Protein AF-0000000068153179 (afdb_homodimer)

InterPro domains:
  IPR003680 Flavodoxin-like fold [PF02525] (4-180)
  IPR029039 Flavoprotein-like superfamily [G3DSA:3.40.50.360] (2-192)
  IPR029039 Flavoprotein-like superfamily [SSF52218] (1-192)
  IPR051545 NAD(P)H dehydrogenase (quinone) [PTHR10204] (4-185)

Radius of gyration: 21.14 Å; Cα contacts (8 Å, |Δi|>4): 783; chains: 2; bounding box: 57×64×40 Å

Nearest PDB structures (foldseek):
  3lcm-assembly1_B  TM=7.987E-01  e=3.434E-13  Streptococcus mutans UA159
  1zx1-assembly1_A  TM=8.176E-01  e=6.863E-12  Homo sapiens
  4m0c-assembly1_A  TM=7.648E-01  e=2.477E-11  Bacillus anthracis str. 'Ames Ancestor'
  4n9q-assembly1_A  TM=8.002E-01  e=1.291E-10  Pseudomonas aeruginosa PAO1
  3r6w-assembly1_A-2  TM=7.532E-01  e=9.507E-11  Pseudomonas aeruginosa

Sequence (386 aa):
MTRHIAIVQGHPDPARHHLLNAMADAYAEAATAAGHEVRRIEVARLEFPLLRTQEDFETGALPPGLEQAREDMRWAEHWVFLFPLWHGTMPALLKGFLEHIFRPGFAMEYKKGGFPKRLLAGRSARIIVTMGMPVLLYRWYFGAYGVRSFERSMLGFAGIKPIRENFYGLSFADEKKRSRWLDEMRDYGRRARMTRHIAIVQGHPDPARHHLLNAMADAYAEAATAAGHEVRRIEVARLEFPLLRTQEDFETGALPPGLEQAREDMRWAEHWVFLFPLWHGTMPALLKGFLEHIFRPGFAMEYKKGGFPKRLLAGRSARIIVTMGMPVLLYRWYFGAYGVRSFERSMLGFAGIKPIRENFYGLSFADEKKRSRWLDEMRDYGRRAR

Organism: Rhizobium meliloti (strain 1021) (NCBI:txid266834)

Structure (mmCIF, N/CA/C/O backbone):
data_AF-0000000068153179-model_v1
#
loop_
_entity.id
_entity.type
_entity.pdbx_description
1 polymer 'Dehydrogenase, FAD-dependent'
#
loop_
_atom_site.group_PDB
_atom_site.id
_atom_site.type_symbol
_atom_site.label_atom_id
_atom_site.label_alt_id
_atom_site.label_comp_id
_atom_site.label_asym_id
_atom_site.label_entity_id
_atom_site.label_seq_id
_atom_site.pdbx_PDB_ins_code
_atom_site.Cartn_x
_atom_site.Cartn_y
_atom_site.Cartn_z
_atom_site.occupancy
_atom_site.B_iso_or_equiv
_atom_site.auth_seq_id
_atom_site.auth_comp_id
_atom_site.auth_asym_id
_atom_site.auth_atom_id
_atom_site.pdbx_PDB_model_num
ATOM 1 N N . MET A 1 1 ? -1.975 -34.188 -8.547 1 76.06 1 MET A N 1
ATOM 2 C CA . MET A 1 1 ? -3.256 -33.594 -8.914 1 76.06 1 MET A CA 1
ATOM 3 C C . MET A 1 1 ? -3.053 -32.25 -9.609 1 76.06 1 MET A C 1
ATOM 5 O O . MET A 1 1 ? -2.168 -31.469 -9.242 1 76.06 1 MET A O 1
ATOM 9 N N . THR A 1 2 ? -3.645 -32.062 -10.727 1 91.44 2 THR A N 1
ATOM 10 C CA . THR A 1 2 ? -3.555 -30.859 -11.547 1 91.44 2 THR A CA 1
ATOM 11 C C . THR A 1 2 ? -4.195 -29.672 -10.836 1 91.44 2 THR A C 1
ATOM 13 O O . THR A 1 2 ? -5.309 -29.781 -10.32 1 91.44 2 THR A O 1
ATOM 16 N N . ARG A 1 3 ? -3.393 -28.656 -10.672 1 96.5 3 ARG A N 1
ATOM 17 C CA . ARG A 1 3 ? -3.91 -27.453 -10.047 1 96.5 3 ARG A CA 1
ATOM 18 C C . ARG A 1 3 ? -4.039 -26.312 -11.062 1 96.5 3 ARG A C 1
ATOM 20 O O . ARG A 1 3 ? -3.25 -26.234 -12 1 96.5 3 ARG A O 1
ATOM 27 N N . HIS A 1 4 ? -5.07 -25.531 -10.805 1 98.31 4 HIS A N 1
ATOM 28 C CA . HIS A 1 4 ? -5.215 -24.266 -11.516 1 98.31 4 HIS A CA 1
ATOM 29 C C . HIS A 1 4 ? -4.469 -23.141 -10.805 1 98.31 4 HIS A C 1
ATOM 31 O O . HIS A 1 4 ? -4.77 -22.828 -9.648 1 98.31 4 HIS A O 1
ATOM 37 N N . ILE A 1 5 ? -3.498 -22.547 -11.531 1 98.75 5 ILE A N 1
ATOM 38 C CA . ILE A 1 5 ? -2.611 -21.562 -10.914 1 98.75 5 ILE A CA 1
ATOM 39 C C . ILE A 1 5 ? -2.752 -20.219 -11.625 1 98.75 5 ILE A C 1
ATOM 41 O O . ILE A 1 5 ? -2.752 -20.156 -12.859 1 98.75 5 ILE A O 1
ATOM 45 N N . ALA A 1 6 ? -2.967 -19.188 -10.891 1 98.75 6 ALA A N 1
ATOM 46 C CA . ALA A 1 6 ? -2.859 -17.828 -11.414 1 98.75 6 ALA A CA 1
ATOM 47 C C . ALA A 1 6 ? -1.574 -17.156 -10.938 1 98.75 6 ALA A C 1
ATOM 49 O O . ALA A 1 6 ? -1.306 -17.094 -9.734 1 98.75 6 ALA A O 1
ATOM 50 N N . ILE A 1 7 ? -0.753 -16.719 -11.875 1 98.81 7 ILE A N 1
ATOM 51 C CA . ILE A 1 7 ? 0.442 -15.945 -11.57 1 98.81 7 ILE A CA 1
ATOM 52 C C . ILE A 1 7 ? 0.157 -14.461 -11.789 1 98.81 7 ILE A C 1
ATOM 54 O O . ILE A 1 7 ? -0.149 -14.031 -12.906 1 98.81 7 ILE A O 1
ATOM 58 N N . VAL A 1 8 ? 0.232 -13.711 -10.734 1 98.81 8 VAL A N 1
ATOM 59 C CA . VAL A 1 8 ? 0.073 -12.258 -10.789 1 98.81 8 VAL A CA 1
ATOM 60 C C . VAL A 1 8 ? 1.445 -11.594 -10.773 1 98.81 8 VAL A C 1
ATOM 62 O O . VAL A 1 8 ? 2.086 -11.5 -9.727 1 98.81 8 VAL A O 1
ATOM 65 N N . GLN A 1 9 ? 1.855 -11.18 -11.945 1 98.12 9 GLN A N 1
ATOM 66 C CA . GLN A 1 9 ? 3.076 -10.391 -12.078 1 98.12 9 GLN A CA 1
ATOM 67 C C . GLN A 1 9 ? 2.826 -8.93 -11.742 1 98.12 9 GLN A C 1
ATOM 69 O O . GLN A 1 9 ? 2.279 -8.18 -12.555 1 98.12 9 GLN A O 1
ATOM 74 N N . GLY A 1 10 ? 3.332 -8.508 -10.609 1 98 10 GLY A N 1
ATOM 75 C CA . GLY A 1 10 ? 2.975 -7.207 -10.062 1 98 10 GLY A CA 1
ATOM 76 C C . GLY A 1 10 ? 4.039 -6.148 -10.297 1 98 10 GLY A C 1
ATOM 77 O O . GLY A 1 10 ? 3.955 -5.047 -9.75 1 98 10 GLY A O 1
ATOM 78 N N . HIS A 1 11 ? 5.082 -6.52 -11.031 1 97.56 11 HIS A N 1
ATOM 79 C CA . HIS A 1 11 ? 6.055 -5.492 -11.383 1 97.56 11 HIS A CA 1
ATOM 80 C C . HIS A 1 11 ? 5.422 -4.41 -12.258 1 97.56 11 HIS A C 1
ATOM 82 O O . HIS A 1 11 ? 4.801 -4.719 -13.281 1 97.56 11 HIS A O 1
ATOM 88 N N . PRO A 1 12 ? 5.621 -3.166 -11.898 1 96.75 12 PRO A N 1
ATOM 89 C CA . PRO A 1 12 ? 4.906 -2.109 -12.617 1 96.75 12 PRO A CA 1
ATOM 90 C C . PRO A 1 12 ? 5.496 -1.83 -14 1 96.75 12 PRO A C 1
ATOM 92 O O . PRO A 1 12 ? 4.836 -1.229 -14.852 1 96.75 12 PRO A O 1
ATOM 95 N N . ASP A 1 13 ? 6.738 -2.162 -14.242 1 95.56 13 ASP A N 1
ATOM 96 C CA . ASP A 1 13 ? 7.402 -1.944 -15.523 1 95.56 13 ASP A CA 1
ATOM 97 C C . ASP A 1 13 ? 6.961 -2.982 -16.547 1 95.56 13 ASP A C 1
ATOM 99 O O . ASP A 1 13 ? 7.199 -4.18 -16.375 1 95.56 13 ASP A O 1
ATOM 103 N N . PRO A 1 14 ? 6.395 -2.488 -17.609 1 90.88 14 PRO A N 1
ATOM 104 C CA . PRO A 1 14 ? 5.914 -3.447 -18.609 1 90.88 14 PRO A CA 1
ATOM 105 C C . PRO A 1 14 ? 7.051 -4.082 -19.422 1 90.88 14 PRO A C 1
ATOM 107 O O . PRO A 1 14 ? 6.832 -5.066 -20.125 1 90.88 14 PRO A O 1
ATOM 110 N N . ALA A 1 15 ? 8.211 -3.516 -19.188 1 87 15 ALA A N 1
ATOM 111 C CA . ALA A 1 15 ? 9.344 -4.094 -19.906 1 87 15 ALA A CA 1
ATOM 112 C C . ALA A 1 15 ? 9.727 -5.453 -19.328 1 87 15 ALA A C 1
ATOM 114 O O . ALA A 1 15 ? 9.633 -5.664 -18.125 1 87 15 ALA A O 1
ATOM 115 N N . ARG A 1 16 ? 9.922 -6.5 -20.062 1 74.06 16 ARG A N 1
ATOM 116 C CA . ARG A 1 16 ? 10.133 -7.875 -19.625 1 74.06 16 ARG A CA 1
ATOM 117 C C . ARG A 1 16 ? 11.617 -8.164 -19.422 1 74.06 16 ARG A C 1
ATOM 119 O O . ARG A 1 16 ? 12.047 -9.312 -19.5 1 74.06 16 ARG A O 1
ATOM 126 N N . HIS A 1 17 ? 12.281 -7.234 -18.906 1 78.81 17 HIS A N 1
ATOM 127 C CA . HIS A 1 17 ? 13.711 -7.457 -18.719 1 78.81 17 HIS A CA 1
ATOM 128 C C . HIS A 1 17 ? 14.055 -7.613 -17.234 1 78.81 17 HIS A C 1
ATOM 130 O O . HIS A 1 17 ? 15.211 -7.84 -16.875 1 78.81 17 HIS A O 1
ATOM 136 N N . HIS A 1 18 ? 13.031 -7.844 -16.453 1 87.62 18 HIS A N 1
ATOM 137 C CA . HIS A 1 18 ? 13.266 -7.863 -15.023 1 87.62 18 HIS A CA 1
ATOM 138 C C . HIS A 1 18 ? 13.383 -9.289 -14.5 1 87.62 18 HIS A C 1
ATOM 140 O O . HIS A 1 18 ? 12.844 -10.219 -15.102 1 87.62 18 HIS A O 1
ATOM 146 N N . LEU A 1 19 ? 14.078 -9.406 -13.422 1 93.44 19 LEU A N 1
ATOM 147 C CA . LEU A 1 19 ? 14.258 -10.688 -12.758 1 93.44 19 LEU A CA 1
ATOM 148 C C . LEU A 1 19 ? 12.914 -11.32 -12.414 1 93.44 19 LEU A C 1
ATOM 150 O O . LEU A 1 19 ? 12.734 -12.531 -12.547 1 93.44 19 LEU A O 1
ATOM 154 N N . LEU A 1 20 ? 12 -10.539 -12.016 1 96 20 LEU A N 1
ATOM 155 C CA . LEU A 1 20 ? 10.695 -11.062 -11.609 1 96 20 LEU A CA 1
ATOM 156 C C . LEU A 1 20 ? 9.969 -11.688 -12.797 1 96 20 LEU A C 1
ATOM 158 O O . LEU A 1 20 ? 9.211 -12.648 -12.625 1 96 20 LEU A O 1
ATOM 162 N N . ASN A 1 21 ? 10.195 -11.141 -13.945 1 95.81 21 ASN A N 1
ATOM 163 C CA . ASN A 1 21 ? 9.633 -11.781 -15.125 1 95.81 21 ASN A CA 1
ATOM 164 C C . ASN A 1 21 ? 10.258 -13.156 -15.367 1 95.81 21 ASN A C 1
ATOM 166 O O . ASN A 1 21 ? 9.555 -14.125 -15.656 1 95.81 21 ASN A O 1
ATOM 170 N N . ALA A 1 22 ? 11.555 -13.211 -15.266 1 96.62 22 ALA A N 1
ATOM 171 C CA . ALA A 1 22 ? 12.25 -14.484 -15.422 1 96.62 22 ALA A CA 1
ATOM 172 C C . ALA A 1 22 ? 11.789 -15.492 -14.375 1 96.62 22 ALA A C 1
ATOM 174 O O . ALA A 1 22 ? 11.633 -16.688 -14.672 1 96.62 22 ALA A O 1
ATOM 175 N N . MET A 1 23 ? 11.562 -15.047 -13.188 1 97.94 23 MET A N 1
ATOM 176 C CA . MET A 1 23 ? 11.078 -15.898 -12.102 1 97.94 23 MET A CA 1
ATOM 177 C C . MET A 1 23 ? 9.68 -16.422 -12.398 1 97.94 23 MET A C 1
ATOM 179 O O . MET A 1 23 ? 9.406 -17.609 -12.227 1 97.94 23 MET A O 1
ATOM 183 N N . ALA A 1 24 ? 8.844 -15.539 -12.844 1 97.94 24 ALA A N 1
ATOM 184 C CA . ALA A 1 24 ? 7.496 -15.945 -13.227 1 97.94 24 ALA A CA 1
ATOM 185 C C . ALA A 1 24 ? 7.535 -16.984 -14.344 1 97.94 24 ALA A C 1
ATOM 187 O O . ALA A 1 24 ? 6.789 -17.969 -14.32 1 97.94 24 ALA A O 1
ATOM 188 N N . ASP A 1 25 ? 8.383 -16.75 -15.352 1 98 25 ASP A N 1
ATOM 189 C CA . ASP A 1 25 ? 8.531 -17.672 -16.469 1 98 25 ASP A CA 1
ATOM 190 C C . ASP A 1 25 ? 8.984 -19.047 -15.992 1 98 25 ASP A C 1
ATOM 192 O O . ASP A 1 25 ? 8.422 -20.062 -16.391 1 98 25 ASP A O 1
ATOM 196 N N . ALA A 1 26 ? 10 -19.047 -15.156 1 98.38 26 ALA A N 1
ATOM 197 C CA . ALA A 1 26 ? 10.539 -20.297 -14.633 1 98.38 26 ALA A CA 1
ATOM 198 C C . ALA A 1 26 ? 9.469 -21.062 -13.852 1 98.38 26 ALA A C 1
ATOM 200 O O . ALA A 1 26 ? 9.32 -22.281 -14.023 1 98.38 26 ALA A O 1
ATOM 201 N N . TYR A 1 27 ? 8.75 -20.359 -12.992 1 98.69 27 TYR A N 1
ATOM 202 C CA . TYR A 1 27 ? 7.656 -20.953 -12.242 1 98.69 27 TYR A CA 1
ATOM 203 C C . TYR A 1 27 ? 6.621 -21.562 -13.18 1 98.69 27 TYR A C 1
ATOM 205 O O . TYR A 1 27 ? 6.25 -22.734 -13.031 1 98.69 27 TYR A O 1
ATOM 213 N N . ALA A 1 28 ? 6.168 -20.781 -14.125 1 98.56 28 ALA A N 1
ATOM 214 C CA . ALA A 1 28 ? 5.094 -21.172 -15.031 1 98.56 28 ALA A CA 1
ATOM 215 C C . ALA A 1 28 ? 5.492 -22.391 -15.859 1 98.56 28 ALA A C 1
ATOM 217 O O . ALA A 1 28 ? 4.703 -23.312 -16.031 1 98.56 28 ALA A O 1
ATOM 218 N N . GLU A 1 29 ? 6.672 -22.344 -16.391 1 98.25 29 GLU A N 1
ATOM 219 C CA . GLU A 1 29 ? 7.176 -23.438 -17.219 1 98.25 29 GLU A CA 1
ATOM 220 C C . GLU A 1 29 ? 7.207 -24.75 -16.453 1 98.25 29 GLU A C 1
ATOM 222 O O . GLU A 1 29 ? 6.73 -25.781 -16.953 1 98.25 29 GLU A O 1
ATOM 227 N N . ALA A 1 30 ? 7.742 -24.672 -15.289 1 98.62 30 ALA A N 1
ATOM 228 C CA . ALA A 1 30 ? 7.859 -25.875 -14.477 1 98.62 30 ALA A CA 1
ATOM 229 C C . ALA A 1 30 ? 6.488 -26.375 -14.039 1 98.62 30 ALA A C 1
ATOM 231 O O . ALA A 1 30 ? 6.246 -27.578 -14.008 1 98.62 30 ALA A O 1
ATOM 232 N N . ALA A 1 31 ? 5.613 -25.469 -13.664 1 98.69 31 ALA A N 1
ATOM 233 C CA . ALA A 1 31 ? 4.254 -25.844 -13.281 1 98.69 31 ALA A CA 1
ATOM 234 C C . ALA A 1 31 ? 3.537 -26.547 -14.43 1 98.69 31 ALA A C 1
ATOM 236 O O . ALA A 1 31 ? 2.934 -27.609 -14.242 1 98.69 31 ALA A O 1
ATOM 237 N N . THR A 1 32 ? 3.623 -25.953 -15.602 1 98.5 32 THR A N 1
ATOM 238 C CA . THR A 1 32 ? 2.98 -26.531 -16.781 1 98.5 32 THR A CA 1
ATOM 239 C C . THR A 1 32 ? 3.562 -27.906 -17.109 1 98.5 32 THR A C 1
ATOM 241 O O . THR A 1 32 ? 2.822 -28.844 -17.391 1 98.5 32 THR A O 1
ATOM 244 N N . ALA A 1 33 ? 4.848 -28 -17.031 1 98.12 33 ALA A N 1
ATOM 245 C CA . ALA A 1 33 ? 5.523 -29.266 -17.297 1 98.12 33 ALA A CA 1
ATOM 246 C C . ALA A 1 33 ? 5.082 -30.344 -16.312 1 98.12 33 ALA A C 1
ATOM 248 O O . ALA A 1 33 ? 5.055 -31.531 -16.656 1 98.12 33 ALA A O 1
ATOM 249 N N . ALA A 1 34 ? 4.742 -29.922 -15.148 1 98.19 34 ALA A N 1
ATOM 250 C CA . ALA A 1 34 ? 4.316 -30.844 -14.109 1 98.19 34 ALA A CA 1
ATOM 251 C C . ALA A 1 34 ? 2.836 -31.188 -14.25 1 98.19 34 ALA A C 1
ATOM 253 O O . ALA A 1 34 ? 2.297 -31.969 -13.453 1 98.19 34 ALA A O 1
ATOM 254 N N . GLY A 1 35 ? 2.131 -30.531 -15.18 1 97.88 35 GLY A N 1
ATOM 255 C CA . GLY A 1 35 ? 0.755 -30.906 -15.469 1 97.88 35 GLY A CA 1
ATOM 256 C C . GLY A 1 35 ? -0.258 -29.906 -14.953 1 97.88 35 GLY A C 1
ATOM 257 O O . GLY A 1 35 ? -1.463 -30.078 -15.148 1 97.88 35 GLY A O 1
ATOM 258 N N . HIS A 1 36 ? 0.179 -28.859 -14.297 1 98.56 36 HIS A N 1
ATOM 259 C CA . HIS A 1 36 ? -0.723 -27.812 -13.812 1 98.56 36 HIS A CA 1
ATOM 260 C C . HIS A 1 36 ? -1.155 -26.891 -14.953 1 98.56 36 HIS A C 1
ATOM 262 O O . HIS A 1 36 ? -0.521 -26.875 -16.016 1 98.56 36 HIS A O 1
ATOM 268 N N . GLU A 1 37 ? -2.279 -26.281 -14.82 1 98.56 37 GLU A N 1
ATOM 269 C CA . GLU A 1 37 ? -2.715 -25.219 -15.719 1 98.56 37 GLU A CA 1
ATOM 270 C C . GLU A 1 37 ? -2.396 -23.844 -15.141 1 98.56 37 GLU A C 1
ATOM 272 O O . GLU A 1 37 ? -2.656 -23.578 -13.961 1 98.56 37 GLU A O 1
ATOM 277 N N . VAL A 1 38 ? -1.788 -23.047 -16 1 98.69 38 VAL A N 1
ATOM 278 C CA . VAL A 1 38 ? -1.307 -21.766 -15.508 1 98.69 38 VAL A CA 1
ATOM 279 C C . VAL A 1 38 ? -1.902 -20.641 -16.344 1 98.69 38 VAL A C 1
ATOM 281 O O . VAL A 1 38 ? -1.93 -20.703 -17.578 1 98.69 38 VAL A O 1
ATOM 284 N N . ARG A 1 39 ? -2.475 -19.641 -15.719 1 98.75 39 ARG A N 1
ATOM 285 C CA . ARG A 1 39 ? -2.838 -18.359 -16.328 1 98.75 39 ARG A CA 1
ATOM 286 C C . ARG A 1 39 ? -2.029 -17.219 -15.711 1 98.75 39 ARG A C 1
ATOM 288 O O . ARG A 1 39 ? -1.785 -17.203 -14.508 1 98.75 39 ARG A O 1
ATOM 295 N N . ARG A 1 40 ? -1.597 -16.328 -16.562 1 98.19 40 ARG A N 1
ATOM 296 C CA . ARG A 1 40 ? -0.732 -15.242 -16.125 1 98.19 40 ARG A CA 1
ATOM 297 C C . ARG A 1 40 ? -1.444 -13.898 -16.234 1 98.19 40 ARG A C 1
ATOM 299 O O . ARG A 1 40 ? -2.135 -13.633 -17.219 1 98.19 40 ARG A O 1
ATOM 306 N N . ILE A 1 41 ? -1.327 -13.133 -15.234 1 98.5 41 ILE A N 1
ATOM 307 C CA . ILE A 1 41 ? -1.833 -11.766 -15.18 1 98.5 41 ILE A CA 1
ATOM 308 C C . ILE A 1 41 ? -0.667 -10.789 -15.047 1 98.5 41 ILE A C 1
ATOM 310 O O . ILE A 1 41 ? 0.015 -10.766 -14.016 1 98.5 41 ILE A O 1
ATOM 314 N N . GLU A 1 42 ? -0.425 -10.07 -16.062 1 97.75 42 GLU A N 1
ATOM 315 C CA . GLU A 1 42 ? 0.595 -9.023 -16.016 1 97.75 42 GLU A CA 1
ATOM 316 C C . GLU A 1 42 ? -0.022 -7.664 -15.711 1 97.75 42 GLU A C 1
ATOM 318 O O . GLU A 1 42 ? -0.491 -6.973 -16.609 1 97.75 42 GLU A O 1
ATOM 323 N N . VAL A 1 43 ? 0.129 -7.227 -14.531 1 98.31 43 VAL A N 1
ATOM 324 C CA . VAL A 1 43 ? -0.579 -6.051 -14.039 1 98.31 43 VAL A CA 1
ATOM 325 C C . VAL A 1 43 ? -0.13 -4.812 -14.812 1 98.31 43 VAL A C 1
ATOM 327 O O . VAL A 1 43 ? -0.941 -3.938 -15.117 1 98.31 43 VAL A O 1
ATOM 330 N N . ALA A 1 44 ? 1.103 -4.789 -15.195 1 97.56 44 ALA A N 1
ATOM 331 C CA . ALA A 1 44 ? 1.689 -3.627 -15.867 1 97.56 44 ALA A CA 1
ATOM 332 C C . ALA A 1 44 ? 1.041 -3.391 -17.219 1 97.56 44 ALA A C 1
ATOM 334 O O . ALA A 1 44 ? 1.146 -2.297 -17.781 1 97.56 44 ALA A O 1
ATOM 335 N N . ARG A 1 45 ? 0.365 -4.371 -17.734 1 97.12 45 ARG A N 1
ATOM 336 C CA . ARG A 1 45 ? -0.18 -4.273 -19.078 1 97.12 45 ARG A CA 1
ATOM 337 C C . ARG A 1 45 ? -1.687 -4.035 -19.047 1 97.12 45 ARG A C 1
ATOM 339 O O . ARG A 1 45 ? -2.318 -3.881 -20.094 1 97.12 45 ARG A O 1
ATOM 346 N N . LEU A 1 46 ? -2.236 -3.988 -17.906 1 97.75 46 LEU A N 1
ATOM 347 C CA . LEU A 1 46 ? -3.672 -3.773 -17.75 1 97.75 46 LEU A CA 1
ATOM 348 C C . LEU A 1 46 ? -3.992 -2.285 -17.672 1 97.75 46 LEU A C 1
ATOM 350 O O . LEU A 1 46 ? -3.195 -1.503 -17.141 1 97.75 46 LEU A O 1
ATOM 354 N N . GLU A 1 47 ? -5.102 -1.967 -18.188 1 96.06 47 GLU A N 1
ATOM 355 C CA . GLU A 1 47 ? -5.594 -0.595 -18.094 1 96.06 47 GLU A CA 1
ATOM 356 C C . GLU A 1 47 ? -6.785 -0.499 -17.156 1 96.06 47 GLU A C 1
ATOM 358 O O . GLU A 1 47 ? -7.816 -1.136 -17.375 1 96.06 47 GLU A O 1
ATOM 363 N N . PHE A 1 48 ? -6.645 0.334 -16.125 1 97.44 48 PHE A N 1
ATOM 364 C CA . PHE A 1 48 ? -7.711 0.568 -15.156 1 97.44 48 PHE A CA 1
ATOM 365 C C . PHE A 1 48 ? -7.449 1.835 -14.352 1 97.44 48 PHE A C 1
ATOM 367 O O . PHE A 1 48 ? -6.297 2.191 -14.102 1 97.44 48 PHE A O 1
ATOM 374 N N . PRO A 1 49 ? -8.445 2.543 -13.992 1 96.62 49 PRO A N 1
ATOM 375 C CA . PRO A 1 49 ? -8.273 3.68 -13.086 1 96.62 49 PRO A CA 1
ATOM 376 C C . PRO A 1 49 ? -8.07 3.248 -11.633 1 96.62 49 PRO A C 1
ATOM 378 O O . PRO A 1 49 ? -8.414 2.123 -11.266 1 96.62 49 PRO A O 1
ATOM 381 N N . LEU A 1 50 ? -7.473 4.098 -10.805 1 97.5 50 LEU A N 1
ATOM 382 C CA . LEU A 1 50 ? -7.449 3.824 -9.375 1 97.5 50 LEU A CA 1
ATOM 383 C C . LEU A 1 50 ? -8.836 4.012 -8.766 1 97.5 50 LEU A C 1
ATOM 385 O O . LEU A 1 50 ? -9.586 4.906 -9.172 1 97.5 50 LEU A O 1
ATOM 389 N N . LEU A 1 51 ? -9.164 3.184 -7.855 1 96.69 51 LEU A N 1
ATOM 390 C CA . LEU A 1 51 ? -10.406 3.324 -7.105 1 96.69 51 LEU A CA 1
ATOM 391 C C . LEU A 1 51 ? -10.398 4.613 -6.285 1 96.69 51 LEU A C 1
ATOM 393 O O . LEU A 1 51 ? -9.406 4.938 -5.637 1 96.69 51 LEU A O 1
ATOM 397 N N . ARG A 1 52 ? -11.586 5.312 -6.305 1 95.06 52 ARG A N 1
ATOM 398 C CA . ARG A 1 52 ? -11.57 6.617 -5.652 1 95.06 52 ARG A CA 1
ATOM 399 C C . ARG A 1 52 ? -12.703 6.734 -4.637 1 95.06 52 ARG A C 1
ATOM 401 O O . ARG A 1 52 ? -12.594 7.469 -3.654 1 95.06 52 ARG A O 1
ATOM 408 N N . THR A 1 53 ? -13.781 6.027 -4.891 1 93.38 53 THR A N 1
ATOM 409 C CA . THR A 1 53 ? -14.953 6.27 -4.055 1 93.38 53 THR A CA 1
ATOM 410 C C . THR A 1 53 ? -15.445 4.969 -3.424 1 93.38 53 THR A C 1
ATOM 412 O O . THR A 1 53 ? -15.258 3.891 -3.988 1 93.38 53 THR A O 1
ATOM 415 N N . GLN A 1 54 ? -16.078 5.105 -2.354 1 89.69 54 GLN A N 1
ATOM 416 C CA . GLN A 1 54 ? -16.703 3.965 -1.699 1 89.69 54 GLN A CA 1
ATOM 417 C C . GLN A 1 54 ? -17.781 3.34 -2.596 1 89.69 54 GLN A C 1
ATOM 419 O O . GLN A 1 54 ? -17.922 2.117 -2.623 1 89.69 54 GLN A O 1
ATOM 424 N N . GLU A 1 55 ? -18.5 4.172 -3.256 1 91.44 55 GLU A N 1
ATOM 425 C CA . GLU A 1 55 ? -19.531 3.695 -4.164 1 91.44 55 GLU A CA 1
ATOM 426 C C . GLU A 1 55 ? -18.953 2.787 -5.242 1 91.44 55 GLU A C 1
ATOM 428 O O . GLU A 1 55 ? -19.5 1.717 -5.52 1 91.44 55 GLU A O 1
ATOM 433 N N . ASP A 1 56 ? -17.875 3.223 -5.801 1 92.31 56 ASP A N 1
ATOM 434 C CA . ASP A 1 56 ? -17.203 2.389 -6.793 1 92.31 56 ASP A CA 1
ATOM 435 C C . ASP A 1 56 ? -16.75 1.061 -6.188 1 92.31 56 ASP A C 1
ATOM 437 O O . ASP A 1 56 ? -16.859 0.012 -6.824 1 92.31 56 ASP A O 1
ATOM 441 N N . PHE A 1 57 ? -16.328 1.103 -5.012 1 92.19 57 PHE A N 1
ATOM 442 C CA . PHE A 1 57 ? -15.859 -0.091 -4.324 1 92.19 57 PHE A CA 1
ATOM 443 C C . PHE A 1 57 ? -17 -1.059 -4.059 1 92.19 57 PHE A C 1
ATOM 445 O O . PHE A 1 57 ? -16.891 -2.258 -4.316 1 92.19 57 PHE A O 1
ATOM 452 N N . GLU A 1 58 ? -18.047 -0.533 -3.623 1 90.31 58 GLU A N 1
ATOM 453 C CA . GLU A 1 58 ? -19.141 -1.37 -3.133 1 90.31 58 GLU A CA 1
ATOM 454 C C . GLU A 1 58 ? -20.016 -1.866 -4.285 1 90.31 58 GLU A C 1
ATOM 456 O O . GLU A 1 58 ? -20.438 -3.023 -4.293 1 90.31 58 GLU A O 1
ATOM 461 N N . THR A 1 59 ? -20.297 -0.924 -5.25 1 90.69 59 THR A N 1
ATOM 462 C CA . THR A 1 59 ? -21.359 -1.284 -6.18 1 90.69 59 THR A CA 1
ATOM 463 C C . THR A 1 59 ? -20.953 -0.995 -7.617 1 90.69 59 THR A C 1
ATOM 465 O O . THR A 1 59 ? -21.672 -1.322 -8.555 1 90.69 59 THR A O 1
ATOM 468 N N . GLY A 1 60 ? -19.828 -0.389 -7.777 1 92.06 60 GLY A N 1
ATOM 469 C CA . GLY A 1 60 ? -19.422 -0.036 -9.133 1 92.06 60 GLY A CA 1
ATOM 470 C C . GLY A 1 60 ? -19.078 -1.241 -9.984 1 92.06 60 GLY A C 1
ATOM 471 O O . GLY A 1 60 ? -18.75 -2.309 -9.453 1 92.06 60 GLY A O 1
ATOM 472 N N . ALA A 1 61 ? -19.188 -1.048 -11.273 1 93.88 61 ALA A N 1
ATOM 473 C CA . ALA A 1 61 ? -18.766 -2.094 -12.195 1 93.88 61 ALA A CA 1
ATOM 474 C C . ALA A 1 61 ? -17.234 -2.227 -12.211 1 93.88 61 ALA A C 1
ATOM 476 O O . ALA A 1 61 ? -16.531 -1.228 -12.109 1 93.88 61 ALA A O 1
ATOM 477 N N . LEU A 1 62 ? -16.812 -3.449 -12.289 1 95.56 62 LEU A N 1
ATOM 478 C CA . LEU A 1 62 ? -15.383 -3.674 -12.484 1 95.56 62 LEU A CA 1
ATOM 479 C C . LEU A 1 62 ? -14.914 -3.078 -13.805 1 95.56 62 LEU A C 1
ATOM 481 O O . LEU A 1 62 ? -15.57 -3.236 -14.828 1 95.56 62 LEU A O 1
ATOM 485 N N . PRO A 1 63 ? -13.797 -2.367 -13.781 1 96.69 63 PRO A N 1
ATOM 486 C CA . PRO A 1 63 ? -13.273 -1.915 -15.07 1 96.69 63 PRO A CA 1
ATOM 487 C C . PRO A 1 63 ? -13.102 -3.057 -16.078 1 96.69 63 PRO A C 1
ATOM 489 O O . PRO A 1 63 ? -12.609 -4.125 -15.719 1 96.69 63 PRO A O 1
ATOM 492 N N . PRO A 1 64 ? -13.492 -2.838 -17.312 1 97.06 64 PRO A N 1
ATOM 493 C CA . PRO A 1 64 ? -13.445 -3.906 -18.312 1 97.06 64 PRO A CA 1
ATOM 494 C C . PRO A 1 64 ? -12.062 -4.547 -18.438 1 97.06 64 PRO A C 1
ATOM 496 O O . PRO A 1 64 ? -11.945 -5.758 -18.641 1 97.06 64 PRO A O 1
ATOM 499 N N . GLY A 1 65 ? -11.047 -3.732 -18.297 1 97.44 65 GLY A N 1
ATOM 500 C CA . GLY A 1 65 ? -9.68 -4.223 -18.422 1 97.44 65 GLY A CA 1
ATOM 501 C C . GLY A 1 65 ? -9.305 -5.199 -17.328 1 97.44 65 GLY A C 1
ATOM 502 O O . GLY A 1 65 ? -8.289 -5.891 -17.422 1 97.44 65 GLY A O 1
ATOM 503 N N . LEU A 1 66 ? -10.164 -5.41 -16.297 1 98.12 66 LEU A N 1
ATOM 504 C CA . LEU A 1 66 ? -9.82 -6.242 -15.148 1 98.12 66 LEU A CA 1
ATOM 505 C C . LEU A 1 66 ? -10.703 -7.488 -15.102 1 98.12 66 LEU A C 1
ATOM 507 O O . LEU A 1 66 ? -10.508 -8.359 -14.25 1 98.12 66 LEU A O 1
ATOM 511 N N . GLU A 1 67 ? -11.672 -7.605 -15.969 1 97.06 67 GLU A N 1
ATOM 512 C CA . GLU A 1 67 ? -12.633 -8.703 -15.93 1 97.06 67 GLU A CA 1
ATOM 513 C C . GLU A 1 67 ? -11.938 -10.055 -16.094 1 97.06 67 GLU A C 1
ATOM 515 O O . GLU A 1 67 ? -12.18 -10.984 -15.328 1 97.06 67 GLU A O 1
ATOM 520 N N . GLN A 1 68 ? -11.109 -10.117 -17.109 1 98.06 68 GLN A N 1
ATOM 521 C CA . GLN A 1 68 ? -10.414 -11.375 -17.344 1 98.06 68 GLN A CA 1
ATOM 522 C C . GLN A 1 68 ? -9.508 -11.727 -16.156 1 98.06 68 GLN A C 1
ATOM 524 O O . GLN A 1 68 ? -9.422 -12.891 -15.766 1 98.06 68 GLN A O 1
ATOM 529 N N . ALA A 1 69 ? -8.82 -10.75 -15.648 1 98.44 69 ALA A N 1
ATOM 530 C CA . ALA A 1 69 ? -7.953 -10.984 -14.492 1 98.44 69 ALA A CA 1
ATOM 531 C C . ALA A 1 69 ? -8.75 -11.539 -13.312 1 98.44 69 ALA A C 1
ATOM 533 O O . ALA A 1 69 ? -8.312 -12.477 -12.648 1 98.44 69 ALA A O 1
ATOM 534 N N . ARG A 1 70 ? -9.875 -10.945 -13.031 1 97.06 70 ARG A N 1
ATOM 535 C CA . ARG A 1 70 ? -10.719 -11.43 -11.938 1 97.06 70 ARG A CA 1
ATOM 536 C C . ARG A 1 70 ? -11.18 -12.859 -12.195 1 97.06 70 ARG A C 1
ATOM 538 O O . ARG A 1 70 ? -11.195 -13.688 -11.281 1 97.06 70 ARG A O 1
ATOM 545 N N . GLU A 1 71 ? -11.555 -13.164 -13.398 1 97 71 GLU A N 1
ATOM 546 C CA . GLU A 1 71 ? -11.969 -14.508 -13.766 1 97 71 GLU A CA 1
ATOM 547 C C . GLU A 1 71 ? -10.828 -15.508 -13.578 1 97 71 GLU A C 1
ATOM 549 O O . GLU A 1 71 ? -11.039 -16.625 -13.109 1 97 71 GLU A O 1
ATOM 554 N N . ASP A 1 72 ? -9.656 -15.078 -14.008 1 98.44 72 ASP A N 1
ATOM 555 C CA . ASP A 1 72 ? -8.484 -15.93 -13.836 1 98.44 72 ASP A CA 1
ATOM 556 C C . ASP A 1 72 ? -8.234 -16.234 -12.359 1 98.44 72 ASP A C 1
ATOM 558 O O . ASP A 1 72 ? -7.922 -17.375 -12 1 98.44 72 ASP A O 1
ATOM 562 N N . MET A 1 73 ? -8.383 -15.281 -11.555 1 97.5 73 MET A N 1
ATOM 563 C CA . MET A 1 73 ? -8.133 -15.445 -10.125 1 97.5 73 MET A CA 1
ATOM 564 C C . MET A 1 73 ? -9.234 -16.281 -9.477 1 97.5 73 MET A C 1
ATOM 566 O O . MET A 1 73 ? -8.977 -17.047 -8.547 1 97.5 73 MET A O 1
ATOM 570 N N . ARG A 1 74 ? -10.406 -16.125 -9.953 1 95.31 74 ARG A N 1
ATOM 571 C CA . ARG A 1 74 ? -11.508 -16.969 -9.477 1 95.31 74 ARG A CA 1
ATOM 572 C C . ARG A 1 74 ? -11.289 -18.422 -9.875 1 95.31 74 ARG A C 1
ATOM 574 O O . ARG A 1 74 ? -11.555 -19.328 -9.078 1 95.31 74 ARG A O 1
ATOM 581 N N . TRP A 1 75 ? -10.789 -18.594 -11 1 96.81 75 TRP A N 1
ATOM 582 C CA . TRP A 1 75 ? -10.539 -19.906 -11.594 1 96.81 75 TRP A CA 1
ATOM 583 C C . TRP A 1 75 ? -9.445 -20.641 -10.836 1 96.81 75 TRP A C 1
ATOM 585 O O . TRP A 1 75 ? -9.531 -21.859 -10.641 1 96.81 75 TRP A O 1
ATOM 595 N N . ALA A 1 76 ? -8.523 -19.984 -10.32 1 97.88 76 ALA A N 1
ATOM 596 C CA . ALA A 1 76 ? -7.305 -20.578 -9.789 1 97.88 76 ALA A CA 1
ATOM 597 C C . ALA A 1 76 ? -7.52 -21.094 -8.367 1 97.88 76 ALA A C 1
ATOM 599 O O . ALA A 1 76 ? -8.25 -20.469 -7.586 1 97.88 76 ALA A O 1
ATOM 600 N N . GLU A 1 77 ? -6.848 -22.094 -8.023 1 97.56 77 GLU A N 1
ATOM 601 C CA . GLU A 1 77 ? -6.832 -22.688 -6.684 1 97.56 77 GLU A CA 1
ATOM 602 C C . GLU A 1 77 ? -5.586 -22.266 -5.914 1 97.56 77 GLU A C 1
ATOM 604 O O . GLU A 1 77 ? -5.52 -22.438 -4.691 1 97.56 77 GLU A O 1
ATOM 609 N N . HIS A 1 78 ? -4.609 -21.844 -6.676 1 98.38 78 HIS A N 1
ATOM 610 C CA . HIS A 1 78 ? -3.344 -21.359 -6.129 1 98.38 78 HIS A CA 1
ATOM 611 C C . HIS A 1 78 ? -2.902 -20.062 -6.809 1 98.38 78 HIS A C 1
ATOM 613 O O . HIS A 1 78 ? -2.891 -19.984 -8.039 1 98.38 78 HIS A O 1
ATOM 619 N N . TRP A 1 79 ? -2.619 -19.062 -5.98 1 98.56 79 TRP A N 1
ATOM 620 C CA . TRP A 1 79 ? -2.197 -17.766 -6.488 1 98.56 79 TRP A CA 1
ATOM 621 C C . TRP A 1 79 ? -0.715 -17.531 -6.215 1 98.56 79 TRP A C 1
ATOM 623 O O . TRP A 1 79 ? -0.231 -17.797 -5.113 1 98.56 79 TRP A O 1
ATOM 633 N N . VAL A 1 80 ? 0.018 -17.094 -7.18 1 98.81 80 VAL A N 1
ATOM 634 C CA . VAL A 1 80 ? 1.41 -16.672 -7.027 1 98.81 80 VAL A CA 1
ATOM 635 C C . VAL A 1 80 ? 1.545 -15.188 -7.32 1 98.81 80 VAL A C 1
ATOM 637 O O . VAL A 1 80 ? 1.221 -14.734 -8.422 1 98.81 80 VAL A O 1
ATOM 640 N N . PHE A 1 81 ? 1.95 -14.477 -6.359 1 98.88 81 PHE A N 1
ATOM 641 C CA . PHE A 1 81 ? 2.205 -13.047 -6.527 1 98.88 81 PHE A CA 1
ATOM 642 C C . PHE A 1 81 ? 3.701 -12.773 -6.598 1 98.88 81 PHE A C 1
ATOM 644 O O . PHE A 1 81 ? 4.465 -13.234 -5.746 1 98.88 81 PHE A O 1
ATOM 651 N N . LEU A 1 82 ? 4.141 -12.062 -7.602 1 98.62 82 LEU A N 1
ATOM 652 C CA . LEU A 1 82 ? 5.512 -11.57 -7.699 1 98.62 82 LEU A CA 1
ATOM 653 C C . LEU A 1 82 ? 5.543 -10.047 -7.773 1 98.62 82 LEU A C 1
ATOM 655 O O . LEU A 1 82 ? 4.855 -9.453 -8.602 1 98.62 82 LEU A O 1
ATOM 659 N N . PHE A 1 83 ? 6.32 -9.414 -6.914 1 98.44 83 PHE A N 1
ATOM 660 C CA . PHE A 1 83 ? 6.445 -7.969 -7.016 1 98.44 83 PHE A CA 1
ATOM 661 C C . PHE A 1 83 ? 7.711 -7.48 -6.316 1 98.44 83 PHE A C 1
ATOM 663 O O . PHE A 1 83 ? 8.25 -8.172 -5.449 1 98.44 83 PHE A O 1
ATOM 670 N N . PRO A 1 84 ? 8.242 -6.363 -6.773 1 97.38 84 PRO A N 1
ATOM 671 C CA . PRO A 1 84 ? 9.336 -5.727 -6.047 1 97.38 84 PRO A CA 1
ATOM 672 C C . PRO A 1 84 ? 8.867 -4.949 -4.82 1 97.38 84 PRO A C 1
ATOM 674 O O . PRO A 1 84 ? 7.715 -4.5 -4.777 1 97.38 84 PRO A O 1
ATOM 677 N N . LEU A 1 85 ? 9.75 -4.859 -3.92 1 97.31 85 LEU A N 1
ATOM 678 C CA . LEU A 1 85 ? 9.445 -4.023 -2.764 1 97.31 85 LEU A CA 1
ATOM 679 C C . LEU A 1 85 ? 9.68 -2.551 -3.08 1 97.31 85 LEU A C 1
ATOM 681 O O . LEU A 1 85 ? 10.797 -2.154 -3.416 1 97.31 85 LEU A O 1
ATOM 685 N N . TRP A 1 86 ? 8.688 -1.73 -3.039 1 96.88 86 TRP A N 1
ATOM 686 C CA . TRP A 1 86 ? 8.781 -0.28 -3.172 1 96.88 86 TRP A CA 1
ATOM 687 C C . TRP A 1 86 ? 8.391 0.41 -1.869 1 96.88 86 TRP A C 1
ATOM 689 O O . TRP A 1 86 ? 7.219 0.389 -1.475 1 96.88 86 TRP A O 1
ATOM 699 N N . HIS A 1 87 ? 9.367 0.998 -1.189 1 95.94 87 HIS A N 1
ATOM 700 C CA . HIS A 1 87 ? 9.18 1.667 0.092 1 95.94 87 HIS A CA 1
ATOM 701 C C . HIS A 1 87 ? 8.555 0.725 1.118 1 95.94 87 HIS A C 1
ATOM 703 O O . HIS A 1 87 ? 7.605 1.093 1.81 1 95.94 87 HIS A O 1
ATOM 709 N N . GLY A 1 88 ? 9.016 -0.494 1.062 1 96.88 88 GLY A N 1
ATOM 710 C CA . GLY A 1 88 ? 8.711 -1.452 2.111 1 96.88 88 GLY A CA 1
ATOM 711 C C . GLY A 1 88 ? 7.465 -2.268 1.834 1 96.88 88 GLY A C 1
ATOM 712 O O . GLY A 1 88 ? 7.07 -3.104 2.65 1 96.88 88 GLY A O 1
ATOM 713 N N . THR A 1 89 ? 6.77 -2.055 0.794 1 98.06 89 THR A N 1
ATOM 714 C CA . THR A 1 89 ? 5.566 -2.801 0.436 1 98.06 89 THR A CA 1
ATOM 715 C C . THR A 1 89 ? 5.406 -2.873 -1.08 1 98.06 89 THR A C 1
ATOM 717 O O . THR A 1 89 ? 6.348 -2.586 -1.823 1 98.06 89 THR A O 1
ATOM 720 N N . MET A 1 90 ? 4.27 -3.398 -1.585 1 98.69 90 MET A N 1
ATOM 721 C CA . MET A 1 90 ? 4.035 -3.574 -3.016 1 98.69 90 MET A CA 1
ATOM 722 C C . MET A 1 90 ? 3.889 -2.227 -3.715 1 98.69 90 MET A C 1
ATOM 724 O O . MET A 1 90 ? 3.539 -1.229 -3.082 1 98.69 90 MET A O 1
ATOM 728 N N . PRO A 1 91 ? 4.211 -2.197 -5.012 1 98.5 91 PRO A N 1
ATOM 729 C CA . PRO A 1 91 ? 4.008 -0.969 -5.785 1 98.5 91 PRO A CA 1
ATOM 730 C C . PRO A 1 91 ? 2.551 -0.512 -5.793 1 98.5 91 PRO A C 1
ATOM 732 O O . PRO A 1 91 ? 1.64 -1.342 -5.738 1 98.5 91 PRO A O 1
ATOM 735 N N . ALA A 1 92 ? 2.344 0.802 -5.918 1 98.69 92 ALA A N 1
ATOM 736 C CA . ALA A 1 92 ? 1.008 1.394 -5.93 1 98.69 92 ALA A CA 1
ATOM 737 C C . ALA A 1 92 ? 0.144 0.78 -7.027 1 98.69 92 ALA A C 1
ATOM 739 O O . ALA A 1 92 ? -1.062 0.592 -6.844 1 98.69 92 ALA A O 1
ATOM 740 N N . LEU A 1 93 ? 0.748 0.473 -8.141 1 98.56 93 LEU A N 1
ATOM 741 C CA . LEU A 1 93 ? -0.002 -0.097 -9.258 1 98.56 93 LEU A CA 1
ATOM 742 C C . LEU A 1 93 ? -0.613 -1.439 -8.875 1 98.56 93 LEU A C 1
ATOM 744 O O . LEU A 1 93 ? -1.8 -1.677 -9.109 1 98.56 93 LEU A O 1
ATOM 748 N N . LEU A 1 94 ? 0.223 -2.295 -8.289 1 98.75 94 LEU A N 1
ATOM 749 C CA . LEU A 1 94 ? -0.279 -3.592 -7.852 1 98.75 94 LEU A CA 1
ATOM 750 C C . LEU A 1 94 ? -1.354 -3.424 -6.781 1 98.75 94 LEU A C 1
ATOM 752 O O . LEU A 1 94 ? -2.373 -4.117 -6.805 1 98.75 94 LEU A O 1
ATOM 756 N N . LYS A 1 95 ? -1.116 -2.514 -5.832 1 98.69 95 LYS A N 1
ATOM 757 C CA . LYS A 1 95 ? -2.111 -2.234 -4.801 1 98.69 95 LYS A CA 1
ATOM 758 C C . LYS A 1 95 ? -3.434 -1.792 -5.418 1 98.69 95 LYS A C 1
ATOM 760 O O . LYS A 1 95 ? -4.504 -2.219 -4.977 1 98.69 95 LYS A O 1
ATOM 765 N N . GLY A 1 96 ? -3.357 -0.864 -6.379 1 98.5 96 GLY A N 1
ATOM 766 C CA . GLY A 1 96 ? -4.559 -0.421 -7.07 1 98.5 96 GLY A CA 1
ATOM 767 C C . GLY A 1 96 ? -5.305 -1.551 -7.754 1 98.5 96 GLY A C 1
ATOM 768 O O . GLY A 1 96 ? -6.535 -1.599 -7.715 1 98.5 96 GLY A O 1
ATOM 769 N N . PHE A 1 97 ? -4.574 -2.461 -8.391 1 98.69 97 PHE A N 1
ATOM 770 C CA . PHE A 1 97 ? -5.145 -3.65 -9.008 1 98.69 97 PHE A CA 1
ATOM 771 C C . PHE A 1 97 ? -5.902 -4.484 -7.988 1 98.69 97 PHE A C 1
ATOM 773 O O . PHE A 1 97 ? -7.062 -4.848 -8.211 1 98.69 97 PHE A O 1
ATOM 780 N N . LEU A 1 98 ? -5.297 -4.719 -6.859 1 98.25 98 LEU A N 1
ATOM 781 C CA . LEU A 1 98 ? -5.875 -5.578 -5.832 1 98.25 98 LEU A CA 1
ATOM 782 C C . LEU A 1 98 ? -7.086 -4.91 -5.184 1 98.25 98 LEU A C 1
ATOM 784 O O . LEU A 1 98 ? -8.031 -5.59 -4.781 1 98.25 98 LEU A O 1
ATOM 788 N N . GLU A 1 99 ? -7.059 -3.576 -5.062 1 97.69 99 GLU A N 1
ATOM 789 C CA . GLU A 1 99 ? -8.219 -2.852 -4.547 1 97.69 99 GLU A CA 1
ATOM 790 C C . GLU A 1 99 ? -9.453 -3.102 -5.406 1 97.69 99 GLU A C 1
ATOM 792 O O . GLU A 1 99 ? -10.562 -3.223 -4.883 1 97.69 99 GLU A O 1
ATOM 797 N N . HIS A 1 100 ? -9.242 -3.205 -6.699 1 97.38 100 HIS A N 1
ATOM 798 C CA . HIS A 1 100 ? -10.352 -3.498 -7.59 1 97.38 100 HIS A CA 1
ATOM 799 C C . HIS A 1 100 ? -10.773 -4.961 -7.484 1 97.38 100 HIS A C 1
ATOM 801 O O . HIS A 1 100 ? -11.969 -5.266 -7.422 1 97.38 100 HIS A O 1
ATOM 807 N N . ILE A 1 101 ? -9.836 -5.852 -7.48 1 96.81 101 ILE A N 1
ATOM 808 C CA . ILE A 1 101 ? -10.125 -7.281 -7.535 1 96.81 101 ILE A CA 1
ATOM 809 C C . ILE A 1 101 ? -10.812 -7.723 -6.242 1 96.81 101 ILE A C 1
ATOM 811 O O . ILE A 1 101 ? -11.781 -8.477 -6.281 1 96.81 101 ILE A O 1
ATOM 815 N N . PHE A 1 102 ? -10.305 -7.242 -5.074 1 95.56 102 PHE A N 1
ATOM 816 C CA . PHE A 1 102 ? -10.789 -7.684 -3.773 1 95.56 102 PHE A CA 1
ATOM 817 C C . PHE A 1 102 ? -11.984 -6.844 -3.326 1 95.56 102 PHE A C 1
ATOM 819 O O . PHE A 1 102 ? -12.102 -6.496 -2.15 1 95.56 102 PHE A O 1
ATOM 826 N N . ARG A 1 103 ? -12.836 -6.508 -4.211 1 92.62 103 ARG A N 1
ATOM 827 C CA . ARG A 1 103 ? -14.094 -5.836 -3.895 1 92.62 103 ARG A CA 1
ATOM 828 C C . ARG A 1 103 ? -15.125 -6.824 -3.363 1 92.62 103 ARG A C 1
ATOM 830 O O . ARG A 1 103 ? -14.969 -8.039 -3.518 1 92.62 103 ARG A O 1
ATOM 837 N N . PRO A 1 104 ? -16.125 -6.25 -2.695 1 87.38 104 PRO A N 1
ATOM 838 C CA . PRO A 1 104 ? -17.188 -7.141 -2.215 1 87.38 104 PRO A CA 1
ATOM 839 C C . PRO A 1 104 ? -17.75 -8.023 -3.32 1 87.38 104 PRO A C 1
ATOM 841 O O . PRO A 1 104 ? -17.938 -7.57 -4.453 1 87.38 104 PRO A O 1
ATOM 844 N N . GLY A 1 105 ? -18.047 -9.242 -2.945 1 86.94 105 GLY A N 1
ATOM 845 C CA . GLY A 1 105 ? -18.562 -10.211 -3.902 1 86.94 105 GLY A CA 1
ATOM 846 C C . GLY A 1 105 ? -17.484 -11.125 -4.461 1 86.94 105 GLY A C 1
ATOM 847 O O . GLY A 1 105 ? -17.797 -12.18 -5.031 1 86.94 105 GLY A O 1
ATOM 848 N N . PHE A 1 106 ? -16.266 -10.719 -4.348 1 90 106 PHE A N 1
ATOM 849 C CA . PHE A 1 106 ? -15.172 -11.57 -4.793 1 90 106 PHE A CA 1
ATOM 850 C C . PHE A 1 106 ? -14.516 -12.273 -3.613 1 90 106 PHE A C 1
ATOM 852 O O . PHE A 1 106 ? -14.609 -13.5 -3.484 1 90 106 PHE A O 1
ATOM 859 N N . ALA A 1 107 ? -14.008 -11.422 -2.682 1 78.69 107 ALA A N 1
ATOM 860 C CA . ALA A 1 107 ? -13.305 -11.992 -1.535 1 78.69 107 ALA A CA 1
ATOM 861 C C . ALA A 1 107 ? -14.273 -12.297 -0.395 1 78.69 107 ALA A C 1
ATOM 863 O O . ALA A 1 107 ? -14.125 -13.305 0.3 1 78.69 107 ALA A O 1
ATOM 864 N N . MET A 1 108 ? -15.195 -11.367 -0.231 1 75.69 108 MET A N 1
ATOM 865 C CA . MET A 1 108 ? -16.125 -11.477 0.896 1 75.69 108 MET A CA 1
ATOM 866 C C . MET A 1 108 ? -17.547 -11.203 0.451 1 75.69 108 MET A C 1
ATOM 868 O O . MET A 1 108 ? -17.781 -10.469 -0.508 1 75.69 108 MET A O 1
ATOM 872 N N . GLU A 1 109 ? -18.344 -11.906 0.993 1 75.38 109 GLU A N 1
ATOM 873 C CA . GLU A 1 109 ? -19.766 -11.641 0.844 1 75.38 109 GLU A CA 1
ATOM 874 C C . GLU A 1 109 ? -20.391 -11.172 2.16 1 75.38 109 GLU A C 1
ATOM 876 O O . GLU A 1 109 ? -20.297 -11.867 3.174 1 75.38 109 GLU A O 1
ATOM 881 N N . TYR A 1 110 ? -20.75 -9.867 2.154 1 63.12 110 TYR A N 1
ATOM 882 C CA . TYR A 1 110 ? -21.375 -9.289 3.348 1 63.12 110 TYR A CA 1
ATOM 883 C C . TYR A 1 110 ? -22.859 -9.602 3.402 1 63.12 110 TYR A C 1
ATOM 885 O O . TYR A 1 110 ? -23.562 -9.461 2.402 1 63.12 110 TYR A O 1
ATOM 893 N N . LYS A 1 111 ? -23.188 -10.555 4.23 1 60.78 111 LYS A N 1
ATOM 894 C CA . LYS A 1 111 ? -24.609 -10.797 4.469 1 60.78 111 LYS A CA 1
ATOM 895 C C . LYS A 1 111 ? -25.109 -9.992 5.664 1 60.78 111 LYS A C 1
ATOM 897 O O . LYS A 1 111 ? -24.344 -9.703 6.59 1 60.78 111 LYS A O 1
ATOM 902 N N . LYS A 1 112 ? -26.328 -9.5 5.531 1 57.34 112 LYS A N 1
ATOM 903 C CA . LYS A 1 112 ? -27 -8.812 6.633 1 57.34 112 LYS A CA 1
ATOM 904 C C . LYS A 1 112 ? -26.938 -9.633 7.918 1 57.34 112 LYS A C 1
ATOM 906 O O . LYS A 1 112 ? -27.359 -10.789 7.949 1 57.34 112 LYS A O 1
ATOM 911 N N . GLY A 1 113 ? -26.281 -9 8.977 1 56.81 113 GLY A N 1
ATOM 912 C CA . GLY A 1 113 ? -26.281 -9.508 10.336 1 56.81 113 GLY A CA 1
ATOM 913 C C . GLY A 1 113 ? -25.25 -10.586 10.586 1 56.81 113 GLY A C 1
ATOM 914 O O . GLY A 1 113 ? -25.141 -11.109 11.688 1 56.81 113 GLY A O 1
ATOM 915 N N . GLY A 1 114 ? -24.516 -11.047 9.578 1 56.94 114 GLY A N 1
ATOM 916 C CA . GLY A 1 114 ? -23.594 -12.133 9.844 1 56.94 114 GLY A CA 1
ATOM 917 C C . GLY A 1 114 ? -22.141 -11.789 9.516 1 56.94 114 GLY A C 1
ATOM 918 O O . GLY A 1 114 ? -21.859 -10.672 9.078 1 56.94 114 GLY A O 1
ATOM 919 N N . PHE A 1 115 ? -21.188 -12.656 10.016 1 66.38 115 PHE A N 1
ATOM 920 C CA . PHE A 1 115 ? -19.781 -12.555 9.641 1 66.38 115 PHE A CA 1
ATOM 921 C C . PHE A 1 115 ? -19.609 -12.734 8.133 1 66.38 115 PHE A C 1
ATOM 923 O O . PHE A 1 115 ? -20.281 -13.57 7.523 1 66.38 115 PHE A O 1
ATOM 930 N N . PRO A 1 116 ? -18.844 -11.836 7.578 1 71.19 116 PRO A N 1
ATOM 931 C CA . PRO A 1 116 ? -18.656 -11.984 6.133 1 71.19 116 PRO A CA 1
ATOM 932 C C . PRO A 1 116 ? -18.172 -13.375 5.738 1 71.19 116 PRO A C 1
ATOM 934 O O . PRO A 1 116 ? -17.344 -13.969 6.445 1 71.19 116 PRO A O 1
ATOM 937 N N . LYS A 1 117 ? -18.844 -13.992 4.801 1 78.38 117 LYS A N 1
ATOM 938 C CA . LYS A 1 117 ? -18.406 -15.281 4.262 1 78.38 117 LYS A CA 1
ATOM 939 C C . LYS A 1 117 ? -17.125 -15.125 3.438 1 78.38 117 LYS A C 1
ATOM 941 O O . LYS A 1 117 ? -17.047 -14.258 2.566 1 78.38 117 LYS A O 1
ATOM 946 N N . ARG A 1 118 ? -16.188 -16.016 3.746 1 84.25 118 ARG A N 1
ATOM 947 C CA . ARG A 1 118 ? -14.938 -16.031 3.002 1 84.25 118 ARG A CA 1
ATOM 948 C C . ARG A 1 118 ? -15.078 -16.828 1.711 1 84.25 118 ARG A C 1
ATOM 950 O O . ARG A 1 118 ? -15.094 -18.062 1.737 1 84.25 118 ARG A O 1
ATOM 957 N N . LEU A 1 119 ? -15.031 -16.109 0.614 1 85 119 LEU A N 1
ATOM 958 C CA . LEU A 1 119 ? -15.383 -16.734 -0.664 1 85 119 LEU A CA 1
ATOM 959 C C . LEU A 1 119 ? -14.164 -17.406 -1.288 1 85 119 LEU A C 1
ATOM 961 O O . LEU A 1 119 ? -14.289 -18.156 -2.262 1 85 119 LEU A O 1
ATOM 965 N N . LEU A 1 120 ? -13 -17.203 -0.632 1 91.38 120 LEU A N 1
ATOM 966 C CA . LEU A 1 120 ? -11.781 -17.703 -1.258 1 91.38 120 LEU A CA 1
ATOM 967 C C . LEU A 1 120 ? -11.133 -18.781 -0.399 1 91.38 120 LEU A C 1
ATOM 969 O O . LEU A 1 120 ? -9.992 -19.172 -0.645 1 91.38 120 LEU A O 1
ATOM 973 N N . ALA A 1 121 ? -11.906 -19.25 0.519 1 90.31 121 ALA A N 1
ATOM 974 C CA . ALA A 1 121 ? -11.422 -20.344 1.344 1 90.31 121 ALA A CA 1
ATOM 975 C C . ALA A 1 121 ? -11.086 -21.578 0.489 1 90.31 121 ALA A C 1
ATOM 977 O O . ALA A 1 121 ? -11.766 -21.844 -0.508 1 90.31 121 ALA A O 1
ATOM 978 N N . GLY A 1 122 ? -9.992 -22.25 0.912 1 92.5 122 GLY A N 1
A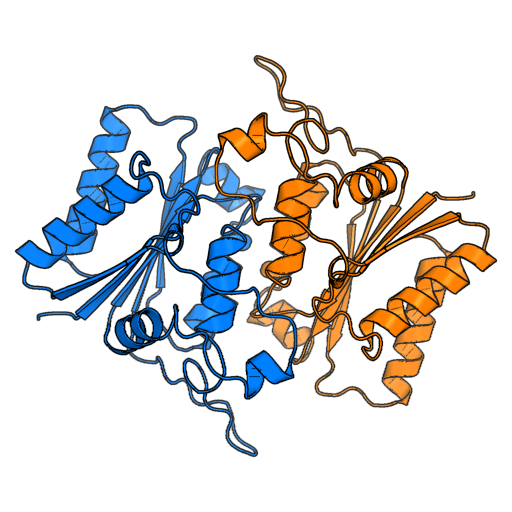TOM 979 C CA . GLY A 1 122 ? -9.57 -23.438 0.175 1 92.5 122 GLY A CA 1
ATOM 980 C C . GLY A 1 122 ? -8.438 -23.156 -0.8 1 92.5 122 GLY A C 1
ATOM 981 O O . GLY A 1 122 ? -7.777 -24.078 -1.272 1 92.5 122 GLY A O 1
ATOM 982 N N . ARG A 1 123 ? -8.25 -21.922 -1.086 1 96 123 ARG A N 1
ATOM 983 C CA . ARG A 1 123 ? -7.156 -21.516 -1.964 1 96 123 ARG A CA 1
ATOM 984 C C . ARG A 1 123 ? -5.875 -21.297 -1.169 1 96 123 ARG A C 1
ATOM 986 O O . ARG A 1 123 ? -5.918 -21.109 0.049 1 96 123 ARG A O 1
ATOM 993 N N . SER A 1 124 ? -4.77 -21.406 -1.858 1 98 124 SER A N 1
ATOM 994 C CA . SER A 1 124 ? -3.459 -21.125 -1.282 1 98 124 SER A CA 1
ATOM 995 C C . SER A 1 124 ? -2.729 -20.047 -2.076 1 98 124 SER A C 1
ATOM 997 O O . SER A 1 124 ? -3.133 -19.703 -3.191 1 98 124 SER A O 1
ATOM 999 N N . ALA A 1 125 ? -1.722 -19.484 -1.442 1 98.44 125 ALA A N 1
ATOM 1000 C CA . ALA A 1 125 ? -0.99 -18.422 -2.135 1 98.44 125 ALA A CA 1
ATOM 1001 C C . ALA A 1 125 ? 0.502 -18.5 -1.821 1 98.44 125 ALA A C 1
ATOM 1003 O O . ALA A 1 125 ? 0.898 -19 -0.765 1 98.44 125 ALA A O 1
ATOM 1004 N N . ARG A 1 126 ? 1.299 -18.109 -2.76 1 98.69 126 ARG A N 1
ATOM 1005 C CA . ARG A 1 126 ? 2.727 -17.844 -2.594 1 98.69 126 ARG A CA 1
ATOM 1006 C C . ARG A 1 126 ? 3.082 -16.422 -3.012 1 98.69 126 ARG A C 1
ATOM 1008 O O . ARG A 1 126 ? 2.666 -15.961 -4.074 1 98.69 126 ARG A O 1
ATOM 1015 N N . ILE A 1 127 ? 3.801 -15.758 -2.113 1 98.81 127 ILE A N 1
ATOM 1016 C CA . ILE A 1 127 ? 4.254 -14.391 -2.355 1 98.81 127 ILE A CA 1
ATOM 1017 C C . ILE A 1 127 ? 5.766 -14.375 -2.574 1 98.81 127 ILE A C 1
ATOM 1019 O O . ILE A 1 127 ? 6.527 -14.812 -1.707 1 98.81 127 ILE A O 1
ATOM 1023 N N . ILE A 1 128 ? 6.164 -13.898 -3.729 1 98.69 128 ILE A N 1
ATOM 1024 C CA . ILE A 1 128 ? 7.57 -13.805 -4.113 1 98.69 128 ILE A CA 1
ATOM 1025 C C . ILE A 1 128 ? 7.969 -12.336 -4.246 1 98.69 128 ILE A C 1
ATOM 1027 O O . ILE A 1 128 ? 7.457 -11.625 -5.113 1 98.69 128 ILE A O 1
ATOM 1031 N N . VAL A 1 129 ? 8.93 -11.922 -3.416 1 98.69 129 VAL A N 1
ATOM 1032 C CA . VAL A 1 129 ? 9.242 -10.5 -3.326 1 98.69 129 VAL A CA 1
ATOM 1033 C C . VAL A 1 129 ? 10.734 -10.281 -3.523 1 98.69 129 VAL A C 1
ATOM 1035 O O . VAL A 1 129 ? 11.555 -10.953 -2.891 1 98.69 129 VAL A O 1
ATOM 1038 N N . THR A 1 130 ? 11.086 -9.391 -4.434 1 97.44 130 THR A N 1
ATOM 1039 C CA . THR A 1 130 ? 12.477 -8.945 -4.562 1 97.44 130 THR A CA 1
ATOM 1040 C C . THR A 1 130 ? 12.672 -7.594 -3.889 1 97.44 130 THR A C 1
ATOM 1042 O O . THR A 1 130 ? 11.727 -6.812 -3.76 1 97.44 130 THR A O 1
ATOM 1045 N N . MET A 1 131 ? 13.883 -7.371 -3.436 1 96.44 131 MET A N 1
ATOM 1046 C CA . MET A 1 131 ? 14.148 -6.125 -2.721 1 96.44 131 MET A CA 1
ATOM 1047 C C . MET A 1 131 ? 15.602 -5.703 -2.889 1 96.44 131 MET A C 1
ATOM 1049 O O . MET A 1 131 ? 16.469 -6.539 -3.16 1 96.44 131 MET A O 1
ATOM 1053 N N . GLY A 1 132 ? 15.797 -4.363 -2.762 1 92.88 132 GLY A N 1
ATOM 1054 C CA . GLY A 1 132 ? 17.141 -3.826 -2.904 1 92.88 132 GLY A CA 1
ATOM 1055 C C . GLY A 1 132 ? 17.953 -3.9 -1.626 1 92.88 132 GLY A C 1
ATOM 1056 O O . GLY A 1 132 ? 19.109 -3.475 -1.593 1 92.88 132 GLY A O 1
ATOM 1057 N N . MET A 1 133 ? 17.5 -4.406 -0.575 1 92.94 133 MET A N 1
ATOM 1058 C CA . MET A 1 133 ? 18.156 -4.527 0.72 1 92.94 133 MET A CA 1
ATOM 1059 C C . MET A 1 133 ? 18.281 -5.988 1.134 1 92.94 133 MET A C 1
ATOM 1061 O O . MET A 1 133 ? 17.594 -6.855 0.591 1 92.94 133 MET A O 1
ATOM 1065 N N . PRO A 1 134 ? 19.234 -6.273 2.059 1 95.12 134 PRO A N 1
ATOM 1066 C CA . PRO A 1 134 ? 19.297 -7.645 2.57 1 95.12 134 PRO A CA 1
ATOM 1067 C C . PRO A 1 134 ? 17.984 -8.086 3.211 1 95.12 134 PRO A C 1
ATOM 1069 O O . PRO A 1 134 ? 17.359 -7.316 3.938 1 95.12 134 PRO A O 1
ATOM 1072 N N . VAL A 1 135 ? 17.625 -9.344 3.004 1 97 135 VAL A N 1
ATOM 1073 C CA . VAL A 1 135 ? 16.375 -9.906 3.463 1 97 135 VAL A CA 1
ATOM 1074 C C . VAL A 1 135 ? 16.281 -9.812 4.984 1 97 135 VAL A C 1
ATOM 1076 O O . VAL A 1 135 ? 15.227 -9.477 5.535 1 97 135 VAL A O 1
ATOM 1079 N N . LEU A 1 136 ? 17.375 -10.078 5.676 1 96.44 136 LEU A N 1
ATOM 1080 C CA . LEU A 1 136 ? 17.375 -10.07 7.133 1 96.44 136 LEU A CA 1
ATOM 1081 C C . LEU A 1 136 ? 17.078 -8.672 7.672 1 96.44 136 LEU A C 1
ATOM 1083 O O . LEU A 1 136 ? 16.406 -8.531 8.703 1 96.44 136 LEU A O 1
ATOM 1087 N N . LEU A 1 137 ? 17.594 -7.648 6.988 1 95.38 137 LEU A N 1
ATOM 1088 C CA . LEU A 1 137 ? 17.281 -6.277 7.371 1 95.38 137 LEU A CA 1
ATOM 1089 C C . LEU A 1 137 ? 15.797 -6 7.238 1 95.38 137 LEU A C 1
ATOM 1091 O O . LEU A 1 137 ? 15.188 -5.402 8.133 1 95.38 137 LEU A O 1
ATOM 1095 N N . TYR A 1 138 ? 15.188 -6.484 6.156 1 96.88 138 TYR A N 1
ATOM 1096 C CA . TYR A 1 138 ? 13.758 -6.281 5.938 1 96.88 138 TYR A CA 1
ATOM 1097 C C . TYR A 1 138 ? 12.938 -7.023 6.984 1 96.88 138 TYR A C 1
ATOM 1099 O O . TYR A 1 138 ? 11.984 -6.469 7.539 1 96.88 138 TYR A O 1
ATOM 1107 N N . ARG A 1 139 ? 13.312 -8.219 7.316 1 96.88 139 ARG A N 1
ATOM 1108 C CA . ARG A 1 139 ? 12.539 -9.055 8.227 1 96.88 139 ARG A CA 1
ATOM 1109 C C . ARG A 1 139 ? 12.656 -8.555 9.664 1 96.88 139 ARG A C 1
ATOM 1111 O O . ARG A 1 139 ? 11.656 -8.477 10.383 1 96.88 139 ARG A O 1
ATOM 1118 N N . TRP A 1 140 ? 13.828 -8.117 10.031 1 94.81 140 TRP A N 1
ATOM 1119 C CA . TRP A 1 140 ? 14.023 -7.875 11.461 1 94.81 140 TRP A CA 1
ATOM 1120 C C . TRP A 1 140 ? 13.961 -6.387 11.773 1 94.81 140 TRP A C 1
ATOM 1122 O O . TRP A 1 140 ? 13.359 -5.98 12.773 1 94.81 140 TRP A O 1
ATOM 1132 N N . TYR A 1 141 ? 14.609 -5.566 10.93 1 92.5 141 TYR A N 1
ATOM 1133 C CA . TYR A 1 141 ? 14.594 -4.133 11.188 1 92.5 141 TYR A CA 1
ATOM 1134 C C . TYR A 1 141 ? 13.258 -3.52 10.781 1 92.5 141 TYR A C 1
ATOM 1136 O O . TYR A 1 141 ? 12.641 -2.785 11.555 1 92.5 141 TYR A O 1
ATOM 1144 N N . PHE A 1 142 ? 12.781 -3.922 9.625 1 94.56 142 PHE A N 1
ATOM 1145 C CA . PHE A 1 142 ? 11.562 -3.324 9.109 1 94.56 142 PHE A CA 1
ATOM 1146 C C . PHE A 1 142 ? 10.344 -4.164 9.484 1 94.56 142 PHE A C 1
ATOM 1148 O O . PHE A 1 142 ? 9.203 -3.74 9.281 1 94.56 142 PHE A O 1
ATOM 1155 N N . GLY A 1 143 ? 10.578 -5.418 10.047 1 96.38 143 GLY A N 1
ATOM 1156 C CA . GLY A 1 143 ? 9.508 -6.277 10.531 1 96.38 143 GLY A CA 1
ATOM 1157 C C . GLY A 1 143 ? 8.727 -6.949 9.422 1 96.38 143 GLY A C 1
ATOM 1158 O O . GLY A 1 143 ? 7.758 -7.664 9.68 1 96.38 143 GLY A O 1
ATOM 1159 N N . ALA A 1 144 ? 9.133 -6.652 8.172 1 98.12 144 ALA A N 1
ATOM 1160 C CA . ALA A 1 144 ? 8.414 -7.121 6.988 1 98.12 144 ALA A CA 1
ATOM 1161 C C . ALA A 1 144 ? 6.953 -6.695 7.023 1 98.12 144 ALA A C 1
ATOM 1163 O O . ALA A 1 144 ? 6.074 -7.422 6.551 1 98.12 144 ALA A O 1
ATOM 1164 N N . TYR A 1 145 ? 6.684 -5.582 7.594 1 98.31 145 TYR A N 1
ATOM 1165 C CA . TYR A 1 145 ? 5.324 -5.145 7.875 1 98.31 145 TYR A CA 1
ATOM 1166 C C . TYR A 1 145 ? 4.52 -5 6.59 1 98.31 145 TYR A C 1
ATOM 1168 O O . TYR A 1 145 ? 3.314 -5.262 6.57 1 98.31 145 TYR A O 1
ATOM 1176 N N . GLY A 1 146 ? 5.176 -4.566 5.523 1 98.25 146 GLY A N 1
ATOM 1177 C CA . GLY A 1 146 ? 4.477 -4.387 4.262 1 98.25 146 GLY A CA 1
ATOM 1178 C C . GLY A 1 146 ? 3.904 -5.68 3.707 1 98.25 146 GLY A C 1
ATOM 1179 O O . GLY A 1 146 ? 2.738 -5.73 3.314 1 98.25 146 GLY A O 1
ATOM 1180 N N . VAL A 1 147 ? 4.676 -6.734 3.709 1 98.62 147 VAL A N 1
ATOM 1181 C CA . VAL A 1 147 ? 4.238 -8.016 3.176 1 98.62 147 VAL A CA 1
ATOM 1182 C C . VAL A 1 147 ? 3.281 -8.688 4.16 1 98.62 147 VAL A C 1
ATOM 1184 O O . VAL A 1 147 ? 2.287 -9.297 3.756 1 98.62 147 VAL A O 1
ATOM 1187 N N . ARG A 1 148 ? 3.543 -8.5 5.453 1 98.25 148 ARG A N 1
ATOM 1188 C CA . ARG A 1 148 ? 2.654 -9.062 6.465 1 98.25 148 ARG A CA 1
ATOM 1189 C C . ARG A 1 148 ? 1.264 -8.438 6.379 1 98.25 148 ARG A C 1
ATOM 1191 O O . ARG A 1 148 ? 0.26 -9.117 6.605 1 98.25 148 ARG A O 1
ATOM 1198 N N . SER A 1 149 ? 1.263 -7.148 6.129 1 98.38 149 SER A N 1
ATOM 1199 C CA . SER A 1 149 ? -0.023 -6.484 5.945 1 98.38 149 SER A CA 1
ATOM 1200 C C . SER A 1 149 ? -0.815 -7.113 4.805 1 98.38 149 SER A C 1
ATOM 1202 O O . SER A 1 149 ? -2.01 -7.379 4.949 1 98.38 149 SER A O 1
ATOM 1204 N N . PHE A 1 150 ? -0.168 -7.375 3.684 1 98.44 150 PHE A N 1
ATOM 1205 C CA . PHE A 1 150 ? -0.79 -8.008 2.527 1 98.44 150 PHE A CA 1
ATOM 1206 C C . PHE A 1 150 ? -1.3 -9.398 2.881 1 98.44 150 PHE A C 1
ATOM 1208 O O . PHE A 1 150 ? -2.457 -9.734 2.609 1 98.44 150 PHE A O 1
ATOM 1215 N N . GLU A 1 151 ? -0.522 -10.172 3.576 1 98.19 151 GLU A N 1
ATOM 1216 C CA . GLU A 1 151 ? -0.86 -11.539 3.963 1 98.19 151 GLU A CA 1
ATOM 1217 C C . GLU A 1 151 ? -2.072 -11.57 4.891 1 98.19 151 GLU A C 1
ATOM 1219 O O . GLU A 1 151 ? -3.018 -12.328 4.66 1 98.19 151 GLU A O 1
ATOM 1224 N N . ARG A 1 152 ? -2.049 -10.711 5.801 1 96.44 152 ARG A N 1
ATOM 1225 C CA . ARG A 1 152 ? -3.047 -10.789 6.863 1 96.44 152 ARG A CA 1
ATOM 1226 C C . ARG A 1 152 ? -4.32 -10.047 6.473 1 96.44 152 ARG A C 1
ATOM 1228 O O . ARG A 1 152 ? -5.426 -10.578 6.621 1 96.44 152 ARG A O 1
ATOM 1235 N N . SER A 1 153 ? -4.188 -8.883 5.953 1 95.56 153 SER A N 1
ATOM 1236 C CA . SER A 1 153 ? -5.324 -7.984 5.801 1 95.56 153 SER A CA 1
ATOM 1237 C C . SER A 1 153 ? -6.07 -8.25 4.5 1 95.56 153 SER A C 1
ATOM 1239 O O . SER A 1 153 ? -7.219 -7.836 4.336 1 95.56 153 SER A O 1
ATOM 1241 N N . MET A 1 154 ? -5.438 -8.977 3.562 1 95.31 154 MET A N 1
ATOM 1242 C CA . MET A 1 154 ? -6.117 -9.258 2.301 1 95.31 154 MET A CA 1
ATOM 1243 C C . MET A 1 154 ? -6.277 -10.758 2.092 1 95.31 154 MET A C 1
ATOM 1245 O O . MET A 1 154 ? -7.395 -11.281 2.141 1 95.31 154 MET A O 1
ATOM 1249 N N . LEU A 1 155 ? -5.164 -11.461 2.021 1 96.94 155 LEU A N 1
ATOM 1250 C CA . LEU A 1 155 ? -5.219 -12.875 1.664 1 96.94 155 LEU A CA 1
ATOM 1251 C C . LEU A 1 155 ? -5.816 -13.703 2.799 1 96.94 155 LEU A C 1
ATOM 1253 O O . LEU A 1 155 ? -6.805 -14.406 2.602 1 96.94 155 LEU A O 1
ATOM 1257 N N . GLY A 1 156 ? -5.223 -13.547 3.982 1 94.94 156 GLY A N 1
ATOM 1258 C CA . GLY A 1 156 ? -5.746 -14.273 5.129 1 94.94 156 GLY A CA 1
ATOM 1259 C C . GLY A 1 156 ? -7.188 -13.922 5.449 1 94.94 156 GLY A C 1
ATOM 1260 O O . GLY A 1 156 ? -7.988 -14.805 5.77 1 94.94 156 GLY A O 1
ATOM 1261 N N . PHE A 1 157 ? -7.512 -12.664 5.348 1 91.44 157 PHE A N 1
ATOM 1262 C CA . PHE A 1 157 ? -8.867 -12.195 5.617 1 91.44 157 PHE A CA 1
ATOM 1263 C C . PHE A 1 157 ? -9.859 -12.828 4.652 1 91.44 157 PHE A C 1
ATOM 1265 O O . PHE A 1 157 ? -10.992 -13.125 5.027 1 91.44 157 PHE A O 1
ATOM 1272 N N . ALA A 1 158 ? -9.453 -13.086 3.447 1 92.44 158 ALA A N 1
ATOM 1273 C CA . ALA A 1 158 ? -10.305 -13.688 2.428 1 92.44 158 ALA A CA 1
ATOM 1274 C C . ALA A 1 158 ? -10.375 -15.203 2.596 1 92.44 158 ALA A C 1
ATOM 1276 O O . ALA A 1 158 ? -11.094 -15.883 1.857 1 92.44 158 ALA A O 1
ATOM 1277 N N . GLY A 1 159 ? -9.555 -15.766 3.506 1 93.25 159 GLY A N 1
ATOM 1278 C CA . GLY A 1 159 ? -9.617 -17.188 3.795 1 93.25 159 GLY A CA 1
ATOM 1279 C C . GLY A 1 159 ? -8.523 -17.984 3.115 1 93.25 159 GLY A C 1
ATOM 1280 O O . GLY A 1 159 ? -8.484 -19.219 3.215 1 93.25 159 GLY A O 1
ATOM 1281 N N . ILE A 1 160 ? -7.672 -17.344 2.451 1 96.06 160 ILE A N 1
ATOM 1282 C CA . ILE A 1 160 ? -6.598 -18.031 1.734 1 96.06 160 ILE A CA 1
ATOM 1283 C C . ILE A 1 160 ? -5.59 -18.594 2.732 1 96.06 160 ILE A C 1
ATOM 1285 O O . ILE A 1 160 ? -5.121 -17.875 3.621 1 96.06 160 ILE A O 1
ATOM 1289 N N . LYS A 1 161 ? -5.359 -19.844 2.59 1 95.81 161 LYS A N 1
ATOM 1290 C CA . LYS A 1 161 ? -4.398 -20.578 3.41 1 95.81 161 LYS A CA 1
ATOM 1291 C C . LYS A 1 161 ? -4.02 -21.906 2.76 1 95.81 161 LYS A C 1
ATOM 1293 O O . LYS A 1 161 ? -4.859 -22.562 2.135 1 95.81 161 LYS A O 1
ATOM 1298 N N . PRO A 1 162 ? -2.752 -22.266 2.844 1 97.75 162 PRO A N 1
ATOM 1299 C CA . PRO A 1 162 ? -1.627 -21.562 3.457 1 97.75 162 PRO A CA 1
ATOM 1300 C C . PRO A 1 162 ? -1.096 -20.422 2.584 1 97.75 162 PRO A C 1
ATOM 1302 O O . PRO A 1 162 ? -1.354 -20.391 1.378 1 97.75 162 PRO A O 1
ATOM 1305 N N . ILE A 1 163 ? -0.494 -19.469 3.217 1 98.31 163 ILE A N 1
ATOM 1306 C CA . ILE A 1 163 ? 0.238 -18.406 2.543 1 98.31 163 ILE A CA 1
ATOM 1307 C C . ILE A 1 163 ? 1.734 -18.562 2.807 1 98.31 163 ILE A C 1
ATOM 1309 O O . ILE A 1 163 ? 2.166 -18.594 3.963 1 98.31 163 ILE A O 1
ATOM 1313 N N . ARG A 1 164 ? 2.506 -18.672 1.768 1 98.25 164 ARG A N 1
ATOM 1314 C CA . ARG A 1 164 ? 3.957 -18.766 1.88 1 98.25 164 ARG A CA 1
ATOM 1315 C C . ARG A 1 164 ? 4.641 -17.578 1.223 1 98.25 164 ARG A C 1
ATOM 1317 O O . ARG A 1 164 ? 4.141 -17.031 0.236 1 98.25 164 ARG A O 1
ATOM 1324 N N . GLU A 1 165 ? 5.727 -17.188 1.785 1 97.94 165 GLU A N 1
ATOM 1325 C CA . GLU A 1 165 ? 6.438 -16.047 1.211 1 97.94 165 GLU A CA 1
ATOM 1326 C C . GLU A 1 165 ? 7.918 -16.375 1.009 1 97.94 165 GLU A C 1
ATOM 1328 O O . GLU A 1 165 ? 8.516 -17.109 1.799 1 97.94 165 GLU A O 1
ATOM 1333 N N . ASN A 1 166 ? 8.5 -15.852 -0.011 1 98.19 166 ASN A N 1
ATOM 1334 C CA . ASN A 1 166 ? 9.93 -15.883 -0.311 1 98.19 166 ASN A CA 1
ATOM 1335 C C . ASN A 1 166 ? 10.461 -14.492 -0.637 1 98.19 166 ASN A C 1
ATOM 1337 O O . ASN A 1 166 ? 9.914 -13.797 -1.489 1 98.19 166 ASN A O 1
ATOM 1341 N N . PHE A 1 167 ? 11.477 -14.156 0.089 1 97.94 167 PHE A N 1
ATOM 1342 C CA . PHE A 1 167 ? 12.125 -12.867 -0.105 1 97.94 167 PHE A CA 1
ATOM 1343 C C . PHE A 1 167 ? 13.484 -13.039 -0.778 1 97.94 167 PHE A C 1
ATOM 1345 O O . PHE A 1 167 ? 14.227 -13.961 -0.45 1 97.94 167 PHE A O 1
ATOM 1352 N N . TYR A 1 168 ? 13.789 -12.148 -1.7 1 97.62 168 TYR A N 1
ATOM 1353 C CA . TYR A 1 168 ? 15.055 -12.164 -2.42 1 97.62 168 TYR A CA 1
ATOM 1354 C C . TYR A 1 168 ? 15.703 -10.789 -2.414 1 97.62 168 TYR A C 1
ATOM 1356 O O . TYR A 1 168 ? 15.195 -9.852 -3.031 1 97.62 168 TYR A O 1
ATOM 1364 N N . GLY A 1 169 ? 16.875 -10.641 -1.73 1 96.38 169 GLY A N 1
ATOM 1365 C CA . GLY A 1 169 ? 17.625 -9.406 -1.674 1 96.38 169 GLY A CA 1
ATOM 1366 C C . GLY A 1 169 ? 18.609 -9.25 -2.826 1 96.38 169 GLY A C 1
ATOM 1367 O O . GLY A 1 169 ? 19.625 -9.938 -2.883 1 96.38 169 GLY A O 1
ATOM 1368 N N . LEU A 1 170 ? 18.453 -8.203 -3.682 1 88.38 170 LEU A N 1
ATOM 1369 C CA . LEU A 1 170 ? 19.203 -8.086 -4.93 1 88.38 170 LEU A CA 1
ATOM 1370 C C . LEU A 1 170 ? 20.531 -7.387 -4.699 1 88.38 170 LEU A C 1
ATOM 1372 O O . LEU A 1 170 ? 21.469 -7.551 -5.488 1 88.38 170 LEU A O 1
ATOM 1376 N N . SER A 1 171 ? 20.625 -6.594 -3.643 1 81.19 171 SER A N 1
ATOM 1377 C CA . SER A 1 171 ? 21.828 -5.801 -3.4 1 81.19 171 SER A CA 1
ATOM 1378 C C . SER A 1 171 ? 23.078 -6.684 -3.326 1 81.19 171 SER A C 1
ATOM 1380 O O . SER A 1 171 ? 24.188 -6.215 -3.564 1 81.19 171 SER A O 1
ATOM 1382 N N . PHE A 1 172 ? 22.891 -7.887 -3.295 1 78 172 PHE A N 1
ATOM 1383 C CA . PHE A 1 172 ? 24.062 -8.742 -3.125 1 78 172 PHE A CA 1
ATOM 1384 C C . PHE A 1 172 ? 24 -9.938 -4.066 1 78 172 PHE A C 1
ATOM 1386 O O . PHE A 1 172 ? 24.766 -10.891 -3.91 1 78 172 PHE A O 1
ATOM 1393 N N . ALA A 1 173 ? 23.172 -9.852 -5.047 1 84.44 173 ALA A N 1
ATOM 1394 C CA . ALA A 1 173 ? 22.953 -11.062 -5.832 1 84.44 173 ALA A CA 1
ATOM 1395 C C . ALA A 1 173 ? 23.875 -11.109 -7.039 1 84.44 173 ALA A C 1
ATOM 1397 O O . ALA A 1 173 ? 24.016 -10.117 -7.766 1 84.44 173 ALA A O 1
ATOM 1398 N N . ASP A 1 174 ? 24.609 -12.211 -7.203 1 91.56 174 ASP A N 1
ATOM 1399 C CA . ASP A 1 174 ? 25.375 -12.492 -8.414 1 91.56 174 ASP A CA 1
ATOM 1400 C C . ASP A 1 174 ? 24.641 -13.469 -9.32 1 91.56 174 ASP A C 1
ATOM 1402 O O . ASP A 1 174 ? 23.5 -13.844 -9.039 1 91.56 174 ASP A O 1
ATOM 1406 N N . GLU A 1 175 ? 25.266 -13.797 -10.453 1 93.06 175 GLU A N 1
ATOM 1407 C CA . GLU A 1 175 ? 24.625 -14.641 -11.453 1 93.06 175 GLU A CA 1
ATOM 1408 C C . GLU A 1 175 ? 24.312 -16.016 -10.891 1 93.06 175 GLU A C 1
ATOM 1410 O O . GLU A 1 175 ? 23.281 -16.609 -11.227 1 93.06 175 GLU A O 1
ATOM 1415 N N . LYS A 1 176 ? 25.234 -16.516 -10.156 1 94.75 176 LYS A N 1
ATOM 1416 C CA . LYS A 1 176 ? 25.016 -17.828 -9.547 1 94.75 176 LYS A CA 1
ATOM 1417 C C . LYS A 1 176 ? 23.797 -17.812 -8.633 1 94.75 176 LYS A C 1
ATOM 1419 O O . LYS A 1 176 ? 22.969 -18.734 -8.68 1 94.75 176 LYS A O 1
ATOM 1424 N N . LYS A 1 177 ? 23.719 -16.797 -7.793 1 94.25 177 LYS A N 1
ATOM 1425 C CA . LYS A 1 177 ? 22.578 -16.656 -6.891 1 94.25 177 LYS A CA 1
ATOM 1426 C C . LYS A 1 177 ? 21.266 -16.516 -7.668 1 94.25 177 LYS A C 1
ATOM 1428 O O . LYS A 1 177 ? 20.266 -17.141 -7.328 1 94.25 177 LYS A O 1
ATOM 1433 N N . ARG A 1 178 ? 21.266 -15.789 -8.711 1 95.44 178 ARG A N 1
ATOM 1434 C CA . ARG A 1 178 ? 20.078 -15.594 -9.531 1 95.44 178 ARG A CA 1
ATOM 1435 C C . ARG A 1 178 ? 19.641 -16.906 -10.18 1 95.44 178 ARG A C 1
ATOM 1437 O O . ARG A 1 178 ? 18.438 -17.188 -10.258 1 95.44 178 ARG A O 1
ATOM 1444 N N . SER A 1 179 ? 20.609 -17.641 -10.664 1 96.31 179 SER A N 1
ATOM 1445 C CA . SER A 1 179 ? 20.297 -18.953 -11.234 1 96.31 179 SER A CA 1
ATOM 1446 C C . SER A 1 179 ? 19.656 -19.859 -10.211 1 96.31 179 SER A C 1
ATOM 1448 O O . SER A 1 179 ? 18.703 -20.594 -10.531 1 96.31 179 SER A O 1
ATOM 1450 N N . ARG A 1 180 ? 20.125 -19.828 -9 1 97.06 180 ARG A N 1
ATOM 1451 C CA . ARG A 1 180 ? 19.531 -20.625 -7.918 1 97.06 180 ARG A CA 1
ATOM 1452 C C . ARG A 1 180 ? 18.109 -20.203 -7.641 1 97.06 180 ARG A C 1
ATOM 1454 O O . ARG A 1 180 ? 17.234 -21.047 -7.379 1 97.06 180 ARG A O 1
ATOM 1461 N N . TRP A 1 181 ? 17.875 -18.953 -7.688 1 97.62 181 TRP A N 1
ATOM 1462 C CA . TRP A 1 181 ? 16.531 -18.438 -7.465 1 97.62 181 TRP A CA 1
ATOM 1463 C C . TRP A 1 181 ? 15.578 -18.938 -8.547 1 97.62 181 TRP A C 1
ATOM 1465 O O . TRP A 1 181 ? 14.43 -19.281 -8.258 1 97.62 181 TRP A O 1
ATOM 1475 N N . LEU A 1 182 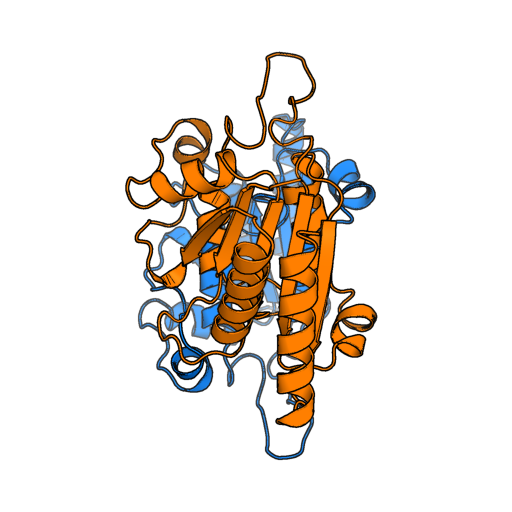? 16.047 -18.969 -9.742 1 97.88 182 LEU A N 1
ATOM 1476 C CA . LEU A 1 182 ? 15.227 -19.5 -10.828 1 97.88 182 LEU A CA 1
ATOM 1477 C C . LEU A 1 182 ? 14.938 -20.984 -10.633 1 97.88 182 LEU A C 1
ATOM 1479 O O . LEU A 1 182 ? 13.828 -21.438 -10.914 1 97.88 182 LEU A O 1
ATOM 1483 N N . ASP A 1 183 ? 15.891 -21.688 -10.141 1 98.19 183 ASP A N 1
ATOM 1484 C CA . ASP A 1 183 ? 15.68 -23.094 -9.836 1 98.19 183 ASP A CA 1
ATOM 1485 C C . ASP A 1 183 ? 14.641 -23.266 -8.727 1 98.19 183 ASP A C 1
ATOM 1487 O O . ASP A 1 183 ? 13.812 -24.172 -8.773 1 98.19 183 ASP A O 1
ATOM 1491 N N . GLU A 1 184 ? 14.68 -22.438 -7.746 1 98.31 184 GLU A N 1
ATOM 1492 C CA . GLU A 1 184 ? 13.672 -22.438 -6.691 1 98.31 184 GLU A CA 1
ATOM 1493 C C . GLU A 1 184 ? 12.273 -22.203 -7.258 1 98.31 184 GLU A C 1
ATOM 1495 O O . GLU A 1 184 ? 11.312 -22.859 -6.855 1 98.31 184 GLU A O 1
ATOM 1500 N N . MET A 1 185 ? 12.18 -21.266 -8.164 1 98.38 185 MET A N 1
ATOM 1501 C CA . MET A 1 185 ? 10.898 -21 -8.812 1 98.38 185 MET A CA 1
ATOM 1502 C C . MET A 1 185 ? 10.367 -22.25 -9.508 1 98.38 185 MET A C 1
ATOM 1504 O O . MET A 1 185 ? 9.172 -22.547 -9.43 1 98.38 185 MET A O 1
ATOM 1508 N N . ARG A 1 186 ? 11.266 -22.891 -10.219 1 98.44 186 ARG A N 1
ATOM 1509 C CA . ARG A 1 186 ? 10.875 -24.125 -10.906 1 98.44 186 ARG A CA 1
ATOM 1510 C C . ARG A 1 186 ? 10.375 -25.156 -9.914 1 98.44 186 ARG A C 1
ATOM 1512 O O . ARG A 1 186 ? 9.383 -25.844 -10.172 1 98.44 186 ARG A O 1
ATOM 1519 N N . ASP A 1 187 ? 11.055 -25.25 -8.812 1 98.31 187 ASP A N 1
ATOM 1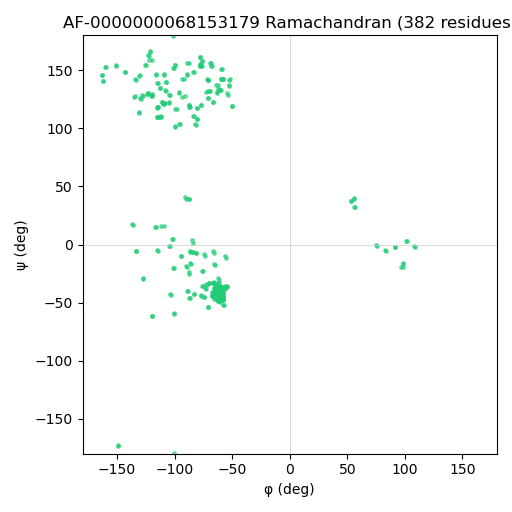520 C CA . ASP A 1 187 ? 10.625 -26.188 -7.781 1 98.31 187 ASP A CA 1
ATOM 1521 C C . ASP A 1 187 ? 9.242 -25.812 -7.25 1 98.31 187 ASP A C 1
ATOM 1523 O O . ASP A 1 187 ? 8.375 -26.688 -7.102 1 98.31 187 ASP A O 1
ATOM 1527 N N . TYR A 1 188 ? 9.039 -24.531 -6.926 1 98.12 188 TYR A N 1
ATOM 1528 C CA . TYR A 1 188 ? 7.734 -24.062 -6.465 1 98.12 188 TYR A CA 1
ATOM 1529 C C . TYR A 1 188 ? 6.66 -24.359 -7.504 1 98.12 188 TYR A C 1
ATOM 1531 O O . TYR A 1 188 ? 5.559 -24.797 -7.16 1 98.12 188 TYR A O 1
ATOM 1539 N N . GLY A 1 189 ? 6.969 -24.078 -8.742 1 98.06 189 GLY A N 1
ATOM 1540 C CA . GLY A 1 189 ? 6.031 -24.328 -9.828 1 98.06 189 GLY A CA 1
ATOM 1541 C C . GLY A 1 189 ? 5.629 -25.781 -9.938 1 98.06 189 GLY A C 1
ATOM 1542 O O . GLY A 1 189 ? 4.445 -26.094 -10.086 1 98.06 189 GLY A O 1
ATOM 1543 N N . ARG A 1 190 ? 6.633 -26.703 -9.859 1 97.5 190 ARG A N 1
ATOM 1544 C CA . ARG A 1 190 ? 6.371 -28.125 -9.953 1 97.5 190 ARG A CA 1
ATOM 1545 C C . ARG A 1 190 ? 5.434 -28.594 -8.844 1 97.5 190 ARG A C 1
ATOM 1547 O O . ARG A 1 190 ? 4.547 -29.422 -9.07 1 97.5 190 ARG A O 1
ATOM 1554 N N . ARG A 1 191 ? 5.59 -28.016 -7.703 1 96 191 ARG A N 1
ATOM 1555 C CA . ARG A 1 191 ? 4.855 -28.453 -6.523 1 96 191 ARG A CA 1
ATOM 1556 C C . ARG A 1 191 ? 3.52 -27.734 -6.406 1 96 191 ARG A C 1
ATOM 1558 O O . ARG A 1 191 ? 2.627 -28.172 -5.68 1 96 191 ARG A O 1
ATOM 1565 N N . ALA A 1 192 ? 3.42 -26.641 -7.082 1 94.06 192 ALA A N 1
ATOM 1566 C CA . ALA A 1 192 ? 2.234 -25.797 -7.008 1 94.06 192 ALA A CA 1
ATOM 1567 C C . ALA A 1 192 ? 1.896 -25.453 -5.559 1 94.06 192 ALA A C 1
ATOM 1569 O O . ALA A 1 192 ? 0.751 -25.594 -5.129 1 94.06 192 ALA A O 1
ATOM 1570 N N . ARG A 1 193 ? 2.852 -25.234 -4.77 1 85.62 193 ARG A N 1
ATOM 1571 C CA . ARG A 1 193 ? 2.66 -24.828 -3.379 1 85.62 193 ARG A CA 1
ATOM 1572 C C . ARG A 1 193 ? 3.74 -23.844 -2.936 1 85.62 193 ARG A C 1
ATOM 1574 O O . ARG A 1 193 ? 4.828 -23.812 -3.514 1 85.62 193 ARG A O 1
ATOM 1581 N N . MET B 1 1 ? 6.27 28.359 19.734 1 76.06 1 MET B N 1
ATOM 1582 C CA . MET B 1 1 ? 7.055 28.562 18.516 1 76.06 1 MET B CA 1
ATOM 1583 C C . MET B 1 1 ? 6.246 28.188 17.281 1 76.06 1 MET B C 1
ATOM 1585 O O . MET B 1 1 ? 5.5 27.203 17.297 1 76.06 1 MET B O 1
ATOM 1589 N N . THR B 1 2 ? 6.195 29.031 16.328 1 91.44 2 THR B N 1
ATOM 1590 C CA . THR B 1 2 ? 5.457 28.859 15.086 1 91.44 2 THR B CA 1
ATOM 1591 C C . THR B 1 2 ? 6.066 27.734 14.25 1 91.44 2 THR B C 1
ATOM 1593 O O . THR B 1 2 ? 7.285 27.672 14.062 1 91.44 2 THR B O 1
ATOM 1596 N N . ARG B 1 3 ? 5.211 26.766 13.945 1 96.56 3 ARG B N 1
ATOM 1597 C CA . ARG B 1 3 ? 5.672 25.656 13.117 1 96.56 3 ARG B CA 1
ATOM 1598 C C . ARG B 1 3 ? 5.047 25.719 11.727 1 96.56 3 ARG B C 1
ATOM 1600 O O . ARG B 1 3 ? 3.914 26.172 11.57 1 96.56 3 ARG B O 1
ATOM 1607 N N . HIS B 1 4 ? 5.867 25.266 10.789 1 98.31 4 HIS B N 1
ATOM 1608 C CA . HIS B 1 4 ? 5.363 25.016 9.445 1 98.31 4 HIS B CA 1
ATOM 1609 C C . HIS B 1 4 ? 4.801 23.609 9.32 1 98.31 4 HIS B C 1
ATOM 1611 O O . HIS B 1 4 ? 5.523 22.625 9.523 1 98.31 4 HIS B O 1
ATOM 1617 N N . ILE B 1 5 ? 3.492 23.531 8.977 1 98.75 5 ILE B N 1
ATOM 1618 C CA . ILE B 1 5 ? 2.799 22.25 8.977 1 98.75 5 ILE B CA 1
ATOM 1619 C C . ILE B 1 5 ? 2.275 21.953 7.574 1 98.75 5 ILE B C 1
ATOM 1621 O O . ILE B 1 5 ? 1.686 22.812 6.926 1 98.75 5 ILE B O 1
ATOM 1625 N N . ALA B 1 6 ? 2.561 20.797 7.074 1 98.75 6 ALA B N 1
ATOM 1626 C CA . ALA B 1 6 ? 1.914 20.297 5.871 1 98.75 6 ALA B CA 1
ATOM 1627 C C . ALA B 1 6 ? 0.884 19.219 6.215 1 98.75 6 ALA B C 1
ATOM 1629 O O . ALA B 1 6 ? 1.204 18.234 6.883 1 98.75 6 ALA B O 1
ATOM 1630 N N . ILE B 1 7 ? -0.354 19.453 5.828 1 98.81 7 ILE B N 1
ATOM 1631 C CA . ILE B 1 7 ? -1.412 18.453 5.957 1 98.81 7 ILE B CA 1
ATOM 1632 C C . ILE B 1 7 ? -1.605 17.734 4.625 1 98.81 7 ILE B C 1
ATOM 1634 O O . ILE B 1 7 ? -1.957 18.344 3.621 1 98.81 7 ILE B O 1
ATOM 1638 N N . VAL B 1 8 ? -1.349 16.453 4.621 1 98.81 8 VAL B N 1
ATOM 1639 C CA . VAL B 1 8 ? -1.571 15.609 3.457 1 98.81 8 VAL B CA 1
ATOM 1640 C C . VAL B 1 8 ? -2.891 14.859 3.609 1 98.81 8 VAL B C 1
ATOM 1642 O O . VAL B 1 8 ? -2.971 13.875 4.352 1 98.81 8 VAL B O 1
ATOM 1645 N N . GLN B 1 9 ? -3.883 15.367 2.928 1 98.12 9 GLN B N 1
ATOM 1646 C CA . GLN B 1 9 ? -5.172 14.68 2.857 1 98.12 9 GLN B CA 1
ATOM 1647 C C . GLN B 1 9 ? -5.141 13.562 1.825 1 98.12 9 GLN B C 1
ATOM 1649 O O . GLN B 1 9 ? -5.23 13.812 0.622 1 98.12 9 GLN B O 1
ATOM 1654 N N . GLY B 1 10 ? -5.145 12.344 2.309 1 98 10 GLY B N 1
ATOM 1655 C CA . GLY B 1 10 ? -4.891 11.195 1.449 1 98 10 GLY B CA 1
ATOM 1656 C C . GLY B 1 10 ? -6.152 10.445 1.07 1 98 10 GLY B C 1
ATOM 1657 O O . GLY B 1 10 ? -6.082 9.352 0.497 1 98 10 GLY B O 1
ATOM 1658 N N . HIS B 1 11 ? -7.301 10.977 1.469 1 97.62 11 HIS B N 1
ATOM 1659 C CA . HIS B 1 11 ? -8.531 10.359 0.998 1 97.62 11 HIS B CA 1
ATOM 1660 C C . HIS B 1 11 ? -8.648 10.453 -0.52 1 97.62 11 HIS B C 1
ATOM 1662 O O . HIS B 1 11 ? -8.523 11.531 -1.091 1 97.62 11 HIS B O 1
ATOM 1668 N N . PRO B 1 12 ? -8.945 9.344 -1.157 1 96.81 12 PRO B N 1
ATOM 1669 C CA . PRO B 1 12 ? -8.914 9.359 -2.621 1 96.81 12 PRO B CA 1
ATOM 1670 C C . PRO B 1 12 ? -10.125 10.055 -3.232 1 96.81 12 PRO B C 1
ATOM 1672 O O . PRO B 1 12 ? -10.094 10.445 -4.402 1 96.81 12 PRO B O 1
ATOM 1675 N N . ASP B 1 13 ? -11.227 10.156 -2.529 1 95.56 13 ASP B N 1
ATOM 1676 C CA . ASP B 1 13 ? -12.445 10.812 -3.012 1 95.56 13 ASP B CA 1
ATOM 1677 C C . ASP B 1 13 ? -12.305 12.328 -2.951 1 95.56 13 ASP B C 1
ATOM 1679 O O . ASP B 1 13 ? -12.156 12.898 -1.871 1 95.56 13 ASP B O 1
ATOM 1683 N N . PRO B 1 14 ? -12.43 12.938 -4.094 1 90.75 14 PRO B N 1
ATOM 1684 C CA . PRO B 1 14 ? -12.266 14.391 -4.098 1 90.75 14 PRO B CA 1
ATOM 1685 C C . PRO B 1 14 ? -13.461 15.125 -3.492 1 90.75 14 PRO B C 1
ATOM 1687 O O . PRO B 1 14 ? -13.383 16.328 -3.221 1 90.75 14 PRO B O 1
ATOM 1690 N N . ALA B 1 15 ? -14.484 14.328 -3.273 1 87 15 ALA B N 1
ATOM 1691 C CA . ALA B 1 15 ? -15.656 14.961 -2.674 1 87 15 ALA B CA 1
ATOM 1692 C C . ALA B 1 15 ? -15.391 15.32 -1.215 1 87 15 ALA B C 1
ATOM 1694 O O . ALA B 1 15 ? -14.711 14.586 -0.496 1 87 15 ALA B O 1
ATOM 1695 N N . ARG B 1 16 ? -15.664 16.484 -0.724 1 74.25 16 ARG B N 1
ATOM 1696 C CA . ARG B 1 16 ? -15.32 17 0.594 1 74.25 16 ARG B CA 1
ATOM 1697 C C . ARG B 1 16 ? -16.422 16.703 1.607 1 74.25 16 ARG B C 1
ATOM 1699 O O . ARG B 1 16 ? -16.578 17.438 2.586 1 74.25 16 ARG B O 1
ATOM 1706 N N . HIS B 1 17 ? -16.938 15.562 1.515 1 79.12 17 HIS B N 1
ATOM 1707 C CA . HIS B 1 17 ? -18.016 15.242 2.453 1 79.12 17 HIS B CA 1
ATOM 1708 C C . HIS B 1 17 ? -17.578 14.164 3.441 1 79.12 17 HIS B C 1
ATOM 1710 O O . HIS B 1 17 ? -18.359 13.773 4.316 1 79.12 17 HIS B O 1
ATOM 1716 N N . HIS B 1 18 ? -16.312 13.961 3.512 1 87.75 18 HIS B N 1
ATOM 1717 C CA . HIS B 1 18 ? -15.828 12.859 4.336 1 87.75 18 HIS B CA 1
ATOM 1718 C C . HIS B 1 18 ? -15.352 13.352 5.699 1 87.75 18 HIS B C 1
ATOM 1720 O O . HIS B 1 18 ? -14.969 14.516 5.836 1 87.75 18 HIS B O 1
ATOM 1726 N N . LEU B 1 19 ? -15.406 12.477 6.633 1 93.44 19 LEU B N 1
ATOM 1727 C CA . LEU B 1 19 ? -14.961 12.766 7.988 1 93.44 19 LEU B CA 1
ATOM 1728 C C . LEU B 1 19 ? -13.508 13.227 7.992 1 93.44 19 LEU B C 1
ATOM 1730 O O . LEU B 1 19 ? -13.141 14.148 8.734 1 93.44 19 LEU B O 1
ATOM 1734 N N . LEU B 1 20 ? -12.711 12.648 7.18 1 96.06 20 LEU B N 1
ATOM 1735 C CA . LEU B 1 20 ? -11.297 12.984 7.156 1 96.06 20 LEU B CA 1
ATOM 1736 C C . LEU B 1 20 ? -11.086 14.43 6.695 1 96.06 20 LEU B C 1
ATOM 1738 O O . LEU B 1 20 ? -10.133 15.086 7.121 1 96.06 20 LEU B O 1
ATOM 1742 N N . ASN B 1 21 ? -11.945 14.875 5.844 1 95.75 21 ASN B N 1
ATOM 1743 C CA . ASN B 1 21 ? -11.883 16.281 5.473 1 95.75 21 ASN B CA 1
ATOM 1744 C C . ASN B 1 21 ? -12.203 17.188 6.652 1 95.75 21 ASN B C 1
ATOM 1746 O O . ASN B 1 21 ? -11.516 18.188 6.887 1 95.75 21 ASN B O 1
ATOM 1750 N N . ALA B 1 22 ? -13.25 16.859 7.336 1 96.62 22 ALA B N 1
ATOM 1751 C CA . ALA B 1 22 ? -13.625 17.625 8.523 1 96.62 22 ALA B CA 1
ATOM 1752 C C . ALA B 1 22 ? -12.508 17.609 9.562 1 96.62 22 ALA B C 1
ATOM 1754 O O . ALA B 1 22 ? -12.242 18.625 10.211 1 96.62 22 ALA B O 1
ATOM 1755 N N . MET B 1 23 ? -11.859 16.5 9.711 1 97.94 23 MET B N 1
ATOM 1756 C CA . MET B 1 23 ? -10.742 16.359 10.648 1 97.94 23 MET B CA 1
ATOM 1757 C C . MET B 1 23 ? -9.57 17.234 10.227 1 97.94 23 MET B C 1
ATOM 1759 O O . MET B 1 23 ? -8.977 17.922 11.062 1 97.94 23 MET B O 1
ATOM 1763 N N . ALA B 1 24 ? -9.273 17.188 8.969 1 97.94 24 ALA B N 1
ATOM 1764 C CA . ALA B 1 24 ? -8.203 18.047 8.445 1 97.94 24 ALA B CA 1
ATOM 1765 C C . ALA B 1 24 ? -8.523 19.516 8.672 1 97.94 24 ALA B C 1
ATOM 1767 O O . ALA B 1 24 ? -7.652 20.297 9.055 1 97.94 24 ALA B O 1
ATOM 1768 N N . ASP B 1 25 ? -9.773 19.906 8.414 1 98 25 ASP B N 1
ATOM 1769 C CA . ASP B 1 25 ? -10.211 21.297 8.609 1 98 25 ASP B CA 1
ATOM 1770 C C . ASP B 1 25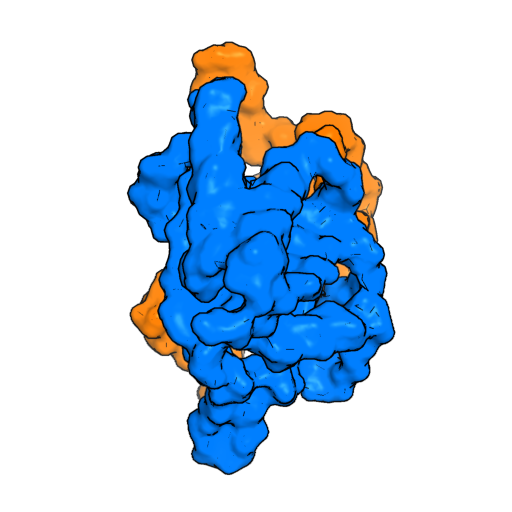 ? -10.055 21.719 10.07 1 98 25 ASP B C 1
ATOM 1772 O O . ASP B 1 25 ? -9.531 22.781 10.359 1 98 25 ASP B O 1
ATOM 1776 N N . ALA B 1 26 ? -10.531 20.859 10.953 1 98.38 26 ALA B N 1
ATOM 1777 C CA . ALA B 1 26 ? -10.453 21.156 12.383 1 98.38 26 ALA B CA 1
ATOM 1778 C C . ALA B 1 26 ? -9 21.312 12.828 1 98.38 26 ALA B C 1
ATOM 1780 O O . ALA B 1 26 ? -8.68 22.25 13.57 1 98.38 26 ALA B O 1
ATOM 1781 N N . TYR B 1 27 ? -8.148 20.406 12.391 1 98.69 27 TYR B N 1
ATOM 1782 C CA . TYR B 1 27 ? -6.727 20.484 12.695 1 98.69 27 TYR B CA 1
ATOM 1783 C C . TYR B 1 27 ? -6.145 21.797 12.195 1 98.69 27 TYR B C 1
ATOM 1785 O O . TYR B 1 27 ? -5.488 22.531 12.945 1 98.69 27 TYR B O 1
ATOM 1793 N N . ALA B 1 28 ? -6.379 22.094 10.938 1 98.56 28 ALA B N 1
ATOM 1794 C CA . ALA B 1 28 ? -5.793 23.266 10.281 1 98.56 28 ALA B CA 1
ATOM 1795 C C . ALA B 1 28 ? -6.246 24.562 10.953 1 98.56 28 ALA B C 1
ATOM 1797 O O . ALA B 1 28 ? -5.441 25.469 11.188 1 98.56 28 ALA B O 1
ATOM 1798 N N . GLU B 1 29 ? -7.5 24.641 11.219 1 98.25 29 GLU B N 1
ATOM 1799 C CA . GLU B 1 29 ? -8.07 25.844 11.844 1 98.25 29 GLU B CA 1
ATOM 1800 C C . GLU B 1 29 ? -7.43 26.109 13.203 1 98.25 29 GLU B C 1
ATOM 1802 O O . GLU B 1 29 ? -7.02 27.234 13.492 1 98.25 29 GLU B O 1
ATOM 1807 N N . ALA B 1 30 ? -7.363 25.078 13.961 1 98.62 30 ALA B N 1
ATOM 1808 C CA . ALA B 1 30 ? -6.805 25.219 15.305 1 98.62 30 ALA B CA 1
ATOM 1809 C C . ALA B 1 30 ? -5.312 25.547 15.242 1 98.62 30 ALA B C 1
ATOM 1811 O O . ALA B 1 30 ? -4.812 26.344 16.031 1 98.62 30 ALA B O 1
ATOM 1812 N N . ALA B 1 31 ? -4.605 24.891 14.352 1 98.75 31 ALA B N 1
ATOM 1813 C CA . ALA B 1 31 ? -3.18 25.156 14.18 1 98.75 31 ALA B CA 1
ATOM 1814 C C . ALA B 1 31 ? -2.941 26.609 13.797 1 98.75 31 ALA B C 1
ATOM 1816 O O . ALA B 1 31 ? -2.092 27.281 14.383 1 98.75 31 ALA B O 1
ATOM 1817 N N . THR B 1 32 ? -3.689 27.078 12.828 1 98.5 32 THR B N 1
ATOM 1818 C CA . THR B 1 32 ? -3.564 28.453 12.367 1 98.5 32 THR B CA 1
ATOM 1819 C C . THR B 1 32 ? -3.893 29.438 13.492 1 98.5 32 THR B C 1
ATOM 1821 O O . THR B 1 32 ? -3.178 30.422 13.688 1 98.5 32 THR B O 1
ATOM 1824 N N . ALA B 1 33 ? -4.926 29.141 14.203 1 98.19 33 ALA B N 1
ATOM 1825 C CA . ALA B 1 33 ? -5.34 30 15.32 1 98.19 33 ALA B CA 1
ATOM 1826 C C . ALA B 1 33 ? -4.25 30.062 16.391 1 98.19 33 ALA B C 1
ATOM 1828 O O . ALA B 1 33 ? -4.113 31.078 17.078 1 98.19 33 ALA B O 1
ATOM 1829 N N . ALA B 1 34 ? -3.508 29.016 16.469 1 98.25 34 ALA B N 1
ATOM 1830 C CA . ALA B 1 34 ? -2.443 28.938 17.469 1 98.25 34 ALA B CA 1
ATOM 1831 C C . ALA B 1 34 ? -1.167 29.609 16.953 1 98.25 34 ALA B C 1
ATOM 1833 O O . ALA B 1 34 ? -0.157 29.641 17.672 1 98.25 34 ALA B O 1
ATOM 1834 N N . GLY B 1 35 ? -1.16 30.016 15.688 1 97.88 35 GLY B N 1
ATOM 1835 C CA . GLY B 1 35 ? -0.038 30.781 15.172 1 97.88 35 GLY B CA 1
ATOM 1836 C C . GLY B 1 35 ? 0.83 30 14.203 1 97.88 35 GLY B C 1
ATOM 1837 O O . GLY B 1 35 ? 1.798 30.531 13.656 1 97.88 35 GLY B O 1
ATOM 1838 N N . HIS B 1 36 ? 0.526 28.75 13.977 1 98.56 36 HIS B N 1
ATOM 1839 C CA . HIS B 1 36 ? 1.276 27.938 13.023 1 98.56 36 HIS B CA 1
ATOM 1840 C C . HIS B 1 36 ? 0.9 28.281 11.586 1 98.56 36 HIS B C 1
ATOM 1842 O O . HIS B 1 36 ? -0.143 28.906 11.344 1 98.56 36 HIS B O 1
ATOM 1848 N N . GLU B 1 37 ? 1.784 28.062 10.68 1 98.56 37 GLU B N 1
ATOM 1849 C CA . GLU B 1 37 ? 1.487 28.141 9.25 1 98.56 37 GLU B CA 1
ATOM 1850 C C . GLU B 1 37 ? 1.168 26.766 8.672 1 98.56 37 GLU B C 1
ATOM 1852 O O . GLU B 1 37 ? 1.889 25.797 8.93 1 98.56 37 GLU B O 1
ATOM 1857 N N . VAL B 1 38 ? 0.052 26.75 7.961 1 98.69 38 VAL B N 1
ATOM 1858 C CA . VAL B 1 38 ? -0.423 25.453 7.484 1 98.69 38 VAL B CA 1
ATOM 1859 C C . VAL B 1 38 ? -0.569 25.484 5.965 1 98.69 38 VAL B C 1
ATOM 1861 O O . VAL B 1 38 ? -1.109 26.438 5.406 1 98.69 38 VAL B O 1
ATOM 1864 N N . ARG B 1 39 ? -0.016 24.531 5.273 1 98.75 39 ARG B N 1
ATOM 1865 C CA . ARG B 1 39 ? -0.286 24.234 3.869 1 98.75 39 ARG B CA 1
ATOM 1866 C C . ARG B 1 39 ? -0.953 22.875 3.707 1 98.75 39 ARG B C 1
ATOM 1868 O O . ARG B 1 39 ? -0.598 21.922 4.398 1 98.75 39 ARG B O 1
ATOM 1875 N N . ARG B 1 40 ? -1.929 22.844 2.822 1 98.19 40 ARG B N 1
ATOM 1876 C CA . ARG B 1 40 ? -2.709 21.609 2.643 1 98.19 40 ARG B CA 1
ATOM 1877 C C . ARG B 1 40 ? -2.459 21 1.267 1 98.19 40 ARG B C 1
ATOM 1879 O O . ARG B 1 40 ? -2.391 21.719 0.266 1 98.19 40 ARG B O 1
ATOM 1886 N N . ILE B 1 41 ? -2.256 19.766 1.259 1 98.5 41 ILE B N 1
ATOM 1887 C CA . ILE B 1 41 ? -2.111 18.969 0.047 1 98.5 41 ILE B CA 1
ATOM 1888 C C . ILE B 1 41 ? -3.27 17.969 -0.06 1 98.5 41 ILE B C 1
ATOM 1890 O O . ILE B 1 41 ? -3.371 17.031 0.737 1 98.5 41 ILE B O 1
ATOM 1894 N N . GLU B 1 42 ? -4.125 18.203 -0.977 1 97.75 42 GLU B N 1
ATOM 1895 C CA . GLU B 1 42 ? -5.215 17.281 -1.243 1 97.75 42 GLU B CA 1
ATOM 1896 C C . GLU B 1 42 ? -4.859 16.328 -2.381 1 97.75 42 GLU B C 1
ATOM 1898 O O . GLU B 1 42 ? -5.035 16.656 -3.555 1 97.75 42 GLU B O 1
ATOM 1903 N N . VAL B 1 43 ? -4.543 15.148 -2.049 1 98.31 43 VAL B N 1
ATOM 1904 C CA . VAL B 1 43 ? -3.977 14.195 -3 1 98.31 43 VAL B CA 1
ATOM 1905 C C . VAL B 1 43 ? -5.004 13.867 -4.082 1 98.31 43 VAL B C 1
ATOM 1907 O O . VAL B 1 43 ? -4.656 13.727 -5.254 1 98.31 43 VAL B O 1
ATOM 1910 N N . ALA B 1 44 ? -6.242 13.844 -3.727 1 97.56 44 ALA B N 1
ATOM 1911 C CA . ALA B 1 44 ? -7.316 13.453 -4.633 1 97.56 44 ALA B CA 1
ATOM 1912 C C . ALA B 1 44 ? -7.461 14.453 -5.777 1 97.56 44 ALA B C 1
ATOM 1914 O O . ALA B 1 44 ? -8.062 14.148 -6.809 1 97.56 44 ALA B O 1
ATOM 1915 N N . ARG B 1 45 ? -6.898 15.617 -5.609 1 97.12 45 ARG B N 1
ATOM 1916 C CA . ARG B 1 45 ? -7.09 16.672 -6.602 1 97.12 45 ARG B CA 1
ATOM 1917 C C . ARG B 1 45 ? -5.848 16.844 -7.469 1 97.12 45 ARG B C 1
ATOM 1919 O O . ARG B 1 45 ? -5.836 17.656 -8.391 1 97.12 45 ARG B O 1
ATOM 1926 N N . LEU B 1 46 ? -4.848 16.109 -7.207 1 97.81 46 LEU B N 1
ATOM 1927 C CA . LEU B 1 46 ? -3.604 16.188 -7.961 1 97.81 46 LEU B CA 1
ATOM 1928 C C . LEU B 1 46 ? -3.637 15.242 -9.164 1 97.81 46 LEU B C 1
ATOM 1930 O O . LEU B 1 46 ? -4.25 14.18 -9.102 1 97.81 46 LEU B O 1
ATOM 1934 N N . GLU B 1 47 ? -3.016 15.68 -10.172 1 96.19 47 GLU B N 1
ATOM 1935 C CA . GLU B 1 47 ? -2.871 14.852 -11.367 1 96.19 47 GLU B CA 1
ATOM 1936 C C . GLU B 1 47 ? -1.435 14.367 -11.531 1 96.19 47 GLU B C 1
ATOM 1938 O O . GLU B 1 47 ? -0.511 15.172 -11.656 1 96.19 47 GLU B O 1
ATOM 1943 N N . PHE B 1 48 ? -1.263 13.039 -11.57 1 97.44 48 PHE B N 1
ATOM 1944 C CA . PHE B 1 48 ? 0.046 12.43 -11.766 1 97.44 48 PHE B CA 1
ATOM 1945 C C . PHE B 1 48 ? -0.096 10.969 -12.172 1 97.44 48 PHE B C 1
ATOM 1947 O O . PHE B 1 48 ? -1.048 10.297 -11.773 1 97.44 48 PHE B O 1
ATOM 1954 N N . PRO B 1 49 ? 0.756 10.469 -12.984 1 96.56 49 PRO B N 1
ATOM 1955 C CA . PRO B 1 49 ? 0.774 9.039 -13.289 1 96.56 49 PRO B CA 1
ATOM 1956 C C . PRO B 1 49 ? 1.379 8.203 -12.164 1 96.56 49 PRO B C 1
ATOM 1958 O O . PRO B 1 49 ? 2.109 8.734 -11.32 1 96.56 49 PRO B O 1
ATOM 1961 N N . LEU B 1 50 ? 1.062 6.914 -12.094 1 97.5 50 LEU B N 1
ATOM 1962 C CA . LEU B 1 50 ? 1.782 6.035 -11.18 1 97.5 50 LEU B CA 1
ATOM 1963 C C . LEU B 1 50 ? 3.205 5.785 -11.672 1 97.5 50 LEU B C 1
ATOM 1965 O O . LEU B 1 50 ? 3.441 5.684 -12.875 1 97.5 50 LEU B O 1
ATOM 1969 N N . LEU B 1 51 ? 4.105 5.734 -10.773 1 96.69 51 LEU B N 1
ATOM 1970 C CA . LEU B 1 51 ? 5.484 5.375 -11.086 1 96.69 51 LEU B CA 1
ATOM 1971 C C . LEU B 1 51 ? 5.566 3.949 -11.633 1 96.69 51 LEU B C 1
ATOM 1973 O O . LEU B 1 51 ? 4.945 3.037 -11.078 1 96.69 51 LEU B O 1
ATOM 1977 N N . ARG B 1 52 ? 6.395 3.787 -12.711 1 95 52 ARG B N 1
ATOM 1978 C CA . ARG B 1 52 ? 6.383 2.471 -13.344 1 95 52 ARG B CA 1
ATOM 1979 C C . ARG B 1 52 ? 7.797 1.91 -13.461 1 95 52 ARG B C 1
ATOM 1981 O O . ARG B 1 52 ? 7.988 0.692 -13.461 1 95 52 ARG B O 1
ATOM 1988 N N . THR B 1 53 ? 8.766 2.795 -13.586 1 93.38 53 THR B N 1
ATOM 1989 C CA . THR B 1 53 ? 10.094 2.295 -13.906 1 93.38 53 THR B CA 1
ATOM 1990 C C . THR B 1 53 ? 11.117 2.775 -12.875 1 93.38 53 THR B C 1
ATOM 1992 O O . THR B 1 53 ? 10.945 3.834 -12.266 1 93.38 53 THR B O 1
ATOM 1995 N N . GLN B 1 54 ? 12.125 2.049 -12.75 1 89.69 54 GLN B N 1
ATOM 1996 C CA . GLN B 1 54 ? 13.242 2.445 -11.891 1 89.69 54 GLN B CA 1
ATOM 1997 C C . GLN B 1 54 ? 13.867 3.748 -12.375 1 89.69 54 GLN B C 1
ATOM 1999 O O . GLN B 1 54 ? 14.281 4.586 -11.562 1 89.69 54 GLN B O 1
ATOM 2004 N N . GLU B 1 55 ? 13.977 3.863 -13.648 1 91.44 55 GLU B N 1
ATOM 2005 C CA . GLU B 1 55 ? 14.539 5.074 -14.234 1 91.44 55 GLU B CA 1
ATOM 2006 C C . GLU B 1 55 ? 13.75 6.312 -13.82 1 91.44 55 GLU B C 1
ATOM 2008 O O . GLU B 1 55 ? 14.328 7.324 -13.43 1 91.44 55 GLU B O 1
ATOM 2013 N N . ASP B 1 56 ? 12.461 6.191 -13.891 1 92.25 56 ASP B N 1
ATOM 2014 C CA . ASP B 1 56 ? 11.625 7.301 -13.445 1 92.25 56 ASP B CA 1
ATOM 2015 C C . ASP B 1 56 ? 11.836 7.594 -11.969 1 92.25 56 ASP B C 1
ATOM 2017 O O . ASP B 1 56 ? 11.875 8.758 -11.555 1 92.25 56 ASP B O 1
ATOM 2021 N N . PHE B 1 57 ? 12.023 6.605 -11.227 1 92.06 57 PHE B N 1
ATOM 2022 C CA . PHE B 1 57 ? 12.227 6.746 -9.789 1 92.06 57 PHE B CA 1
ATOM 2023 C C . PHE B 1 57 ? 13.555 7.434 -9.492 1 92.06 57 PHE B C 1
ATOM 2025 O O . PHE B 1 57 ? 13.609 8.359 -8.68 1 92.06 57 PHE B O 1
ATOM 2032 N N . GLU B 1 58 ? 14.523 7.031 -10.164 1 90.19 58 GLU B N 1
ATOM 2033 C CA . GLU B 1 58 ? 15.875 7.461 -9.82 1 90.19 58 GLU B CA 1
ATOM 2034 C C . GLU B 1 58 ? 16.188 8.828 -10.43 1 90.19 58 GLU B C 1
ATOM 2036 O O . GLU B 1 58 ? 16.812 9.672 -9.781 1 90.19 58 GLU B O 1
ATOM 2041 N N . THR B 1 59 ? 15.758 8.992 -11.734 1 90.62 59 THR B N 1
ATOM 2042 C CA . THR B 1 59 ? 16.312 10.156 -12.422 1 90.62 59 THR B CA 1
ATOM 2043 C C . THR B 1 59 ? 15.211 10.922 -13.141 1 90.62 59 THR B C 1
ATOM 2045 O O . THR B 1 59 ? 15.461 11.992 -13.711 1 90.62 59 THR B O 1
ATOM 2048 N N . GLY B 1 60 ? 14.031 10.398 -13.133 1 91.88 60 GLY B N 1
ATOM 2049 C CA . GLY B 1 60 ? 12.969 11.078 -13.859 1 91.88 60 GLY B CA 1
ATOM 2050 C C . GLY B 1 60 ? 12.562 12.398 -13.227 1 91.88 60 GLY B C 1
ATOM 2051 O O . GLY B 1 60 ? 12.781 12.617 -12.039 1 91.88 60 GLY B O 1
ATOM 2052 N N . ALA B 1 61 ? 12.008 13.242 -14.047 1 93.69 61 ALA B N 1
ATOM 2053 C CA . ALA B 1 61 ? 11.453 14.492 -13.531 1 93.69 61 ALA B CA 1
ATOM 2054 C C . ALA B 1 61 ? 10.18 14.234 -12.727 1 93.69 61 ALA B C 1
ATOM 2056 O O . ALA B 1 61 ? 9.383 13.359 -13.07 1 93.69 61 ALA B O 1
ATOM 2057 N N . LEU B 1 62 ? 10.062 14.977 -11.664 1 95.5 62 LEU B N 1
ATOM 2058 C CA . LEU B 1 62 ? 8.812 14.938 -10.922 1 95.5 62 LEU B CA 1
ATOM 2059 C C . LEU B 1 62 ? 7.652 15.414 -11.789 1 95.5 62 LEU B C 1
ATOM 2061 O O . LEU B 1 62 ? 7.77 16.422 -12.484 1 95.5 62 LEU B O 1
ATOM 2065 N N . PRO B 1 63 ? 6.555 14.688 -11.781 1 96.69 63 PRO B N 1
ATOM 2066 C CA . PRO B 1 63 ? 5.398 15.227 -12.5 1 96.69 63 PRO B CA 1
ATOM 2067 C C . PRO B 1 63 ? 5.051 16.656 -12.078 1 96.69 63 PRO B C 1
ATOM 2069 O O . PRO B 1 63 ? 5.043 16.969 -10.883 1 96.69 63 PRO B O 1
ATOM 2072 N N . PRO B 1 64 ? 4.746 17.516 -13.039 1 97.06 64 PRO B N 1
ATOM 2073 C CA . PRO B 1 64 ? 4.48 18.922 -12.719 1 97.06 64 PRO B CA 1
ATOM 2074 C C . PRO B 1 64 ? 3.398 19.094 -11.656 1 97.06 64 PRO B C 1
ATOM 2076 O O . PRO B 1 64 ? 3.484 20 -10.82 1 97.06 64 PRO B O 1
ATOM 2079 N N . GLY B 1 65 ? 2.41 18.234 -11.703 1 97.44 65 GLY B N 1
ATOM 2080 C CA . GLY B 1 65 ? 1.306 18.328 -10.766 1 97.44 65 GLY B CA 1
ATOM 2081 C C . GLY B 1 65 ? 1.725 18.047 -9.328 1 97.44 65 GLY B C 1
ATOM 2082 O O . GLY B 1 65 ? 0.972 18.328 -8.398 1 97.44 65 GLY B O 1
ATOM 2083 N N . LEU B 1 66 ? 2.986 17.641 -9.078 1 98.12 66 LEU 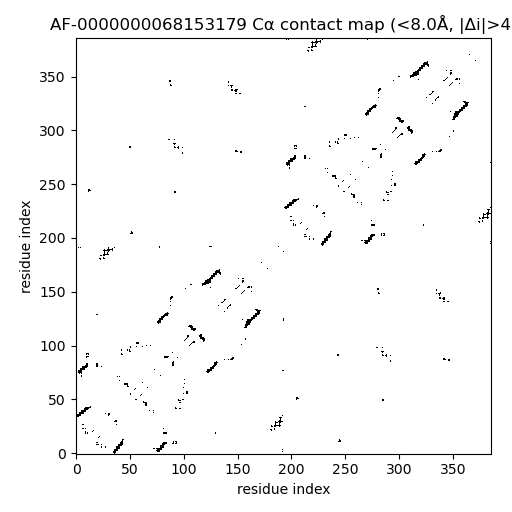B N 1
ATOM 2084 C CA . LEU B 1 66 ? 3.426 17.25 -7.742 1 98.12 66 LEU B CA 1
ATOM 2085 C C . LEU B 1 66 ? 4.488 18.203 -7.219 1 98.12 66 LEU B C 1
ATOM 2087 O O . LEU B 1 66 ? 4.926 18.094 -6.07 1 98.12 66 LEU B O 1
ATOM 2091 N N . GLU B 1 67 ? 4.938 19.141 -8.008 1 97.06 67 GLU B N 1
ATOM 2092 C CA . GLU B 1 67 ? 6.035 20.031 -7.629 1 97.06 67 GLU B CA 1
ATOM 2093 C C . GLU B 1 67 ? 5.676 20.859 -6.402 1 97.06 67 GLU B C 1
ATOM 2095 O O . GLU B 1 67 ? 6.453 20.938 -5.449 1 97.06 67 GLU B O 1
ATOM 2100 N N . GLN B 1 68 ? 4.508 21.453 -6.465 1 98.06 68 GLN B N 1
ATOM 2101 C CA . GLN B 1 68 ? 4.102 22.266 -5.324 1 98.06 68 GLN B CA 1
ATOM 2102 C C . GLN B 1 68 ? 3.963 21.422 -4.062 1 98.06 68 GLN B C 1
ATOM 2104 O O . GLN B 1 68 ? 4.34 21.859 -2.973 1 98.06 68 GLN B O 1
ATOM 2109 N N . ALA B 1 69 ? 3.387 20.25 -4.203 1 98.5 69 ALA B N 1
ATOM 2110 C CA . ALA B 1 69 ? 3.244 19.359 -3.061 1 98.5 69 ALA B CA 1
ATOM 2111 C C . ALA B 1 69 ? 4.602 19.031 -2.447 1 98.5 69 ALA B C 1
ATOM 2113 O O . ALA B 1 69 ? 4.758 19.031 -1.225 1 98.5 69 ALA B O 1
ATOM 2114 N N . ARG B 1 70 ? 5.559 18.703 -3.271 1 97.06 70 ARG B N 1
ATOM 2115 C CA . ARG B 1 70 ? 6.898 18.406 -2.773 1 97.06 70 ARG B CA 1
ATOM 2116 C C . ARG B 1 70 ? 7.504 19.609 -2.064 1 97.06 70 ARG B C 1
ATOM 2118 O O . ARG B 1 70 ? 8.133 19.469 -1.016 1 97.06 70 ARG B O 1
ATOM 2125 N N . GLU B 1 71 ? 7.336 20.766 -2.604 1 97 71 GLU B N 1
ATOM 2126 C CA . GLU B 1 71 ? 7.832 21.984 -1.986 1 97 71 GLU B CA 1
ATOM 2127 C C . GLU B 1 71 ? 7.172 22.219 -0.63 1 97 71 GLU B C 1
ATOM 2129 O O . GLU B 1 71 ? 7.836 22.641 0.324 1 97 71 GLU B O 1
ATOM 2134 N N . ASP B 1 72 ? 5.875 22 -0.61 1 98.44 72 ASP B N 1
ATOM 2135 C CA . ASP B 1 72 ? 5.148 22.156 0.647 1 98.44 72 ASP B CA 1
ATOM 2136 C C . ASP B 1 72 ? 5.691 21.203 1.713 1 98.44 72 ASP B C 1
ATOM 2138 O O . ASP B 1 72 ? 5.859 21.594 2.871 1 98.44 72 ASP B O 1
ATOM 2142 N N . MET B 1 73 ? 5.977 20.047 1.336 1 97.5 73 MET B N 1
ATOM 2143 C CA . MET B 1 73 ? 6.473 19.047 2.279 1 97.5 73 MET B CA 1
ATOM 2144 C C . MET B 1 73 ? 7.906 19.344 2.695 1 97.5 73 MET B C 1
ATOM 2146 O O . MET B 1 73 ? 8.297 19.094 3.838 1 97.5 73 MET B O 1
ATOM 2150 N N . ARG B 1 74 ? 8.648 19.859 1.812 1 95.31 74 ARG B N 1
ATOM 2151 C CA . ARG B 1 74 ? 10 20.312 2.148 1 95.31 74 ARG B CA 1
ATOM 2152 C C . ARG B 1 74 ? 9.969 21.469 3.127 1 95.31 74 ARG B C 1
ATOM 2154 O O . ARG B 1 74 ? 10.773 21.531 4.059 1 95.31 74 ARG B O 1
ATOM 2161 N N . TRP B 1 75 ? 9.055 22.297 2.926 1 96.81 75 TRP B N 1
ATOM 2162 C CA . TRP B 1 75 ? 8.867 23.516 3.715 1 96.81 75 TRP B CA 1
ATOM 2163 C C . TRP B 1 75 ? 8.461 23.172 5.145 1 96.81 75 TRP B C 1
ATOM 2165 O O . TRP B 1 75 ? 8.906 23.828 6.094 1 96.81 75 TRP B O 1
ATOM 2175 N N . ALA B 1 76 ? 7.758 22.156 5.336 1 97.88 76 ALA B N 1
ATOM 2176 C CA . ALA B 1 76 ? 7.098 21.875 6.605 1 97.88 76 ALA B CA 1
ATOM 2177 C C . ALA B 1 76 ? 8.062 21.188 7.578 1 97.88 76 ALA B C 1
ATOM 2179 O O . ALA B 1 76 ? 8.906 20.391 7.172 1 97.88 76 ALA B O 1
ATOM 2180 N N . GLU B 1 77 ? 7.879 21.438 8.805 1 97.56 77 GLU B N 1
ATOM 2181 C CA . GLU B 1 77 ? 8.633 20.828 9.906 1 97.56 77 GLU B CA 1
ATOM 2182 C C . GLU B 1 77 ? 7.832 19.703 10.562 1 97.56 77 GLU B C 1
ATOM 2184 O O . GLU B 1 77 ? 8.383 18.906 11.32 1 97.56 77 GLU B O 1
ATOM 2189 N N . HIS B 1 78 ? 6.547 19.766 10.328 1 98.38 78 HIS B N 1
ATOM 2190 C CA . HIS B 1 78 ? 5.613 18.766 10.836 1 98.38 78 HIS B CA 1
ATOM 2191 C C . HIS B 1 78 ? 4.621 18.344 9.758 1 98.38 78 HIS B C 1
ATOM 2193 O O . HIS B 1 78 ? 4.012 19.188 9.102 1 98.38 78 HIS B O 1
ATOM 2199 N N . TRP B 1 79 ? 4.539 17.047 9.562 1 98.56 79 TRP B N 1
ATOM 2200 C CA . TRP B 1 79 ? 3.641 16.484 8.562 1 98.56 79 TRP B CA 1
ATOM 2201 C C . TRP B 1 79 ? 2.449 15.789 9.211 1 98.56 79 TRP B C 1
ATOM 2203 O O . TRP B 1 79 ? 2.613 15.039 10.18 1 98.56 79 TRP B O 1
ATOM 2213 N N . VAL B 1 80 ? 1.271 16.047 8.766 1 98.88 80 VAL B N 1
ATOM 2214 C CA . VAL B 1 80 ? 0.06 15.359 9.188 1 98.88 80 VAL B CA 1
ATOM 2215 C C . VAL B 1 80 ? -0.538 14.594 8.008 1 98.88 80 VAL B C 1
ATOM 2217 O O . VAL B 1 80 ? -0.884 15.188 6.988 1 98.88 80 VAL B O 1
ATOM 2220 N N . PHE B 1 81 ? -0.605 13.336 8.141 1 98.88 81 PHE B N 1
ATOM 2221 C CA . PHE B 1 81 ? -1.229 12.492 7.129 1 98.88 81 PHE B CA 1
ATOM 2222 C C . PHE B 1 81 ? -2.605 12.023 7.59 1 98.88 81 PHE B C 1
ATOM 2224 O O . PHE B 1 81 ? -2.754 11.516 8.703 1 98.88 81 PHE B O 1
ATOM 2231 N N . LEU B 1 82 ? -3.609 12.203 6.785 1 98.62 82 LEU B N 1
ATOM 2232 C CA . LEU B 1 82 ? -4.938 11.648 7.023 1 98.62 82 LEU B CA 1
ATOM 2233 C C . LEU B 1 82 ? -5.352 10.734 5.879 1 98.62 82 LEU B C 1
ATOM 2235 O O . LEU B 1 82 ? -5.297 11.117 4.711 1 98.62 82 LEU B O 1
ATOM 2239 N N . PHE B 1 83 ? -5.766 9.516 6.195 1 98.44 83 PHE B N 1
ATOM 2240 C CA . PHE B 1 83 ? -6.254 8.641 5.137 1 98.44 83 PHE B CA 1
ATOM 2241 C C . PHE B 1 83 ? -7.109 7.523 5.719 1 98.44 83 PHE B C 1
ATOM 2243 O O . PHE B 1 83 ? -7.008 7.203 6.902 1 98.44 83 PHE B O 1
ATOM 2250 N N . PRO B 1 84 ? -8.039 7.02 4.914 1 97.38 84 PRO B N 1
ATOM 2251 C CA . PRO B 1 84 ? -8.781 5.824 5.316 1 97.38 84 PRO B CA 1
ATOM 2252 C C . PRO B 1 84 ? -7.977 4.539 5.125 1 97.38 84 PRO B C 1
ATOM 2254 O O . PRO B 1 84 ? -7.074 4.488 4.285 1 97.38 84 PRO B O 1
ATOM 2257 N N . LEU B 1 85 ? -8.336 3.605 5.918 1 97.31 85 LEU B N 1
ATOM 2258 C CA . LEU B 1 85 ? -7.723 2.295 5.723 1 97.31 85 LEU B CA 1
ATOM 2259 C C . LEU B 1 85 ? -8.406 1.535 4.594 1 97.31 85 LEU B C 1
ATOM 2261 O O . LEU B 1 85 ? -9.609 1.269 4.66 1 97.31 85 LEU B O 1
ATOM 2265 N N . TRP B 1 86 ? -7.734 1.212 3.549 1 96.88 86 TRP B N 1
ATOM 2266 C CA . TRP B 1 86 ? -8.203 0.361 2.459 1 96.88 86 TRP B CA 1
ATOM 2267 C C . TRP B 1 86 ? -7.418 -0.946 2.414 1 96.88 86 TRP B C 1
ATOM 2269 O O . TRP B 1 86 ? -6.23 -0.955 2.08 1 96.88 86 TRP B O 1
ATOM 2279 N N . HIS B 1 87 ? -8.078 -2.045 2.775 1 95.94 87 HIS B N 1
ATOM 2280 C CA . HIS B 1 87 ? -7.473 -3.369 2.832 1 95.94 87 HIS B CA 1
ATOM 2281 C C . HIS B 1 87 ? -6.25 -3.377 3.742 1 95.94 87 HIS B C 1
ATOM 2283 O O . HIS B 1 87 ? -5.195 -3.904 3.373 1 95.94 87 HIS B O 1
ATOM 2289 N N . GLY B 1 88 ? -6.383 -2.656 4.816 1 96.88 88 GLY B N 1
ATOM 2290 C CA . GLY B 1 88 ? -5.414 -2.742 5.898 1 96.88 88 GLY B CA 1
ATOM 2291 C C . GLY B 1 88 ? -4.285 -1.734 5.773 1 96.88 88 GLY B C 1
ATOM 2292 O O . GLY B 1 88 ? -3.373 -1.708 6.602 1 96.88 88 GLY B O 1
ATOM 2293 N N . THR B 1 89 ? -4.23 -0.952 4.773 1 98 89 THR B N 1
ATOM 2294 C CA . THR B 1 89 ? -3.197 0.061 4.582 1 98 89 THR B CA 1
ATOM 2295 C C . THR B 1 89 ? -3.754 1.26 3.816 1 98 89 THR B C 1
ATOM 2297 O O . THR B 1 89 ? -4.969 1.407 3.684 1 98 89 THR B O 1
ATOM 2300 N N . MET B 1 90 ? -2.896 2.23 3.432 1 98.69 90 MET B N 1
ATOM 2301 C CA . MET B 1 90 ? -3.324 3.449 2.75 1 98.69 90 MET B CA 1
ATOM 2302 C C . MET B 1 90 ? -3.838 3.137 1.35 1 98.69 90 MET B C 1
ATOM 2304 O O . MET B 1 90 ? -3.475 2.115 0.764 1 98.69 90 MET B O 1
ATOM 2308 N N . PRO B 1 91 ? -4.723 4 0.836 1 98.5 91 PRO B N 1
ATOM 2309 C CA . PRO B 1 91 ? -5.195 3.83 -0.54 1 98.5 91 PRO B CA 1
ATOM 2310 C C . PRO B 1 91 ? -4.062 3.879 -1.562 1 98.5 91 PRO B C 1
ATOM 2312 O O . PRO B 1 91 ? -3.07 4.582 -1.355 1 98.5 91 PRO B O 1
ATOM 2315 N N . ALA B 1 92 ? -4.25 3.178 -2.686 1 98.69 92 ALA B N 1
ATOM 2316 C CA . ALA B 1 92 ? -3.254 3.115 -3.752 1 98.69 92 ALA B CA 1
ATOM 2317 C C . ALA B 1 92 ? -2.887 4.512 -4.242 1 98.69 92 ALA B C 1
ATOM 2319 O O . ALA B 1 92 ? -1.729 4.777 -4.578 1 98.69 92 ALA B O 1
ATOM 2320 N N . LEU B 1 93 ? -3.855 5.395 -4.277 1 98.62 93 LEU B N 1
ATOM 2321 C CA . LEU B 1 93 ? -3.605 6.75 -4.754 1 98.62 93 LEU B CA 1
ATOM 2322 C C . LEU B 1 93 ? -2.594 7.461 -3.863 1 98.62 93 LEU B C 1
ATOM 2324 O O . LEU B 1 93 ? -1.639 8.062 -4.359 1 98.62 93 LEU B O 1
ATOM 2328 N N . LEU B 1 94 ? -2.834 7.379 -2.559 1 98.75 94 LEU B N 1
ATOM 2329 C CA . LEU B 1 94 ? -1.9 7.996 -1.624 1 98.75 94 LEU B CA 1
ATOM 2330 C C . LEU B 1 94 ? -0.522 7.352 -1.725 1 98.75 94 LEU B C 1
ATOM 2332 O O . LEU B 1 94 ? 0.497 8.047 -1.7 1 98.75 94 LEU B O 1
ATOM 2336 N N . LYS B 1 95 ? -0.491 6.016 -1.819 1 98.69 95 LYS B N 1
ATOM 2337 C CA . LYS B 1 95 ? 0.775 5.309 -1.984 1 98.69 95 LYS B CA 1
ATOM 2338 C C . LYS B 1 95 ? 1.512 5.785 -3.232 1 98.69 95 LYS B C 1
ATOM 2340 O O . LYS B 1 95 ? 2.729 5.98 -3.205 1 98.69 95 LYS B O 1
ATOM 2345 N N . GLY B 1 96 ? 0.78 5.883 -4.348 1 98.5 96 GLY B N 1
ATOM 2346 C CA . GLY B 1 96 ? 1.377 6.383 -5.574 1 98.5 96 GLY B CA 1
ATOM 2347 C C . GLY B 1 96 ? 1.955 7.781 -5.43 1 98.5 96 GLY B C 1
ATOM 2348 O O . GLY B 1 96 ? 3.031 8.07 -5.957 1 98.5 96 GLY B O 1
ATOM 2349 N N . PHE B 1 97 ? 1.243 8.664 -4.73 1 98.69 97 PHE B N 1
ATOM 2350 C CA . PHE B 1 97 ? 1.71 10.016 -4.43 1 98.69 97 PHE B CA 1
ATOM 2351 C C . PHE B 1 97 ? 3.031 9.969 -3.668 1 98.69 97 PHE B C 1
ATOM 2353 O O . PHE B 1 97 ? 3.996 10.633 -4.055 1 98.69 97 PHE B O 1
ATOM 2360 N N . LEU B 1 98 ? 3.107 9.148 -2.662 1 98.25 98 LEU B N 1
ATOM 2361 C CA . LEU B 1 98 ? 4.281 9.07 -1.801 1 98.25 98 LEU B CA 1
ATOM 2362 C C . LEU B 1 98 ? 5.461 8.445 -2.539 1 98.25 98 LEU B C 1
ATOM 2364 O O . LEU B 1 98 ? 6.613 8.805 -2.287 1 98.25 98 LEU B O 1
ATOM 2368 N N . GLU B 1 99 ? 5.18 7.5 -3.451 1 97.69 99 GLU B N 1
ATOM 2369 C CA . GLU B 1 99 ? 6.242 6.926 -4.273 1 97.69 99 GLU B CA 1
ATOM 2370 C C . GLU B 1 99 ? 6.953 8 -5.086 1 97.69 99 GLU B C 1
ATOM 2372 O O . GLU B 1 99 ? 8.172 7.949 -5.258 1 97.69 99 GLU B O 1
ATOM 2377 N N . HIS B 1 100 ? 6.195 8.969 -5.547 1 97.38 100 HIS B N 1
ATOM 2378 C CA . HIS B 1 100 ? 6.797 10.062 -6.293 1 97.38 100 HIS B CA 1
ATOM 2379 C C . HIS B 1 100 ? 7.543 11.016 -5.363 1 97.38 100 HIS B C 1
ATOM 2381 O O . HIS B 1 100 ? 8.664 11.438 -5.668 1 97.38 100 HIS B O 1
ATOM 2387 N N . ILE B 1 101 ? 6.953 11.367 -4.27 1 96.81 101 ILE B N 1
ATOM 2388 C CA . ILE B 1 101 ? 7.5 12.383 -3.379 1 96.81 101 ILE B CA 1
ATOM 2389 C C . ILE B 1 101 ? 8.797 11.875 -2.748 1 96.81 101 ILE B C 1
ATOM 2391 O O . ILE B 1 101 ? 9.781 12.609 -2.66 1 96.81 101 ILE B O 1
ATOM 2395 N N . PHE B 1 102 ? 8.797 10.586 -2.297 1 95.5 102 PHE B N 1
ATOM 2396 C CA . PHE B 1 102 ? 9.93 10.016 -1.563 1 95.5 102 PHE B CA 1
ATOM 2397 C C . PHE B 1 102 ? 10.953 9.43 -2.52 1 95.5 102 PHE B C 1
ATOM 2399 O O . PHE B 1 102 ? 11.523 8.367 -2.254 1 95.5 102 PHE B O 1
ATOM 2406 N N . ARG B 1 103 ? 11.188 10.062 -3.605 1 92.44 103 ARG B N 1
ATOM 2407 C CA . ARG B 1 103 ? 12.25 9.688 -4.531 1 92.44 103 ARG B CA 1
ATOM 2408 C C . ARG B 1 103 ? 13.609 10.164 -4.031 1 92.44 103 ARG B C 1
ATOM 2410 O O . ARG B 1 103 ? 13.68 11.016 -3.146 1 92.44 103 ARG B O 1
ATOM 2417 N N . PRO B 1 104 ? 14.641 9.539 -4.594 1 87.12 104 PRO B N 1
ATOM 2418 C CA . PRO B 1 104 ? 15.977 10 -4.195 1 87.12 104 PRO B CA 1
ATOM 2419 C C . PRO B 1 104 ? 16.156 11.508 -4.348 1 87.12 104 PRO B C 1
ATOM 2421 O O . PRO B 1 104 ? 15.672 12.094 -5.324 1 87.12 104 PRO B O 1
ATOM 2424 N N . GLY B 1 105 ? 16.844 12.07 -3.404 1 86.81 105 GLY B N 1
ATOM 2425 C CA . GLY B 1 105 ? 17.047 13.508 -3.404 1 86.81 105 GLY B CA 1
ATOM 2426 C C . GLY B 1 105 ? 16.094 14.258 -2.498 1 86.81 105 GLY B C 1
ATOM 2427 O O . GLY B 1 105 ? 16.328 15.422 -2.156 1 86.81 105 GLY B O 1
ATOM 2428 N N . PHE B 1 106 ? 15.016 13.625 -2.17 1 90.06 106 PHE B N 1
ATOM 2429 C CA . PHE B 1 106 ? 14.062 14.25 -1.255 1 90.06 106 PHE B CA 1
ATOM 2430 C C . PHE B 1 106 ? 14.227 13.695 0.154 1 90.06 106 PHE B C 1
ATOM 2432 O O . PHE B 1 106 ? 14.648 14.406 1.065 1 90.06 106 PHE B O 1
ATOM 2439 N N . ALA B 1 107 ? 14.039 12.352 0.237 1 78.88 107 ALA B N 1
ATOM 2440 C CA . ALA B 1 107 ? 14.109 11.719 1.553 1 78.88 107 ALA B CA 1
ATOM 2441 C C . ALA B 1 107 ? 15.531 11.289 1.88 1 78.88 107 ALA B C 1
ATOM 2443 O O . ALA B 1 107 ? 15.969 11.391 3.029 1 78.88 107 ALA B O 1
ATOM 2444 N N . MET B 1 108 ? 16.172 10.781 0.848 1 75.75 108 MET B N 1
ATOM 2445 C CA . MET B 1 108 ? 17.516 10.227 1.043 1 75.75 108 MET B CA 1
ATOM 2446 C C . MET B 1 108 ? 18.469 10.711 -0.043 1 75.75 108 MET B C 1
ATOM 2448 O O . MET B 1 108 ? 18.047 11 -1.165 1 75.75 108 MET B O 1
ATOM 2452 N N . GLU B 1 109 ? 19.562 10.945 0.376 1 75.69 109 GLU B N 1
ATOM 2453 C CA . GLU B 1 109 ? 20.641 11.219 -0.562 1 75.69 109 GLU B CA 1
ATOM 2454 C C . GLU B 1 109 ? 21.688 10.094 -0.55 1 75.69 109 GLU B C 1
ATOM 2456 O O . GLU B 1 109 ? 22.25 9.773 0.5 1 75.69 109 GLU B O 1
ATOM 2461 N N . TYR B 1 110 ? 21.703 9.344 -1.697 1 63.09 110 TYR B N 1
ATOM 2462 C CA . TYR B 1 110 ? 22.656 8.242 -1.819 1 63.09 110 TYR B CA 1
ATOM 2463 C C . TYR B 1 110 ? 24.031 8.75 -2.25 1 63.09 110 TYR B C 1
ATOM 2465 O O . TYR B 1 110 ? 24.125 9.57 -3.168 1 63.09 110 TYR B O 1
ATOM 2473 N N . LYS B 1 111 ? 24.906 8.789 -1.286 1 61.06 111 LYS B N 1
ATOM 2474 C CA . LYS B 1 111 ? 26.297 9.102 -1.647 1 61.06 111 LYS B CA 1
ATOM 2475 C C . LYS B 1 111 ? 27.094 7.824 -1.881 1 61.06 111 LYS B C 1
ATOM 2477 O O . LYS B 1 111 ? 26.812 6.781 -1.286 1 61.06 111 LYS B O 1
ATOM 2482 N N . LYS B 1 112 ? 27.969 7.887 -2.863 1 57.97 112 LYS B N 1
ATOM 2483 C CA . LYS B 1 112 ? 28.891 6.793 -3.145 1 57.97 112 LYS B CA 1
ATOM 2484 C C . LYS B 1 112 ? 29.609 6.344 -1.877 1 57.97 112 LYS B C 1
ATOM 2486 O O . LYS B 1 112 ? 30.266 7.148 -1.216 1 57.97 112 LYS B O 1
ATOM 2491 N N . GLY B 1 113 ? 29.375 5.012 -1.525 1 57.12 113 GLY B N 1
ATOM 2492 C CA . GLY B 1 113 ? 30.141 4.332 -0.486 1 57.12 113 GLY B CA 1
ATOM 2493 C C . GLY B 1 113 ? 29.609 4.602 0.91 1 57.12 113 GLY B C 1
ATOM 2494 O O . GLY B 1 113 ? 30.156 4.109 1.896 1 57.12 113 GLY B O 1
ATOM 2495 N N . GLY B 1 114 ? 28.625 5.469 1.084 1 57.41 114 GLY B N 1
ATOM 2496 C CA . GLY B 1 114 ? 28.203 5.762 2.445 1 57.41 114 GLY B CA 1
ATOM 2497 C C . GLY B 1 114 ? 26.75 5.457 2.691 1 57.41 114 GLY B C 1
ATOM 2498 O O . GLY B 1 114 ? 26.031 5.004 1.79 1 57.41 114 GLY B O 1
ATOM 2499 N N . PHE B 1 115 ? 26.359 5.41 4.031 1 66.38 115 PHE B N 1
ATOM 2500 C CA . PHE B 1 115 ? 24.969 5.316 4.422 1 66.38 115 PHE B CA 1
ATOM 2501 C C . PHE B 1 115 ? 24.172 6.504 3.896 1 66.38 115 PHE B C 1
ATOM 2503 O O . PHE B 1 115 ? 24.656 7.641 3.92 1 66.38 115 PHE B O 1
ATOM 2510 N N . PRO B 1 116 ? 23.031 6.176 3.316 1 71.75 116 PRO B N 1
ATOM 2511 C CA . PRO B 1 116 ? 22.25 7.297 2.799 1 71.75 116 PRO B CA 1
ATOM 2512 C C . PRO B 1 116 ? 21.969 8.359 3.857 1 71.75 116 PRO B C 1
ATOM 2514 O O . PRO B 1 116 ? 21.734 8.031 5.023 1 71.75 116 PRO B O 1
ATOM 2517 N N . LYS B 1 117 ? 22.234 9.594 3.545 1 78.56 117 LYS B N 1
ATOM 2518 C CA . LYS B 1 117 ? 21.922 10.711 4.434 1 78.56 117 LYS B CA 1
ATOM 2519 C C . LYS B 1 117 ? 20.406 10.93 4.52 1 78.56 117 LYS B C 1
ATOM 2521 O O . LYS B 1 117 ? 19.734 11 3.492 1 78.56 117 LYS B O 1
ATOM 2526 N N . ARG B 1 118 ? 19.953 11.055 5.754 1 84.5 118 ARG B N 1
ATOM 2527 C CA . ARG B 1 118 ? 18.547 11.336 6 1 84.5 118 ARG B CA 1
ATOM 2528 C C . ARG B 1 118 ? 18.25 12.828 5.879 1 84.5 118 ARG B C 1
ATOM 2530 O O . ARG B 1 118 ? 18.578 13.602 6.777 1 84.5 118 ARG B O 1
ATOM 2537 N N . LEU B 1 119 ? 17.531 13.156 4.844 1 85.12 119 LEU B N 1
ATOM 2538 C CA . LEU B 1 119 ? 17.359 14.57 4.5 1 85.12 119 LEU B CA 1
ATOM 2539 C C . LEU B 1 119 ? 16.188 15.18 5.258 1 85.12 119 LEU B C 1
ATOM 2541 O O . LEU B 1 119 ? 16.016 16.406 5.258 1 85.12 119 LEU B O 1
ATOM 2545 N N . LEU B 1 120 ? 15.469 14.305 5.973 1 91.62 120 LEU B N 1
ATOM 2546 C CA . LEU B 1 120 ? 14.25 14.805 6.602 1 91.62 120 LEU B CA 1
ATOM 2547 C C . LEU B 1 120 ? 14.344 14.711 8.117 1 91.62 120 LEU B C 1
ATOM 2549 O O . LEU B 1 120 ? 13.344 14.875 8.82 1 91.62 120 LEU B O 1
ATOM 2553 N N . ALA B 1 121 ? 15.547 14.523 8.555 1 90.44 121 ALA B N 1
ATOM 2554 C CA . ALA B 1 121 ? 15.773 14.516 10 1 90.44 121 ALA B CA 1
ATOM 2555 C C . ALA B 1 121 ? 15.367 15.844 10.625 1 90.44 121 ALA B C 1
ATOM 2557 O O . ALA B 1 121 ? 15.539 16.906 10.008 1 90.44 121 ALA B O 1
ATOM 2558 N N . GLY B 1 122 ? 14.789 15.719 11.844 1 92.56 122 GLY B N 1
ATOM 2559 C CA . GLY B 1 122 ? 14.352 16.922 12.539 1 92.56 122 GLY B CA 1
ATOM 2560 C C . GLY B 1 122 ? 12.867 17.203 12.375 1 92.56 122 GLY B C 1
ATOM 2561 O O . GLY B 1 122 ? 12.297 17.984 13.125 1 92.56 122 GLY B O 1
ATOM 2562 N N . ARG B 1 123 ? 12.289 16.562 11.438 1 96.06 123 ARG B N 1
ATOM 2563 C CA . ARG B 1 123 ? 10.852 16.703 11.219 1 96.06 123 ARG B CA 1
ATOM 2564 C C . ARG B 1 123 ? 10.078 15.68 12.039 1 96.06 123 ARG B C 1
ATOM 2566 O O . ARG B 1 123 ? 10.633 14.672 12.477 1 96.06 123 ARG B O 1
ATOM 2573 N N . SER B 1 124 ? 8.844 16 12.305 1 98 124 SER B N 1
ATOM 2574 C CA . SER B 1 124 ? 7.93 15.102 12.992 1 98 124 SER B CA 1
ATOM 2575 C C . SER B 1 124 ? 6.684 14.828 12.156 1 98 124 SER B C 1
ATOM 2577 O O . SER B 1 124 ? 6.434 15.523 11.164 1 98 124 SER B O 1
ATOM 2579 N N . ALA B 1 125 ? 5.988 13.766 12.523 1 98.44 125 ALA B N 1
ATOM 2580 C CA . ALA B 1 125 ? 4.797 13.43 11.75 1 98.44 125 ALA B CA 1
ATOM 2581 C C . ALA B 1 125 ? 3.686 12.898 12.648 1 98.44 125 ALA B C 1
ATOM 2583 O O . ALA B 1 125 ? 3.957 12.352 13.719 1 98.44 125 ALA B O 1
ATOM 2584 N N . ARG B 1 126 ? 2.482 13.156 12.273 1 98.69 126 ARG B N 1
ATOM 2585 C CA . ARG B 1 126 ? 1.283 12.547 12.836 1 98.69 126 ARG B CA 1
ATOM 2586 C C . ARG B 1 126 ? 0.458 11.859 11.75 1 98.69 126 ARG B C 1
ATOM 2588 O O . ARG B 1 126 ? 0.212 12.438 10.688 1 98.69 126 ARG B O 1
ATOM 2595 N N . ILE B 1 127 ? 0.096 10.617 12.039 1 98.81 127 ILE B N 1
ATOM 2596 C CA . ILE B 1 127 ? -0.716 9.812 11.125 1 98.81 127 ILE B CA 1
ATOM 2597 C C . ILE B 1 127 ? -2.111 9.617 11.719 1 98.81 127 ILE B C 1
ATOM 2599 O O . ILE B 1 127 ? -2.258 9.086 12.82 1 98.81 127 ILE B O 1
ATOM 2603 N N . ILE B 1 128 ? -3.102 10.07 10.984 1 98.69 128 ILE B N 1
ATOM 2604 C CA . ILE B 1 128 ? -4.504 9.969 11.383 1 98.69 128 ILE B CA 1
ATOM 2605 C C . ILE B 1 128 ? -5.242 9.039 10.422 1 98.69 128 ILE B C 1
ATOM 2607 O O . ILE B 1 128 ? -5.379 9.344 9.234 1 98.69 128 ILE B O 1
ATOM 2611 N N . VAL B 1 129 ? -5.773 7.945 10.977 1 98.62 129 VAL B N 1
ATOM 2612 C CA . VAL B 1 129 ? -6.32 6.898 10.117 1 98.62 129 VAL B CA 1
ATOM 2613 C C . VAL B 1 129 ? -7.742 6.559 10.562 1 98.62 129 VAL B C 1
ATOM 2615 O O . VAL B 1 129 ? -7.988 6.336 11.75 1 98.62 129 VAL B O 1
ATOM 2618 N N . THR B 1 130 ? -8.672 6.566 9.617 1 97.38 130 THR B N 1
ATOM 2619 C CA . THR B 1 130 ? -10.016 6.062 9.883 1 97.38 130 THR B CA 1
ATOM 2620 C C . THR B 1 130 ? -10.188 4.656 9.312 1 97.38 130 THR B C 1
ATOM 2622 O O . THR B 1 130 ? -9.5 4.281 8.359 1 97.38 130 THR B O 1
ATOM 2625 N N . MET B 1 131 ? -11.055 3.904 9.93 1 96.31 131 MET B N 1
ATOM 2626 C CA . MET B 1 131 ? -11.234 2.523 9.492 1 96.31 131 MET B CA 1
ATOM 2627 C C . MET B 1 131 ? -12.648 2.039 9.773 1 96.31 131 MET B C 1
ATOM 2629 O O . MET B 1 131 ? -13.328 2.57 10.656 1 96.31 131 MET B O 1
ATOM 2633 N N . GLY B 1 132 ? -13.062 1.042 8.945 1 92.75 132 GLY B N 1
ATOM 2634 C CA . GLY B 1 132 ? -14.398 0.491 9.102 1 92.75 132 GLY B CA 1
ATOM 2635 C C . GLY B 1 132 ? -14.469 -0.602 10.156 1 92.75 132 GLY B C 1
ATOM 2636 O O . GLY B 1 132 ? -15.523 -1.211 10.352 1 92.75 132 GLY B O 1
ATOM 2637 N N . MET B 1 133 ? -13.492 -0.919 10.859 1 92.75 133 MET B N 1
ATOM 2638 C CA . MET B 1 133 ? -13.422 -1.948 11.891 1 92.75 133 MET B CA 1
ATOM 2639 C C . MET B 1 133 ? -12.992 -1.351 13.227 1 92.75 133 MET B C 1
ATOM 2641 O O . MET B 1 133 ? -12.453 -0.242 13.273 1 92.75 133 MET B O 1
ATOM 2645 N N . PRO B 1 134 ? -13.305 -2.074 14.344 1 94.94 134 PRO B N 1
ATOM 2646 C CA . PRO B 1 134 ? -12.797 -1.588 15.625 1 94.94 134 PRO B CA 1
ATOM 2647 C C . PRO B 1 134 ? -11.273 -1.473 15.656 1 94.94 134 PRO B C 1
ATOM 2649 O O . PRO B 1 134 ? -10.578 -2.355 15.148 1 94.94 134 PRO B O 1
ATOM 2652 N N . VAL B 1 135 ? -10.789 -0.441 16.312 1 96.88 135 VAL B N 1
ATOM 2653 C CA . VAL B 1 135 ? -9.367 -0.127 16.359 1 96.88 135 VAL B CA 1
ATOM 2654 C C . VAL B 1 135 ? -8.602 -1.287 17 1 96.88 135 VAL B C 1
ATOM 2656 O O . VAL B 1 135 ? -7.527 -1.663 16.516 1 96.88 135 VAL B O 1
ATOM 2659 N N . LEU B 1 136 ? -9.148 -1.875 18.031 1 96.19 136 LEU B N 1
ATOM 2660 C CA . LEU B 1 136 ? -8.477 -2.953 18.75 1 96.19 136 LEU B CA 1
ATOM 2661 C C . LEU B 1 136 ? -8.281 -4.168 17.844 1 96.19 136 LEU B C 1
ATOM 2663 O O . LEU B 1 136 ? -7.266 -4.859 17.938 1 96.19 136 LEU B O 1
ATOM 2667 N N . LEU B 1 137 ? -9.281 -4.445 17 1 95.19 137 LEU B N 1
ATOM 2668 C CA . LEU B 1 137 ? -9.156 -5.527 16.031 1 95.19 137 LEU B CA 1
ATOM 2669 C C . LEU B 1 137 ? -8.016 -5.262 15.062 1 95.19 137 LEU B C 1
ATOM 2671 O O . LEU B 1 137 ? -7.219 -6.16 14.773 1 95.19 137 LEU B O 1
ATOM 2675 N N . TYR B 1 138 ? -7.887 -4.023 14.602 1 96.75 138 TYR B N 1
ATOM 2676 C CA . TYR B 1 138 ? -6.824 -3.662 13.672 1 96.75 138 TYR B CA 1
ATOM 2677 C C . TYR B 1 138 ? -5.457 -3.768 14.344 1 96.75 138 TYR B C 1
ATOM 2679 O O . TYR B 1 138 ? -4.512 -4.309 13.758 1 96.75 138 TYR B O 1
ATOM 2687 N N . ARG B 1 139 ? -5.348 -3.328 15.562 1 96.75 139 ARG B N 1
ATOM 2688 C CA . ARG B 1 139 ? -4.066 -3.283 16.25 1 96.75 139 ARG B CA 1
ATOM 2689 C C . ARG B 1 139 ? -3.607 -4.684 16.656 1 96.75 139 ARG B C 1
ATOM 2691 O O . ARG B 1 139 ? -2.439 -5.035 16.484 1 96.75 139 ARG B O 1
ATOM 2698 N N . TRP B 1 140 ? -4.535 -5.508 17.062 1 94.62 140 TRP B N 1
ATOM 2699 C CA . TRP B 1 140 ? -4.09 -6.746 17.688 1 94.62 140 TRP B CA 1
ATOM 2700 C C . TRP B 1 140 ? -4.242 -7.926 16.734 1 94.62 140 TRP B C 1
ATOM 2702 O O . TRP B 1 140 ? -3.355 -8.781 16.656 1 94.62 140 TRP B O 1
ATOM 2712 N N . TYR B 1 141 ? -5.375 -7.969 16.031 1 92.19 141 TYR B N 1
ATOM 2713 C CA . TYR B 1 141 ? -5.57 -9.078 15.102 1 92.19 141 TYR B CA 1
ATOM 2714 C C . TYR B 1 141 ? -4.773 -8.875 13.82 1 92.19 141 TYR B C 1
ATOM 2716 O O . TYR B 1 141 ? -4.055 -9.773 13.375 1 92.19 141 TYR B O 1
ATOM 2724 N N . PHE B 1 142 ? -4.824 -7.656 13.32 1 94.38 142 PHE B N 1
ATOM 2725 C CA . PHE B 1 142 ? -4.168 -7.383 12.047 1 94.38 142 PHE B CA 1
ATOM 2726 C C . PHE B 1 142 ? -2.762 -6.84 12.266 1 94.38 142 PHE B C 1
ATOM 2728 O O . PHE B 1 142 ? -1.985 -6.707 11.32 1 94.38 142 PHE B O 1
ATOM 2735 N N . GLY B 1 143 ? -2.406 -6.492 13.578 1 96.31 143 GLY B N 1
ATOM 2736 C CA . GLY B 1 143 ? -1.064 -6.062 13.938 1 96.31 143 GLY B CA 1
ATOM 2737 C C . GLY B 1 143 ? -0.757 -4.637 13.523 1 96.31 143 GLY B C 1
ATOM 2738 O O . GLY B 1 143 ? 0.359 -4.156 13.719 1 96.31 143 GLY B O 1
ATOM 2739 N N . ALA B 1 144 ? -1.744 -3.996 12.867 1 98.12 144 ALA B N 1
ATOM 2740 C CA . ALA B 1 144 ? -1.578 -2.66 12.305 1 98.12 144 ALA B CA 1
ATOM 2741 C C . ALA B 1 144 ? -0.403 -2.617 11.328 1 98.12 144 ALA B C 1
ATOM 2743 O O . ALA B 1 144 ? 0.291 -1.604 11.227 1 98.12 144 ALA B O 1
ATOM 2744 N N . TYR B 1 145 ? -0.164 -3.688 10.664 1 98.31 145 TYR B N 1
ATOM 2745 C CA . TYR B 1 145 ? 1.036 -3.855 9.852 1 98.31 145 TYR B CA 1
ATOM 2746 C C . TYR B 1 145 ? 1.09 -2.818 8.742 1 98.31 145 TYR B C 1
ATOM 2748 O O . TYR B 1 145 ? 2.17 -2.357 8.367 1 98.31 145 TYR B O 1
ATOM 2756 N N . GLY B 1 146 ? -0.071 -2.471 8.203 1 98.25 146 GLY B N 1
ATOM 2757 C CA . GLY B 1 146 ? -0.106 -1.495 7.121 1 98.25 146 GLY B CA 1
ATOM 2758 C C . GLY B 1 146 ? 0.419 -0.133 7.535 1 98.25 146 GLY B C 1
ATOM 2759 O O . GLY B 1 146 ? 1.25 0.454 6.836 1 98.25 146 GLY B O 1
ATOM 2760 N N . VAL B 1 147 ? -0.004 0.369 8.664 1 98.62 147 VAL B N 1
ATOM 2761 C CA . VAL B 1 147 ? 0.413 1.683 9.148 1 98.62 147 VAL B CA 1
ATOM 2762 C C . VAL B 1 147 ? 1.842 1.608 9.68 1 98.62 147 VAL B C 1
ATOM 2764 O O . VAL B 1 147 ? 2.641 2.523 9.461 1 98.62 147 VAL B O 1
ATOM 2767 N N . ARG B 1 148 ? 2.18 0.484 10.297 1 98.25 148 ARG B N 1
ATOM 2768 C CA . ARG B 1 148 ? 3.539 0.303 10.797 1 98.25 148 ARG B CA 1
ATOM 2769 C C . ARG B 1 148 ? 4.547 0.292 9.648 1 98.25 148 ARG B C 1
ATOM 2771 O O . ARG B 1 148 ? 5.664 0.789 9.797 1 98.25 148 ARG B O 1
ATOM 2778 N N . SER B 1 149 ? 4.141 -0.346 8.578 1 98.38 149 SER B N 1
ATOM 2779 C CA . SER B 1 149 ? 5.004 -0.342 7.402 1 98.38 149 SER B CA 1
ATOM 2780 C C . SER B 1 149 ? 5.289 1.081 6.93 1 98.38 149 SER B C 1
ATOM 2782 O O . SER B 1 149 ? 6.434 1.426 6.641 1 98.38 149 SER B O 1
ATOM 2784 N N . PHE B 1 150 ? 4.266 1.914 6.875 1 98.44 150 PHE B N 1
ATOM 2785 C CA . PHE B 1 150 ? 4.398 3.311 6.48 1 98.44 150 PHE B CA 1
ATOM 2786 C C . PHE B 1 150 ? 5.316 4.062 7.434 1 98.44 150 PHE B C 1
ATOM 2788 O O . PHE B 1 150 ? 6.254 4.734 7.004 1 98.44 150 PHE B O 1
ATOM 2795 N N . GLU B 1 151 ? 5.16 3.869 8.703 1 98.19 151 GLU B N 1
ATOM 2796 C CA . GLU B 1 151 ? 5.945 4.539 9.742 1 98.19 151 GLU B CA 1
ATOM 2797 C C . GLU B 1 151 ? 7.418 4.156 9.648 1 98.19 151 GLU B C 1
ATOM 2799 O O . GLU B 1 151 ? 8.289 5.023 9.648 1 98.19 151 GLU B O 1
ATOM 2804 N N . ARG B 1 152 ? 7.625 2.936 9.492 1 96.56 152 ARG B N 1
ATOM 2805 C CA . ARG B 1 152 ? 8.992 2.432 9.609 1 96.56 152 ARG B CA 1
ATOM 2806 C C . ARG B 1 152 ? 9.727 2.537 8.273 1 96.56 152 ARG B C 1
ATOM 2808 O O . ARG B 1 152 ? 10.867 3.014 8.227 1 96.56 152 ARG B O 1
ATOM 2815 N N . SER B 1 153 ? 9.102 2.146 7.227 1 95.62 153 SER B N 1
ATOM 2816 C CA . SER B 1 153 ? 9.797 1.942 5.961 1 95.62 153 SER B CA 1
ATOM 2817 C C . SER B 1 153 ? 9.891 3.24 5.168 1 95.62 153 SER B C 1
ATOM 2819 O O . SER B 1 153 ? 10.695 3.354 4.242 1 95.62 153 SER B O 1
ATOM 2821 N N . MET B 1 154 ? 9.078 4.242 5.535 1 95.38 154 MET B N 1
ATOM 2822 C CA . MET B 1 154 ? 9.133 5.504 4.801 1 95.38 154 MET B CA 1
ATOM 2823 C C . MET B 1 154 ? 9.516 6.652 5.727 1 95.38 154 MET B C 1
ATOM 2825 O O . MET B 1 154 ? 10.609 7.207 5.605 1 95.38 154 MET B O 1
ATOM 2829 N N . LEU B 1 155 ? 8.695 6.902 6.727 1 97 155 LEU B N 1
ATOM 2830 C CA . LEU B 1 155 ? 8.898 8.078 7.562 1 97 155 LEU B CA 1
ATOM 2831 C C . LEU B 1 155 ? 10.133 7.906 8.445 1 97 155 LEU B C 1
ATOM 2833 O O . LEU B 1 155 ? 11.047 8.727 8.406 1 97 155 LEU B O 1
ATOM 2837 N N . GLY B 1 156 ? 10.141 6.805 9.188 1 95.06 156 GLY B N 1
ATOM 2838 C CA . GLY B 1 156 ? 11.289 6.551 10.047 1 95.06 156 GLY B CA 1
ATOM 2839 C C . GLY B 1 156 ? 12.594 6.418 9.273 1 95.06 156 GLY B C 1
ATOM 2840 O O . GLY B 1 156 ? 13.625 6.934 9.703 1 95.06 156 GLY B O 1
ATOM 2841 N N . PHE B 1 157 ? 12.523 5.762 8.148 1 91.56 157 PHE B N 1
ATOM 2842 C CA . PHE B 1 157 ? 13.703 5.574 7.305 1 91.56 157 PHE B CA 1
ATOM 2843 C C . PHE B 1 157 ? 14.242 6.918 6.828 1 91.56 157 PHE B C 1
ATOM 2845 O O . PHE B 1 157 ? 15.461 7.09 6.703 1 91.56 157 PHE B O 1
ATOM 2852 N N . ALA B 1 158 ? 13.398 7.867 6.613 1 92.56 158 ALA B N 1
ATOM 2853 C CA . ALA B 1 158 ? 13.789 9.195 6.152 1 92.56 158 ALA B CA 1
ATOM 2854 C C . ALA B 1 158 ? 14.273 10.062 7.312 1 92.56 158 ALA B C 1
ATOM 2856 O O . ALA B 1 158 ? 14.695 11.203 7.113 1 92.56 158 ALA B O 1
ATOM 2857 N N . GLY B 1 159 ? 14.125 9.562 8.562 1 93.38 159 GLY B N 1
ATOM 2858 C CA . GLY B 1 159 ? 14.648 10.273 9.719 1 93.38 159 GLY B CA 1
ATOM 2859 C C . GLY B 1 159 ? 13.578 11.031 10.484 1 93.38 159 GLY B C 1
ATOM 2860 O O . GLY B 1 159 ? 13.875 11.734 11.453 1 93.38 159 GLY B O 1
ATOM 2861 N N . ILE B 1 160 ? 12.391 10.914 10.086 1 96.12 160 ILE B N 1
ATOM 2862 C CA . ILE B 1 160 ? 11.297 11.625 10.734 1 96.12 160 ILE B CA 1
ATOM 2863 C C . ILE B 1 160 ? 11.031 11.023 12.109 1 96.12 160 ILE B C 1
ATOM 2865 O O . ILE B 1 160 ? 10.883 9.805 12.242 1 96.12 160 ILE B O 1
ATOM 2869 N N . LYS B 1 161 ? 11.062 11.883 13.062 1 95.94 161 LYS B N 1
ATOM 2870 C CA . LYS B 1 161 ? 10.789 11.523 14.453 1 95.94 161 LYS B CA 1
ATOM 2871 C C . LYS B 1 161 ? 10.469 12.758 15.289 1 95.94 161 LYS B C 1
ATOM 2873 O O . LYS B 1 161 ? 11.039 13.828 15.062 1 95.94 161 LYS B O 1
ATOM 2878 N N . PRO B 1 162 ? 9.508 12.633 16.203 1 97.75 162 PRO B N 1
ATOM 2879 C CA . PRO B 1 162 ? 8.68 11.469 16.516 1 97.75 1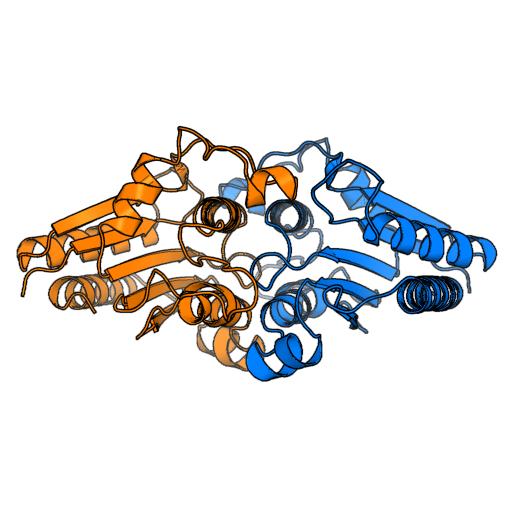62 PRO B CA 1
ATOM 2880 C C . PRO B 1 162 ? 7.555 11.266 15.492 1 97.75 162 PRO B C 1
ATOM 2882 O O . PRO B 1 162 ? 7.199 12.195 14.766 1 97.75 162 PRO B O 1
ATOM 2885 N N . ILE B 1 163 ? 7.117 10.055 15.383 1 98.31 163 ILE B N 1
ATOM 2886 C CA . ILE B 1 163 ? 5.934 9.695 14.609 1 98.31 163 ILE B CA 1
ATOM 2887 C C . ILE B 1 163 ? 4.812 9.258 15.555 1 98.31 163 ILE B C 1
ATOM 2889 O O . ILE B 1 163 ? 4.992 8.328 16.344 1 98.31 163 ILE B O 1
ATOM 2893 N N . ARG B 1 164 ? 3.695 9.922 15.477 1 98.25 164 ARG B N 1
ATOM 2894 C CA . ARG B 1 164 ? 2.533 9.57 16.281 1 98.25 164 ARG B CA 1
ATOM 2895 C C . ARG B 1 164 ? 1.367 9.125 15.406 1 98.25 164 ARG B C 1
ATOM 2897 O O . ARG B 1 164 ? 1.214 9.609 14.281 1 98.25 164 ARG B O 1
ATOM 2904 N N . GLU B 1 165 ? 0.602 8.219 15.914 1 97.94 165 GLU B N 1
ATOM 2905 C CA . GLU B 1 165 ? -0.534 7.746 15.125 1 97.94 165 GLU B CA 1
ATOM 2906 C C . GLU B 1 165 ? -1.817 7.754 15.953 1 97.94 165 GLU B C 1
ATOM 2908 O O . GLU B 1 165 ? -1.786 7.508 17.156 1 97.94 165 GLU B O 1
ATOM 2913 N N . ASN B 1 166 ? -2.91 8.047 15.336 1 98.12 166 ASN B N 1
ATOM 2914 C CA . ASN B 1 166 ? -4.262 7.957 15.875 1 98.12 166 ASN B CA 1
ATOM 2915 C C . ASN B 1 166 ? -5.191 7.188 14.945 1 98.12 166 ASN B C 1
ATOM 2917 O O . ASN B 1 166 ? -5.277 7.496 13.758 1 98.12 166 ASN B O 1
ATOM 2921 N N . PHE B 1 167 ? -5.797 6.195 15.523 1 97.88 167 PHE B N 1
ATOM 2922 C CA . PHE B 1 167 ? -6.738 5.371 14.781 1 97.88 167 PHE B CA 1
ATOM 2923 C C . PHE B 1 167 ? -8.172 5.664 15.211 1 97.88 167 PHE B C 1
ATOM 2925 O O . PHE B 1 167 ? -8.445 5.84 16.406 1 97.88 167 PHE B O 1
ATOM 2932 N N . TYR B 1 168 ? -9.062 5.703 14.25 1 97.56 168 TYR B N 1
ATOM 2933 C CA . TYR B 1 168 ? -10.477 5.953 14.508 1 97.56 168 TYR B CA 1
ATOM 2934 C C . TYR B 1 168 ? -11.352 4.922 13.797 1 97.56 168 TYR B C 1
ATOM 2936 O O . TYR B 1 168 ? -11.414 4.895 12.57 1 97.56 168 TYR B O 1
ATOM 2944 N N . GLY B 1 169 ? -12.062 4.066 14.57 1 96.12 169 GLY B N 1
ATOM 2945 C CA . GLY B 1 169 ? -12.969 3.061 14.047 1 96.12 169 GLY B CA 1
ATOM 2946 C C . GLY B 1 169 ? -14.375 3.586 13.812 1 96.12 169 GLY B C 1
ATOM 2947 O O . GLY B 1 169 ? -15.102 3.857 14.773 1 96.12 169 GLY B O 1
ATOM 2948 N N . LEU B 1 170 ? -14.883 3.572 12.555 1 87.81 170 LEU B N 1
ATOM 2949 C CA . LEU B 1 170 ? -16.125 4.25 12.195 1 87.81 170 LEU B CA 1
ATOM 2950 C C . LEU B 1 170 ? -17.328 3.346 12.438 1 87.81 170 LEU B C 1
ATOM 2952 O O . LEU B 1 170 ? -18.453 3.828 12.594 1 87.81 170 LEU B O 1
ATOM 2956 N N . SER B 1 171 ? -17.109 2.049 12.414 1 80 171 SER B N 1
ATOM 2957 C CA . SER B 1 171 ? -18.219 1.095 12.492 1 80 171 SER B CA 1
ATOM 2958 C C . SER B 1 171 ? -19.078 1.345 13.727 1 80 171 SER B C 1
ATOM 2960 O O . SER B 1 171 ? -20.266 1.003 13.742 1 80 171 SER B O 1
ATOM 2962 N N . PHE B 1 172 ? -18.641 2.109 14.562 1 77.56 172 PHE B N 1
ATOM 2963 C CA . PHE B 1 172 ? -19.422 2.27 15.789 1 77.56 172 PHE B CA 1
ATOM 2964 C C . PHE B 1 172 ? -19.5 3.736 16.188 1 77.56 172 PHE B C 1
ATOM 2966 O O . PHE B 1 172 ? -19.875 4.055 17.328 1 77.56 172 PHE B O 1
ATOM 2973 N N . ALA B 1 173 ? -19.219 4.586 15.266 1 83.81 173 ALA B N 1
ATOM 2974 C CA . ALA B 1 173 ? -19.109 5.98 15.68 1 83.81 173 ALA B CA 1
ATOM 2975 C C . ALA B 1 173 ? -20.453 6.699 15.562 1 83.81 173 ALA B C 1
ATOM 2977 O O . ALA B 1 173 ? -21.125 6.586 14.547 1 83.81 173 ALA B O 1
ATOM 2978 N N . ASP B 1 174 ? -20.875 7.352 16.641 1 91.19 174 ASP B N 1
ATOM 2979 C CA . ASP B 1 174 ? -22.031 8.242 16.625 1 91.19 174 ASP B CA 1
ATOM 2980 C C . ASP B 1 174 ? -21.578 9.703 16.562 1 91.19 174 ASP B C 1
ATOM 2982 O O . ASP B 1 174 ? -20.391 9.992 16.438 1 91.19 174 ASP B O 1
ATOM 2986 N N . GLU B 1 175 ? -22.578 10.602 16.531 1 92.94 175 GLU B N 1
ATOM 2987 C CA . GLU B 1 175 ? -22.297 12.023 16.375 1 92.94 175 GLU B CA 1
ATOM 2988 C C . GLU B 1 175 ? -21.438 12.555 17.516 1 92.94 175 GLU B C 1
ATOM 2990 O O . GLU B 1 175 ? -20.578 13.414 17.312 1 92.94 175 GLU B O 1
ATOM 2995 N N . LYS B 1 176 ? -21.781 12.109 18.672 1 94.69 176 LYS B N 1
ATOM 2996 C CA . LYS B 1 176 ? -21.016 12.539 19.844 1 94.69 176 LYS B CA 1
ATOM 2997 C C . LYS B 1 176 ? -19.547 12.133 19.703 1 94.69 176 LYS B C 1
ATOM 2999 O O . LYS B 1 176 ? -18.641 12.938 19.969 1 94.69 176 LYS B O 1
ATOM 3004 N N . LYS B 1 177 ? -19.312 10.891 19.328 1 94.19 177 LYS B N 1
ATOM 3005 C CA . LYS B 1 177 ? -17.953 10.391 19.141 1 94.19 177 LYS B CA 1
ATOM 3006 C C . LYS B 1 177 ? -17.234 11.172 18.031 1 94.19 177 LYS B C 1
ATOM 3008 O O . LYS B 1 177 ? -16.078 11.547 18.203 1 94.19 177 LYS B O 1
ATOM 3013 N N . ARG B 1 178 ? -17.875 11.484 16.984 1 95.38 178 ARG B N 1
ATOM 3014 C CA . ARG B 1 178 ? -17.297 12.234 15.883 1 95.38 178 ARG B CA 1
ATOM 3015 C C . ARG B 1 178 ? -16.922 13.641 16.328 1 95.38 178 ARG B C 1
ATOM 3017 O O . ARG B 1 178 ? -15.867 14.156 15.938 1 95.38 178 ARG B O 1
ATOM 3024 N N . SER B 1 179 ? -17.797 14.242 17.094 1 96.25 179 SER B N 1
ATOM 3025 C CA . SER B 1 179 ? -17.5 15.57 17.625 1 96.25 179 SER B CA 1
ATOM 3026 C C . SER B 1 179 ? -16.25 15.547 18.5 1 96.25 179 SER B C 1
ATOM 3028 O O . SER B 1 179 ? -15.422 16.453 18.422 1 96.25 179 SER B O 1
ATOM 3030 N N . ARG B 1 180 ? -16.109 14.531 19.281 1 97 180 ARG B N 1
ATOM 3031 C CA . ARG B 1 180 ? -14.922 14.375 20.125 1 97 180 ARG B CA 1
ATOM 3032 C C . ARG B 1 180 ? -13.6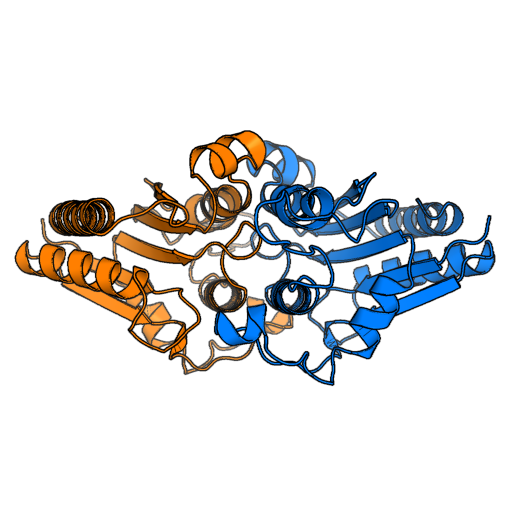64 14.219 19.281 1 97 180 ARG B C 1
ATOM 3034 O O . ARG B 1 180 ? -12.609 14.758 19.625 1 97 180 ARG B O 1
ATOM 3041 N N . TRP B 1 181 ? -13.781 13.508 18.234 1 97.56 181 TRP B N 1
ATOM 3042 C CA . TRP B 1 181 ? -12.648 13.328 17.328 1 97.56 181 TRP B CA 1
ATOM 3043 C C . TRP B 1 181 ? -12.227 14.656 16.719 1 97.56 181 TRP B C 1
ATOM 3045 O O . TRP B 1 181 ? -11.031 14.922 16.562 1 97.56 181 TRP B O 1
ATOM 3055 N N . LEU B 1 182 ? -13.18 15.453 16.391 1 97.88 182 LEU B N 1
ATOM 3056 C CA . LEU B 1 182 ? -12.867 16.766 15.852 1 97.88 182 LEU B CA 1
ATOM 3057 C C . LEU B 1 182 ? -12.172 17.641 16.906 1 97.88 182 LEU B C 1
ATOM 3059 O O . LEU B 1 182 ? -11.258 18.391 16.578 1 97.88 182 LEU B O 1
ATOM 3063 N N . ASP B 1 183 ? -12.594 17.516 18.109 1 98.19 183 ASP B N 1
ATOM 3064 C CA . ASP B 1 183 ? -11.945 18.234 19.188 1 98.19 183 ASP B CA 1
ATOM 3065 C C . ASP B 1 183 ? -10.5 17.766 19.375 1 98.19 183 ASP B C 1
ATOM 3067 O O . ASP B 1 183 ? -9.609 18.562 19.641 1 98.19 183 ASP B O 1
ATOM 3071 N N . GLU B 1 184 ? -10.266 16.5 19.266 1 98.31 184 GLU B N 1
ATOM 3072 C CA . GLU B 1 184 ? -8.906 15.969 19.312 1 98.31 184 GLU B CA 1
ATOM 3073 C C . GLU B 1 184 ? -8.039 16.547 18.203 1 98.31 184 GLU B C 1
ATOM 3075 O O . GLU B 1 184 ? -6.879 16.891 18.438 1 98.31 184 GLU B O 1
ATOM 3080 N N . MET B 1 185 ? -8.602 16.641 17.031 1 98.38 185 MET B N 1
ATOM 3081 C CA . MET B 1 185 ? -7.871 17.234 15.922 1 98.38 185 MET B CA 1
ATOM 3082 C C . MET B 1 185 ? -7.457 18.672 16.25 1 98.38 185 MET B C 1
ATOM 3084 O O . MET B 1 185 ? -6.332 19.078 15.953 1 98.38 185 MET B O 1
ATOM 3088 N N . ARG B 1 186 ? -8.406 19.406 16.797 1 98.44 186 ARG B N 1
ATOM 3089 C CA . ARG B 1 186 ? -8.109 20.781 17.172 1 98.44 186 ARG B CA 1
ATOM 3090 C C . ARG B 1 186 ? -6.973 20.828 18.188 1 98.44 186 ARG B C 1
ATOM 3092 O O . ARG B 1 186 ? -6.09 21.688 18.109 1 98.44 186 ARG B O 1
ATOM 3099 N N . ASP B 1 187 ? -7.023 19.922 19.109 1 98.31 187 ASP B N 1
ATOM 3100 C CA . ASP B 1 187 ? -5.957 19.859 20.109 1 98.31 187 ASP B CA 1
ATOM 3101 C C . ASP B 1 187 ? -4.613 19.547 19.453 1 98.31 187 ASP B C 1
ATOM 3103 O O . ASP B 1 187 ? -3.604 20.188 19.766 1 98.31 187 ASP B O 1
ATOM 3107 N N . TYR B 1 188 ? -4.594 18.531 18.562 1 98.12 188 TYR B N 1
ATOM 3108 C CA . TYR B 1 188 ? -3.369 18.203 17.844 1 98.12 188 TYR B CA 1
ATOM 3109 C C . TYR B 1 188 ? -2.871 19.406 17.047 1 98.12 188 TYR B C 1
ATOM 3111 O O . TYR B 1 188 ? -1.67 19.688 17.016 1 98.12 188 TYR B O 1
ATOM 3119 N N . GLY B 1 189 ? -3.783 20.062 16.375 1 98.06 189 GLY B N 1
ATOM 3120 C CA . GLY B 1 189 ? -3.434 21.234 15.586 1 98.06 189 GLY B CA 1
ATOM 3121 C C . GLY B 1 189 ? -2.807 22.344 16.406 1 98.06 189 GLY B C 1
ATOM 3122 O O . GLY B 1 189 ? -1.793 22.922 16.016 1 98.06 189 GLY B O 1
ATOM 3123 N N . ARG B 1 190 ? -3.414 22.641 17.594 1 97.56 190 ARG B N 1
ATOM 3124 C CA . ARG B 1 190 ? -2.906 23.688 18.469 1 97.56 190 ARG B CA 1
ATOM 3125 C C . ARG B 1 190 ? -1.479 23.375 18.922 1 97.56 190 ARG B C 1
ATOM 3127 O O . ARG B 1 190 ? -0.643 24.281 19 1 97.56 190 ARG B O 1
ATOM 3134 N N . ARG B 1 191 ? -1.209 22.141 19.125 1 96 191 ARG B N 1
ATOM 3135 C CA . ARG B 1 191 ? 0.073 21.719 19.688 1 96 191 ARG B CA 1
ATOM 3136 C C . ARG B 1 191 ? 1.098 21.469 18.594 1 96 191 ARG B C 1
ATOM 3138 O O . ARG B 1 191 ? 2.301 21.422 18.859 1 96 191 ARG B O 1
ATOM 3145 N N . ALA B 1 192 ? 0.611 21.297 17.406 1 94.12 192 ALA B N 1
ATOM 3146 C CA . ALA B 1 192 ? 1.461 20.969 16.266 1 94.12 192 ALA B CA 1
ATOM 3147 C C . ALA B 1 192 ? 2.332 19.75 16.562 1 94.12 192 ALA B C 1
ATOM 3149 O O . ALA B 1 192 ? 3.549 19.781 16.359 1 94.12 192 ALA B O 1
ATOM 3150 N N . ARG B 1 193 ? 1.816 18.812 17.234 1 85.56 193 ARG B N 1
ATOM 3151 C CA . ARG B 1 193 ? 2.52 17.562 17.531 1 85.56 193 ARG B CA 1
ATOM 3152 C C . ARG B 1 193 ? 1.56 16.391 17.547 1 85.56 193 ARG B C 1
ATOM 3154 O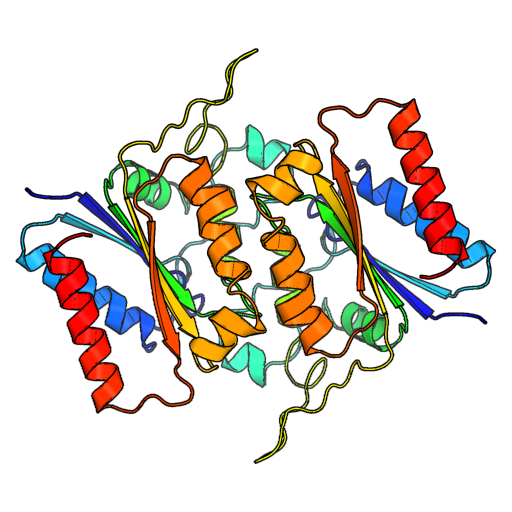 O . ARG B 1 193 ? 0.355 16.562 17.75 1 85.56 193 ARG B O 1
#

Solvent-accessible surface area (backbone atoms only — not comparable to full-atom values): 19786 Å² total; per-residue (Å²): 132,73,44,38,32,21,36,37,38,31,44,48,42,70,64,80,80,43,68,67,50,54,33,50,50,33,16,49,52,30,14,42,74,62,55,28,46,75,47,79,39,57,53,41,75,51,60,73,80,71,82,43,44,66,62,51,50,67,69,42,79,75,53,76,58,44,49,63,54,47,50,45,55,66,65,25,48,31,40,36,39,35,34,47,52,46,70,51,21,67,37,32,63,41,47,29,50,48,58,62,56,61,21,68,73,52,28,32,39,81,45,93,94,52,78,62,44,50,62,36,50,80,19,30,37,36,40,39,35,38,32,75,46,59,51,66,52,40,47,65,75,53,56,38,18,25,57,49,16,48,45,46,43,44,42,41,62,19,35,34,45,61,74,44,75,48,76,41,36,52,70,74,56,51,70,68,55,50,52,51,52,34,52,49,26,24,52,33,21,51,66,70,100,133,75,45,38,32,23,38,38,39,30,43,50,42,70,66,80,82,42,69,67,49,54,34,51,49,33,17,48,53,30,16,41,74,63,55,27,48,75,47,79,39,56,54,42,75,50,59,72,79,70,82,43,46,68,61,51,50,66,69,41,78,76,53,76,59,44,49,64,54,47,49,45,53,66,66,25,45,32,39,35,39,35,32,46,52,47,70,52,23,69,36,32,63,41,46,29,53,48,59,61,56,62,20,68,73,53,28,33,41,84,46,93,96,52,79,60,43,51,63,37,51,81,19,29,37,36,40,39,34,38,31,76,47,58,51,67,51,39,48,65,75,52,55,37,17,25,58,49,17,48,46,45,43,44,42,41,62,19,36,34,45,62,74,44,76,46,76,42,35,52,70,75,56,50,71,68,54,50,52,50,51,33,51,49,26,24,52,34,20,50,64,69,100

Secondary structure (DSSP, 8-state):
---EEEEEE--S---TTSHHHHHHHHHHHHHHHTT-EEEEEEGGG---PPP--HHHHHHPPPPHHHHHHHHHHHH-SEEEEEEE-BTTB--HHHHHHHHHHTSTTTSEE--TTSPPEETTTT-EEEEEEEESS-HHIIIIISTTHHHHHHIIIIIITTT---EEEEEEEGGG--HHHHHHHHHHHHHHHHHT-/---EEEEEE--S---TTSHHHHHHHHHHHHHHHTT-EEEEEEGGG---PPP--HHHHHHPPPPHHHHHHHHHHHH-SEEEEEEE-BTTB--HHHHHHHHHHTSTTTSEE--TTSPPEETTTT-EEEEEEEESS-HHIIIIISTTHHHHHHIIIIIITTT---EEEEEEEGGG--HHHHHHHHHHHHHHHHHT-

Foldseek 3Di:
DAFQEEEEEQEQDPDCPDLLNLLSVLLQVLLVVLPYHYDYHYLNPFDDDFDDDPCCQAPNDQDPSCVVVLVSVQRGQEYEYEAEDDPLAGDPSSVSSLSRSQGAPRLWDDDPPDDTDQPNANGAYEYEYEYQDDPCCSCPVVVSVRVVCCCVVGQVSSNHPDYYYDYHHPNDDDPVNSVVSSVVSSVCSSVVD/DAFQEEEEEQEQDPDCPDLLNLLSVLLQVLLVVLPYHYDYHYLNPFDDDFDDDPCCQAPNDQDPSCVVVLVSVVRGQEYEYEAEDDPLAGDPSSVSSLSRSQGAPRLWDDDPPDDTDQPNANGAYEYEYEYQDDPCCSCPVVVSVRVVCCCVVGQVSSNHPDYYYDYHHPNDDDPVNSVVSSVVSSVCSSVVD

pLDDT: mean 94.0, std 8.06, range [56.81, 98.88]